Protein AF-A0A8C1UZK4-F1 (afdb_monomer)

Radius of gyration: 52.85 Å; Cα contacts (8 Å, |Δi|>4): 16; chains: 1; bounding box: 114×94×156 Å

pLDDT: mean 75.39, std 23.45, range [28.27, 98.31]

Organism: Cyprinus carpio (NCBI:txid7962)

Mean predicted aligned error: 24.96 Å

Solvent-accessible surface area (backbone atoms only — not comparable to full-atom values): 33441 Å² total; per-residue (Å²): 133,68,74,70,54,58,59,49,52,52,48,52,51,51,52,52,50,52,51,51,51,52,51,50,52,51,51,51,52,50,52,55,48,53,53,51,52,52,49,52,56,49,51,52,51,53,51,51,51,51,53,51,53,50,51,51,53,52,50,51,52,52,52,51,53,52,49,53,52,52,51,52,50,51,53,51,50,54,51,49,52,53,51,54,52,49,52,53,49,51,52,53,50,52,53,50,46,51,53,50,52,52,53,49,57,74,70,49,52,80,69,65,69,69,64,75,59,95,72,82,88,77,92,80,88,78,78,92,83,82,87,81,81,71,87,45,74,68,52,50,53,55,51,50,54,52,48,53,51,49,51,51,51,51,51,52,52,51,52,52,51,51,54,51,49,52,52,50,50,50,52,52,52,53,51,51,50,52,53,49,50,54,49,53,50,51,51,51,52,54,50,53,51,50,51,51,56,50,50,53,53,50,53,51,51,55,47,52,55,48,55,53,48,51,53,51,49,52,51,50,52,52,51,51,52,52,50,54,50,52,52,51,52,52,51,51,52,50,50,49,52,53,50,52,51,50,53,50,56,50,54,63,73,75,48,82,88,47,72,68,59,56,50,51,53,51,52,49,52,53,51,52,51,50,51,53,49,52,51,50,50,52,53,51,51,52,50,53,51,52,48,47,60,67,68,27,65,67,53,53,48,50,56,50,52,49,53,52,51,52,52,53,51,50,52,49,51,52,52,50,52,53,47,53,50,51,50,51,54,52,51,53,50,51,50,53,51,52,52,51,50,52,54,50,50,55,70,75,55,68,81,89,76,80,92,77,82,86,85,83,84,86,82,82,87,84,83,86,87,84,84,89,84,89,85,79,97,76,77,85,76,76,81,81,84,81,83,84,85,88,86,89,87,83,90,83,88,84,84,90,75,91,86,85,90,77,88,65,65,58,63,57,50,50,52,50,51,52,49,50,48,46,62,74,68,50,79,85,71,79,82,75,81,82,75,76,90,77,80,90,75,79,90,73,86,80,66,90,38,75,64,56,51,47,48,52,50,53,59,58,71,75,48,91,73,80,94,80,85,82,84,91,81,83,93,76,87,80,82,78,51,72,66,55,54,51,50,51,50,52,53,48,52,53,51,51,55,59,60,72,68,72,83,80,84,90,82,88,83,85,92,81,85,88,82,87,85,86,91,85,84,88,80,86,86,83,89,82,89,88,81,88,81,82,90,82,91,133

Foldseek 3Di:
DPVVVVVVVVVVVVVVVVVVVVVVVVVVVVVVVVVVVVVVVVVVVVVVVVVVVVVVVVVVVVVVVVVVVVVVVVVVVVVVVVVVVVVVVVVVVVVVVVVVVVVVVVVDDPVNVVPPPPDDDDDDDDDDDDDDDPPDPVVVVVVVVVVVVVVVVVVVVVVVVVVVVVVVVVVVVVVVVVVVVVVVVVVVVVVVVVVVVVVVVVLVVLVVVLVVVVVVVVVVVVVVVVVVVVVVVVVVVVVVVVVVVVVVVVVVVPDDDDVVVVVVVVVVVVVVVVVVVVVVVVVVVVVVVVVCVVVPVVVVVVVVVVVVVVVVVVVVVVVVVVVVVVVVVVVVVVVVVVVVVVVVVCVVDPDDDDDDDDDDDDDDDDDDDDDDDDDDPPPPPPPPPDDDDDDDDDDDDDDDDDDDDDPPVPVVVVVVVVVVVPVVVDDPDDDDDPDDDDDDDDDPPDDCPVSVVSVVVSVVVPDPDDDDDDDDDDDDDDDDDPVRVVVVVVVVVVVVVVVVVPPDDDDDDDDDDDDDDDDDDDDDDDDDDDDDDDDDDD

Secondary structure (DSSP, 8-state):
--HHHHHHHHHHHHHHHHHHHHHHHHHHHHHHHHHHHHHHHHHHHHHHHHHHHHHHHHHHHHHHHHHHHHHHHHHHHHHHHHHHHHHHHHHHHHHHHHHHHHHHHTTS-HHHHHS---------------------HHHHHHHHHHHHHHHHHHHHHHHHHHHHHHHHHHHHHHHHHHHHHHHHHHHHHHHHHHHHHHHHHHHHHHHHHHHHHHHHHHHHHHHHHHHHHHHHHHHHHHHHHHHHHHHHHHHHHHS---HHHHHHHHHHHHHHHHHHHHHHHHHHHHHHHHHHHHH-HHHHHHHHHHHHHHHHHHHHHHHHHHHHHHHHHHHHHHHHHHHHHHHHHHHHSPPPPPPPPPPPPPPPPPPPPPPP------SSSSSSS-----------------------HHHHHHHHHHHHHHHHH------------------------HHHHHHHHHHHHS------PPP----------HHHHHHHHHHHHHHHHHHTT--S--------PPPP----------------------

Sequence (538 aa):
MASTGEQKEEKMISDLSNQVLLQYEILQKEYEKSKKECKQMQEERDEALRKLKEFEQVSHRVIEEVNNIQENLEIEKTCRESVEALASKLNRQNRSLKRKSMLFMSRLGADVIAEISLDDEGDEDPQEEESGVCSSSHCQIVITELRDKLEVILAEKKQIAIDLETTREQLCQTRQELLKEKHDNTVLIAETFQQKKLLGKYNRVSQYALDEFEALQDDLNLERDLRSEAEKFAHEMLVEQKKLKRQSQMLIQSVPPTEALQKALAEINTLTHTLETQRLEHQQQVKALEEQIHGSDLKKQLSALQRQTELLDEERKEWQHKHTKAETEAKDLRFTVEELKKKLQQVSNPPPAAPGPPPPPPPPPPPPPPPASSSNPLSSLLSILRKKKDVSAEIALVEKDSSEKTPEKDTRQQAVDEMMQRIKKGVQLRRVSQRTNRARPEPKEGTNSAIQELHGILNSVKRPGPSSSPGTCPPSPSQKSELEKALERRRGALKAAKNNTNSNTALDLPQIKQTQSEPGQNTRDQVQDQVHNTHNMR

InterPro domains:
  IPR024849 Shootin-1 [PTHR46606] (3-526)

Structure (mmCIF, N/CA/C/O backbone):
data_AF-A0A8C1UZK4-F1
#
_entry.id   AF-A0A8C1UZK4-F1
#
loop_
_atom_site.group_PDB
_atom_site.id
_atom_site.type_symbol
_atom_site.label_atom_id
_atom_site.label_alt_id
_atom_site.label_comp_id
_atom_site.label_asym_id
_atom_site.label_entity_id
_atom_site.label_seq_id
_atom_site.pdbx_PDB_ins_code
_atom_site.Cartn_x
_atom_site.Cartn_y
_atom_site.Cartn_z
_atom_site.occupancy
_atom_site.B_iso_or_equiv
_atom_site.auth_seq_id
_atom_site.auth_comp_id
_atom_site.auth_asym_id
_atom_site.auth_atom_id
_atom_site.pdbx_PDB_model_num
ATOM 1 N N . MET A 1 1 ? -30.695 28.048 71.214 1.00 51.00 1 MET A N 1
ATOM 2 C CA . MET A 1 1 ? -29.293 27.683 70.904 1.00 51.00 1 MET A CA 1
ATOM 3 C C . MET A 1 1 ? -29.121 26.916 69.579 1.00 51.00 1 MET A C 1
ATOM 5 O O . MET A 1 1 ? -27.998 26.550 69.280 1.00 51.00 1 MET A O 1
ATOM 9 N N . ALA A 1 2 ? -30.161 26.726 68.747 1.00 53.62 2 ALA A N 1
ATOM 10 C CA . ALA A 1 2 ? -30.048 26.001 67.466 1.00 53.62 2 ALA A CA 1
ATOM 11 C C . ALA A 1 2 ? -29.520 26.851 66.283 1.00 53.62 2 ALA A C 1
ATOM 13 O O . ALA A 1 2 ? -28.863 26.329 65.393 1.00 53.62 2 ALA A O 1
ATOM 14 N N . SER A 1 3 ? -29.720 28.174 66.319 1.00 56.34 3 SER A N 1
ATOM 15 C CA . SER A 1 3 ? -29.386 29.092 65.212 1.00 56.34 3 SER A CA 1
ATOM 16 C C . SER A 1 3 ? -27.885 29.224 64.899 1.00 56.34 3 SER A C 1
ATOM 18 O O . SER A 1 3 ? -27.528 29.681 63.820 1.00 56.34 3 SER A O 1
ATOM 20 N N . THR A 1 4 ? -26.992 28.836 65.814 1.00 60.25 4 THR A N 1
ATOM 21 C CA . THR A 1 4 ? -25.534 28.941 65.627 1.00 60.25 4 THR A CA 1
ATOM 22 C C . THR A 1 4 ? -24.911 27.732 64.923 1.00 60.25 4 THR A C 1
ATOM 24 O O . THR A 1 4 ? -23.740 27.807 64.550 1.00 60.25 4 THR A O 1
ATOM 27 N N . GLY A 1 5 ? -25.648 26.624 64.768 1.00 66.62 5 GLY A N 1
ATOM 28 C CA . GLY A 1 5 ? -25.210 25.435 64.025 1.00 66.62 5 GLY A CA 1
ATOM 29 C C . GLY A 1 5 ? -25.429 25.592 62.520 1.00 66.62 5 GLY A C 1
ATOM 30 O O . GLY A 1 5 ? -24.479 25.487 61.752 1.00 66.62 5 GLY A O 1
ATOM 31 N N . GLU A 1 6 ? -26.645 25.974 62.125 1.00 70.94 6 GLU A N 1
ATOM 32 C CA . GLU A 1 6 ? -27.032 26.203 60.722 1.00 70.94 6 GLU A CA 1
ATOM 33 C C . GLU A 1 6 ? -26.175 27.296 60.061 1.00 70.94 6 GLU A C 1
ATOM 35 O O . GLU A 1 6 ? -25.662 27.118 58.961 1.00 70.94 6 GLU A O 1
ATOM 40 N N . GLN A 1 7 ? -25.877 28.379 60.787 1.00 74.12 7 GLN A N 1
ATOM 41 C CA . GLN A 1 7 ? -24.979 29.442 60.313 1.00 74.12 7 GLN A CA 1
ATOM 42 C C . GLN A 1 7 ? -23.524 29.001 60.092 1.00 74.12 7 GLN A C 1
ATOM 44 O O . GLN A 1 7 ? -22.775 29.687 59.395 1.00 74.12 7 GLN A O 1
ATOM 49 N N . LYS A 1 8 ? -23.075 27.904 60.713 1.00 79.19 8 LYS A N 1
ATOM 50 C CA . LYS A 1 8 ? -21.728 27.355 60.488 1.00 79.19 8 LYS A CA 1
ATOM 51 C C . LYS A 1 8 ? -21.702 26.429 59.279 1.00 79.19 8 LYS A C 1
ATOM 53 O O . LYS A 1 8 ? -20.730 26.464 58.531 1.00 79.19 8 LYS A O 1
ATOM 58 N N . GLU A 1 9 ? -22.756 25.644 59.080 1.00 81.25 9 GLU A N 1
ATOM 59 C CA . GLU A 1 9 ? -22.912 24.787 57.901 1.00 81.25 9 GLU A CA 1
ATOM 60 C C . GLU A 1 9 ? -23.069 25.624 56.629 1.00 81.25 9 GLU A C 1
ATOM 62 O O . GLU A 1 9 ? -22.386 25.371 55.642 1.00 81.25 9 GLU A O 1
ATOM 67 N N . GLU A 1 10 ? -23.862 26.693 56.679 1.00 82.88 10 GLU A N 1
ATOM 68 C CA . GLU A 1 10 ? -24.042 27.614 55.553 1.00 82.88 10 GLU A CA 1
ATOM 69 C C . GLU A 1 10 ? -22.729 28.315 55.164 1.00 82.88 10 GLU A C 1
ATOM 71 O O . GLU A 1 10 ? -22.400 28.427 53.982 1.00 82.88 10 GLU A O 1
ATOM 76 N N . LYS A 1 11 ? -21.911 28.702 56.154 1.00 85.81 11 LYS A N 1
ATOM 77 C CA . LYS A 1 11 ? -20.558 29.226 55.909 1.00 85.81 11 LYS A CA 1
ATOM 78 C C . LYS A 1 11 ? -19.632 28.181 55.295 1.00 85.81 11 LYS A C 1
ATOM 80 O O . LYS A 1 11 ? -18.954 28.488 54.325 1.00 85.81 11 LYS A O 1
ATOM 85 N N . MET A 1 12 ? -19.636 26.950 55.806 1.00 89.38 12 MET A N 1
ATOM 86 C CA . MET A 1 12 ? -18.811 25.866 55.263 1.00 89.38 12 MET A CA 1
ATOM 87 C C . MET A 1 12 ? -19.181 25.539 53.808 1.00 89.38 12 MET A C 1
ATOM 89 O O . MET A 1 12 ? -18.296 25.349 52.976 1.00 89.38 12 MET A O 1
ATOM 93 N N . ILE A 1 13 ? -20.476 25.506 53.487 1.00 89.00 13 ILE A N 1
ATOM 94 C CA . ILE A 1 13 ? -20.970 25.276 52.123 1.00 89.00 13 ILE A CA 1
ATOM 95 C C . ILE A 1 13 ? -20.589 26.446 51.209 1.00 89.00 13 ILE A C 1
ATOM 97 O O . ILE A 1 13 ? -20.123 26.218 50.094 1.00 89.00 13 ILE A O 1
ATOM 101 N N . SER A 1 14 ? -20.731 27.688 51.682 1.00 91.00 14 SER A N 1
ATOM 102 C CA . SER A 1 14 ? -20.301 28.885 50.950 1.00 91.00 14 SER A CA 1
ATOM 103 C C . SER A 1 14 ? -18.795 28.864 50.663 1.00 91.00 14 SER A C 1
ATOM 105 O O . SER A 1 14 ? -18.380 29.117 49.534 1.00 91.00 14 SER A O 1
ATOM 107 N N . ASP A 1 15 ? -17.968 28.516 51.648 1.00 92.38 15 ASP A N 1
ATOM 108 C CA . ASP A 1 15 ? -16.514 28.433 51.492 1.00 92.38 15 ASP A CA 1
ATOM 109 C C . ASP A 1 15 ? -16.114 27.323 50.508 1.00 92.38 15 ASP A C 1
ATOM 111 O O . ASP A 1 15 ? -15.262 27.538 49.645 1.00 92.38 15 ASP A O 1
ATOM 115 N N . LEU A 1 16 ? -16.776 26.161 50.567 1.00 93.25 16 LEU A N 1
ATOM 116 C CA . LEU A 1 16 ? -16.548 25.064 49.625 1.00 93.25 16 LEU A CA 1
ATOM 117 C C . LEU A 1 16 ? -16.995 25.432 48.202 1.00 93.25 16 LEU A C 1
ATOM 119 O O . LEU A 1 16 ? -16.280 25.151 47.243 1.00 93.25 16 LEU A O 1
ATOM 123 N N . SER A 1 17 ? -18.135 26.112 48.056 1.00 92.81 17 SER A N 1
ATOM 124 C CA . SER A 1 17 ? -18.619 26.62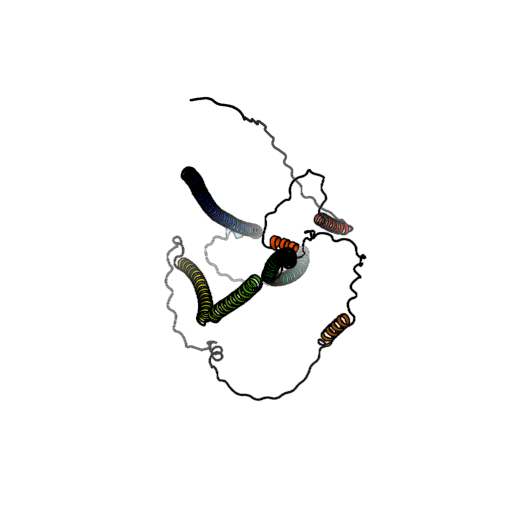2 46.767 1.00 92.81 17 SER A CA 1
ATOM 125 C C . SER A 1 17 ? -17.642 27.635 46.167 1.00 92.81 17 SER A C 1
ATOM 127 O O . SER A 1 17 ? -17.304 27.543 44.988 1.00 92.81 17 SER A O 1
ATOM 129 N N . ASN A 1 18 ? -17.132 28.567 46.975 1.00 93.19 18 ASN A N 1
ATOM 130 C CA . ASN A 1 18 ? -16.128 29.540 46.542 1.00 93.19 18 ASN A CA 1
ATOM 131 C C . ASN A 1 18 ? -14.808 28.860 46.146 1.00 93.19 18 ASN A C 1
ATOM 133 O O . ASN A 1 18 ? -14.199 29.231 45.143 1.00 93.19 18 ASN A O 1
ATOM 137 N N . GLN A 1 19 ? -14.394 27.826 46.882 1.00 95.00 19 GLN A N 1
ATOM 138 C CA . GLN A 1 19 ? -13.210 27.032 46.556 1.00 95.00 19 GLN A CA 1
ATOM 139 C C . GLN A 1 19 ? -13.367 26.287 45.220 1.00 95.00 19 GLN A C 1
ATOM 141 O O . GLN A 1 19 ? -12.436 26.269 44.414 1.00 95.00 19 GLN A O 1
ATOM 146 N N . VAL A 1 20 ? -14.541 25.701 44.959 1.00 95.06 20 VAL A N 1
ATOM 147 C CA . VAL A 1 20 ? -14.850 25.025 43.687 1.00 95.06 20 VAL A CA 1
ATOM 148 C C . VAL A 1 20 ? -14.865 26.020 42.525 1.00 95.06 20 VAL A C 1
ATOM 150 O O . VAL A 1 20 ? -14.285 25.735 41.478 1.00 95.06 20 VAL A O 1
ATOM 153 N N . LEU A 1 21 ? -15.459 27.203 42.711 1.00 94.62 21 LEU A N 1
ATOM 154 C CA . LEU A 1 21 ? -15.456 28.266 41.700 1.00 94.62 21 LEU A CA 1
ATOM 155 C C . LEU A 1 21 ? -14.033 28.726 41.362 1.00 94.62 21 LEU A C 1
ATOM 157 O O . LEU A 1 21 ? -13.692 28.845 40.186 1.00 94.62 21 LEU A O 1
ATOM 161 N N . LEU A 1 22 ? -13.178 28.911 42.373 1.00 96.19 22 LEU A N 1
ATOM 162 C CA . LEU A 1 22 ? -11.785 29.300 42.162 1.00 96.19 22 LEU A CA 1
ATOM 163 C C . LEU A 1 22 ? -11.001 28.224 41.394 1.00 96.19 22 LEU A C 1
ATOM 165 O O . LEU A 1 22 ? -10.245 28.550 40.479 1.00 96.19 22 LEU A O 1
ATOM 169 N N . GLN A 1 23 ? -11.195 26.942 41.723 1.00 94.81 23 GLN A N 1
ATOM 170 C CA . GLN A 1 23 ? -10.566 25.844 40.981 1.00 94.81 23 GLN A CA 1
ATOM 171 C C . GLN A 1 23 ? -11.060 25.764 39.536 1.00 94.81 23 GLN A C 1
ATOM 173 O O . GLN A 1 23 ? -10.251 25.554 38.633 1.00 94.81 23 GLN A O 1
ATOM 178 N N . TYR A 1 24 ? -12.354 25.982 39.301 1.00 95.50 24 TYR A N 1
ATOM 179 C CA . TYR A 1 24 ? -12.912 26.031 37.953 1.00 95.50 24 TYR A CA 1
ATOM 180 C C . TYR A 1 24 ? -12.322 27.187 37.133 1.00 95.50 24 TYR A C 1
ATOM 182 O O . TYR A 1 24 ? -11.927 26.982 35.987 1.00 95.50 24 TYR A O 1
ATOM 190 N N . GLU A 1 25 ? -12.176 28.381 37.715 1.00 96.62 25 GLU A N 1
ATOM 191 C CA . GLU A 1 25 ? -11.536 29.517 37.038 1.00 96.62 25 GLU A CA 1
ATOM 192 C C . GLU A 1 25 ? -10.060 29.261 36.704 1.00 96.62 25 GLU A C 1
ATOM 194 O O . GLU A 1 25 ? -9.593 29.649 35.628 1.00 96.62 25 GLU A O 1
ATOM 199 N N . ILE A 1 26 ? -9.312 28.625 37.611 1.00 96.00 26 ILE A N 1
ATOM 200 C CA . ILE A 1 26 ? -7.914 28.242 37.368 1.00 96.00 26 ILE A CA 1
ATOM 201 C C . ILE A 1 26 ? -7.850 27.241 36.214 1.00 96.00 26 ILE A C 1
ATOM 203 O O . ILE A 1 26 ? -7.123 27.471 35.247 1.00 96.00 26 ILE A O 1
ATOM 207 N N . LEU A 1 27 ? -8.674 26.194 36.266 1.00 96.62 27 LEU A N 1
ATOM 208 C CA . LEU A 1 27 ? -8.730 25.168 35.230 1.00 96.62 27 LEU A CA 1
ATOM 209 C C . LEU A 1 27 ? -9.135 25.756 33.869 1.00 96.62 27 LEU A C 1
ATOM 211 O O . LEU A 1 27 ? -8.572 25.393 32.839 1.00 96.62 27 LEU A O 1
ATOM 215 N N . GLN A 1 28 ? -10.064 26.715 33.848 1.00 94.88 28 GLN A N 1
ATOM 216 C CA . GLN A 1 28 ? -10.473 27.407 32.627 1.00 94.88 28 GLN A CA 1
ATOM 217 C C . GLN A 1 28 ? -9.331 28.244 32.028 1.00 94.88 28 GLN A C 1
ATOM 219 O O . GLN A 1 28 ? -9.148 28.256 30.807 1.00 94.88 28 GLN A O 1
ATOM 224 N N . LYS A 1 29 ? -8.537 28.927 32.864 1.00 96.69 29 LYS A N 1
ATOM 225 C CA . LYS A 1 29 ? -7.355 29.685 32.416 1.00 96.69 29 LYS A CA 1
ATOM 226 C C . LYS A 1 29 ? -6.264 28.766 31.873 1.00 96.69 29 LYS A C 1
ATOM 228 O O . LYS A 1 29 ? -5.667 29.088 30.845 1.00 96.69 29 LYS A O 1
ATOM 233 N N . GLU A 1 30 ? -6.022 27.633 32.527 1.00 95.94 30 GLU A N 1
ATOM 234 C CA . GLU A 1 30 ? -5.075 26.616 32.059 1.00 95.94 30 GLU A CA 1
ATOM 235 C C . GLU A 1 30 ? -5.522 26.007 30.729 1.00 95.94 30 GLU A C 1
ATOM 237 O O . GLU A 1 30 ? -4.732 25.958 29.788 1.00 95.94 30 GLU A O 1
ATOM 242 N N . TYR A 1 31 ? -6.804 25.658 30.598 1.00 95.56 31 TYR A N 1
ATOM 243 C CA . TYR A 1 31 ? -7.376 25.164 29.347 1.00 95.56 31 TYR A CA 1
ATOM 244 C C . TYR A 1 31 ? -7.202 26.166 28.198 1.00 95.56 31 TYR A C 1
ATOM 246 O O . TYR A 1 31 ? -6.731 25.802 27.119 1.00 95.56 31 TYR A O 1
ATOM 254 N N . GLU A 1 32 ? -7.526 27.444 28.413 1.00 97.19 32 GLU A N 1
ATOM 255 C CA . GLU A 1 32 ? -7.347 28.473 27.382 1.00 97.19 32 GLU A CA 1
ATOM 256 C C . GLU A 1 32 ? -5.867 28.723 27.049 1.00 97.19 32 GLU A C 1
ATOM 258 O O . GLU A 1 32 ? -5.539 29.007 25.894 1.00 97.19 32 GLU A O 1
ATOM 263 N N . LYS A 1 33 ? -4.952 28.571 28.016 1.00 96.94 33 LYS A N 1
ATOM 264 C CA . LYS A 1 33 ? -3.505 28.626 27.767 1.00 96.94 33 LYS A CA 1
ATOM 265 C C . LYS A 1 33 ? -3.046 27.447 26.903 1.00 96.94 33 LYS A C 1
ATOM 267 O O . LYS A 1 33 ? -2.481 27.682 25.837 1.00 96.94 33 LYS A O 1
ATOM 272 N N . SER A 1 34 ? -3.365 26.210 27.286 1.00 94.00 34 SER A N 1
ATOM 273 C CA . SER A 1 34 ? -3.010 25.013 26.510 1.00 94.00 34 SER A CA 1
ATOM 274 C C . SER A 1 34 ? -3.630 25.019 25.111 1.00 94.00 34 SER A C 1
ATOM 276 O O . SER A 1 34 ? -3.001 24.600 24.144 1.00 94.00 34 SER A O 1
ATOM 278 N N . LYS A 1 35 ? -4.842 25.560 24.959 1.00 96.69 35 LYS A N 1
ATOM 279 C CA . LYS A 1 35 ? -5.496 25.739 23.656 1.00 96.69 35 LYS A CA 1
ATOM 280 C C . LYS A 1 35 ? -4.756 26.731 22.755 1.00 96.69 35 LYS A C 1
ATOM 282 O O . LYS A 1 35 ? -4.689 26.509 21.548 1.00 96.69 35 LYS A O 1
ATOM 287 N N . LYS A 1 36 ? -4.206 27.819 23.307 1.00 96.69 36 LYS A N 1
ATOM 288 C CA . LYS A 1 36 ? -3.370 28.769 22.548 1.00 96.69 36 LYS A CA 1
ATOM 289 C C . LYS A 1 36 ? -2.035 28.147 22.149 1.00 96.69 36 LYS A C 1
ATOM 291 O O . LYS A 1 36 ? -1.650 28.276 20.994 1.00 96.69 36 LYS A O 1
ATOM 296 N N . GLU A 1 37 ? -1.387 27.432 23.064 1.00 96.06 37 GLU A N 1
ATOM 297 C CA . GLU A 1 37 ? -0.137 26.710 22.789 1.00 96.06 37 GLU A CA 1
ATOM 298 C C . GLU A 1 37 ? -0.340 25.648 21.698 1.00 96.06 37 GLU A C 1
ATOM 300 O O . GLU A 1 37 ? 0.426 25.584 20.743 1.00 96.06 37 GLU A O 1
ATOM 305 N N . CYS A 1 38 ? -1.432 24.878 21.759 1.00 92.50 38 CYS A N 1
ATOM 306 C CA . CYS A 1 38 ? -1.767 23.892 20.730 1.00 92.50 38 CYS A CA 1
ATOM 307 C C . CYS A 1 38 ? -1.957 24.534 19.344 1.00 92.50 38 CYS A C 1
ATOM 309 O O . CYS A 1 38 ? -1.456 24.008 18.352 1.00 92.50 38 CYS A O 1
ATOM 311 N N . LYS A 1 39 ? -2.614 25.702 19.272 1.00 97.06 39 LYS A N 1
ATOM 312 C CA . LYS A 1 39 ? -2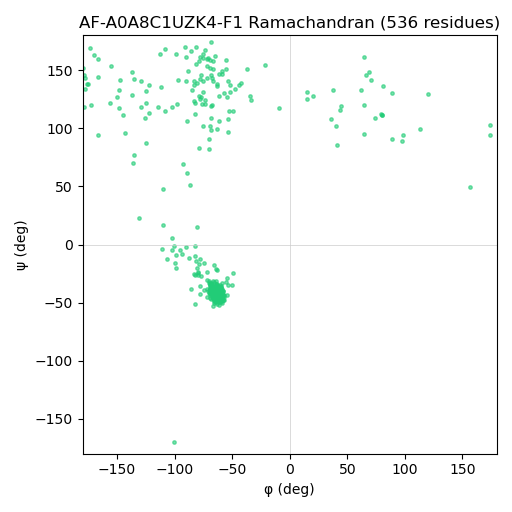.759 26.459 18.018 1.00 97.06 39 LYS A CA 1
ATOM 313 C C . LYS A 1 39 ? -1.419 26.948 17.470 1.00 97.06 39 LYS A C 1
ATOM 315 O O . LYS A 1 39 ? -1.178 26.795 16.280 1.00 97.06 39 LYS A O 1
ATOM 320 N N . GLN A 1 40 ? -0.549 27.483 18.325 1.00 96.62 40 GLN A N 1
ATOM 321 C CA . GLN A 1 40 ? 0.787 27.930 17.915 1.00 96.62 40 GLN A CA 1
ATOM 322 C C . GLN A 1 40 ? 1.613 26.769 17.353 1.00 96.62 40 GLN A C 1
ATOM 324 O O . GLN A 1 40 ? 2.125 26.859 16.242 1.00 96.62 40 GLN A O 1
ATOM 329 N N . MET A 1 41 ? 1.644 25.632 18.055 1.00 93.50 41 MET A N 1
ATOM 330 C CA . MET A 1 41 ? 2.328 24.427 17.574 1.00 93.50 41 MET A CA 1
ATOM 331 C C . MET A 1 41 ? 1.755 23.928 16.240 1.00 93.50 41 MET A C 1
ATOM 333 O O . MET A 1 41 ? 2.489 23.427 15.386 1.00 93.50 41 MET A O 1
ATOM 337 N N . GLN A 1 42 ? 0.441 24.058 16.040 1.00 94.19 42 GLN A N 1
ATOM 338 C CA . GLN A 1 42 ? -0.213 23.689 14.789 1.00 94.19 42 GLN A CA 1
ATOM 339 C C . GLN A 1 42 ? 0.224 24.594 13.627 1.00 94.19 42 GLN A C 1
ATOM 341 O O . GLN A 1 42 ? 0.548 24.077 12.555 1.00 94.19 42 GLN A O 1
ATOM 346 N N . GLU A 1 43 ? 0.274 25.909 13.850 1.00 96.69 43 GLU A N 1
ATOM 347 C CA . GLU A 1 43 ? 0.725 26.908 12.873 1.00 96.69 43 GLU A CA 1
ATOM 348 C C . GLU A 1 43 ? 2.203 26.720 12.506 1.00 96.69 43 GLU A C 1
ATOM 350 O O . GLU A 1 43 ? 2.539 26.704 11.321 1.00 96.69 43 GLU A O 1
ATOM 355 N N . GLU A 1 44 ? 3.074 26.485 13.492 1.00 95.25 44 GLU A N 1
ATOM 356 C CA . GLU A 1 44 ? 4.496 26.189 13.270 1.00 95.25 44 GLU A CA 1
ATOM 357 C C . GLU A 1 44 ? 4.685 24.917 12.437 1.00 95.25 44 GLU A C 1
ATOM 359 O O . GLU A 1 44 ? 5.471 24.888 11.485 1.00 95.25 44 GLU A O 1
ATOM 364 N N . ARG A 1 45 ? 3.915 23.867 12.742 1.00 95.94 45 ARG A N 1
ATOM 365 C CA . ARG A 1 45 ? 3.900 22.621 11.968 1.00 95.94 45 ARG A CA 1
ATOM 366 C C . ARG A 1 45 ? 3.431 22.865 10.533 1.00 95.94 45 ARG A C 1
ATOM 368 O O . ARG A 1 45 ? 4.030 22.328 9.602 1.00 95.94 45 ARG A O 1
ATOM 375 N N . ASP A 1 46 ? 2.394 23.675 10.331 1.00 95.62 46 ASP A N 1
ATOM 376 C CA . ASP A 1 46 ? 1.869 23.996 8.998 1.00 95.62 46 ASP A CA 1
ATOM 377 C C . ASP A 1 46 ? 2.833 24.876 8.183 1.00 95.62 46 ASP A C 1
ATOM 379 O O . ASP A 1 46 ? 2.960 24.719 6.965 1.00 95.62 46 ASP A O 1
ATOM 383 N N . GLU A 1 47 ? 3.570 25.777 8.833 1.00 97.62 47 GLU A N 1
ATOM 384 C CA . GLU A 1 47 ? 4.651 26.533 8.202 1.00 97.62 47 GLU A CA 1
ATOM 385 C C . GLU A 1 47 ? 5.836 25.634 7.826 1.00 97.62 47 GLU A C 1
ATOM 387 O O . GLU A 1 47 ? 6.337 25.722 6.701 1.00 97.62 47 GLU A O 1
ATOM 392 N N . ALA A 1 48 ? 6.250 24.727 8.714 1.00 96.25 48 ALA A N 1
ATOM 393 C CA . ALA A 1 48 ? 7.307 23.760 8.430 1.00 96.25 48 ALA A CA 1
ATOM 394 C C . ALA A 1 48 ? 6.942 22.849 7.245 1.00 96.25 48 ALA A C 1
ATOM 396 O O . ALA A 1 48 ? 7.777 22.609 6.373 1.00 96.25 48 ALA A O 1
ATOM 397 N N . LEU A 1 49 ? 5.683 22.405 7.157 1.00 95.56 49 LEU A N 1
ATOM 398 C CA . LEU A 1 49 ? 5.188 21.628 6.017 1.00 95.56 49 LEU A CA 1
ATOM 399 C C . LEU A 1 49 ? 5.200 22.427 4.708 1.00 95.56 49 LEU A C 1
ATOM 401 O O . LEU A 1 49 ? 5.556 21.876 3.666 1.00 95.56 49 LEU A O 1
ATOM 405 N N . ARG A 1 50 ? 4.851 23.721 4.738 1.00 97.44 50 ARG A N 1
ATOM 406 C CA . ARG A 1 50 ? 4.961 24.586 3.549 1.00 97.44 50 ARG A CA 1
ATOM 407 C C . ARG A 1 50 ? 6.408 24.719 3.080 1.00 97.44 50 ARG A C 1
ATOM 409 O O . ARG A 1 50 ? 6.666 24.492 1.902 1.00 97.44 50 ARG A O 1
ATOM 416 N N . LYS A 1 51 ? 7.345 24.990 3.994 1.00 97.69 51 LYS A N 1
ATOM 417 C CA . LYS A 1 51 ? 8.782 25.072 3.672 1.00 97.69 51 LYS A CA 1
ATOM 418 C C . LYS A 1 51 ? 9.312 23.753 3.114 1.00 97.69 51 LYS A C 1
ATOM 420 O O . LYS A 1 51 ? 10.039 23.754 2.128 1.00 97.69 51 LYS A O 1
ATOM 425 N N . LEU A 1 52 ? 8.910 22.619 3.694 1.00 97.00 52 LEU A N 1
ATOM 426 C CA . LEU A 1 52 ? 9.283 21.298 3.184 1.00 97.00 52 LEU A CA 1
ATOM 427 C C . LEU A 1 52 ? 8.793 21.091 1.745 1.00 97.00 52 LEU A C 1
ATOM 429 O O . LEU A 1 52 ? 9.556 20.627 0.902 1.00 97.00 52 LEU A O 1
ATOM 433 N N . LYS A 1 53 ? 7.552 21.486 1.447 1.00 96.19 53 LYS A N 1
ATOM 434 C CA . LYS A 1 53 ? 6.981 21.393 0.099 1.00 96.19 53 LYS A CA 1
ATOM 435 C C . LYS A 1 53 ? 7.718 22.281 -0.910 1.00 96.19 53 LYS A C 1
ATOM 437 O O . LYS A 1 53 ? 7.886 21.886 -2.061 1.00 96.19 53 LYS A O 1
ATOM 442 N N . GLU A 1 54 ? 8.159 23.467 -0.501 1.00 97.75 54 GLU A N 1
ATOM 443 C CA . GLU A 1 54 ? 8.986 24.347 -1.337 1.00 97.75 54 GLU A CA 1
ATOM 444 C C . GLU A 1 54 ? 10.363 23.730 -1.608 1.00 97.75 54 GLU A C 1
ATOM 446 O O . GLU A 1 54 ? 10.789 23.673 -2.762 1.00 97.75 54 GLU A O 1
ATOM 451 N N . PHE A 1 55 ? 11.026 23.189 -0.579 1.00 96.75 55 PHE A N 1
ATOM 452 C CA . PHE A 1 55 ? 12.294 22.477 -0.751 1.00 96.75 55 PHE A CA 1
ATOM 453 C C . PHE A 1 55 ? 12.158 21.266 -1.668 1.00 96.75 55 PHE A C 1
ATOM 455 O O . PHE A 1 55 ? 13.012 21.051 -2.525 1.00 96.75 55 PHE A O 1
ATOM 462 N N . GLU A 1 56 ? 11.077 20.501 -1.534 1.00 96.06 56 GLU A N 1
ATOM 463 C CA . GLU A 1 56 ? 10.796 19.369 -2.408 1.00 96.06 56 GLU A CA 1
ATOM 464 C C . GLU A 1 56 ? 10.646 19.819 -3.869 1.00 96.06 56 GLU A C 1
ATOM 466 O O . GLU A 1 56 ? 11.258 19.223 -4.754 1.00 96.06 56 GLU A O 1
ATOM 471 N N . GLN A 1 57 ? 9.910 20.902 -4.136 1.00 97.62 57 GLN A N 1
ATOM 472 C CA . GLN A 1 57 ? 9.754 21.443 -5.492 1.00 97.62 57 GLN A CA 1
ATOM 473 C C . GLN A 1 57 ? 11.076 21.927 -6.091 1.00 97.62 57 GLN A C 1
ATOM 475 O O . GLN A 1 57 ? 11.365 21.640 -7.252 1.00 97.62 57 GLN A O 1
ATOM 480 N N . VAL A 1 58 ? 11.884 22.653 -5.315 1.00 98.06 58 VAL A N 1
ATOM 481 C CA . VAL A 1 58 ? 13.200 23.124 -5.769 1.00 98.06 58 VAL A CA 1
ATOM 482 C C . VAL A 1 58 ? 14.128 21.939 -6.021 1.00 98.06 58 VAL A C 1
ATOM 484 O O . VAL A 1 58 ? 14.778 21.889 -7.060 1.00 98.06 58 VAL A O 1
ATOM 487 N N . SER A 1 59 ? 14.141 20.948 -5.127 1.00 95.69 59 SER A N 1
ATOM 488 C CA . SER A 1 59 ? 14.941 19.733 -5.292 1.00 95.69 59 SER A CA 1
ATOM 489 C C . SER A 1 59 ? 14.566 18.975 -6.565 1.00 95.69 59 SER A C 1
ATOM 491 O O . SER A 1 59 ? 15.461 18.543 -7.286 1.00 95.69 59 SER A O 1
ATOM 493 N N . HIS A 1 60 ? 13.272 18.829 -6.868 1.00 97.62 60 HIS A N 1
ATOM 494 C CA . HIS A 1 60 ? 12.827 18.182 -8.105 1.00 97.62 60 HIS A CA 1
ATOM 495 C C . HIS A 1 60 ? 13.317 18.937 -9.345 1.00 97.62 60 HIS A C 1
ATOM 497 O O . HIS A 1 60 ? 13.880 18.314 -10.241 1.00 97.62 60 HIS A O 1
ATOM 503 N N . ARG A 1 61 ? 13.199 20.273 -9.369 1.00 95.81 61 ARG A N 1
ATOM 504 C CA . ARG A 1 61 ? 13.706 21.088 -10.489 1.00 95.81 61 ARG A CA 1
ATOM 505 C C . ARG A 1 61 ? 15.214 20.950 -10.676 1.00 95.81 61 ARG A C 1
ATOM 507 O O . ARG A 1 61 ? 15.669 20.798 -11.800 1.00 95.81 61 ARG A O 1
ATOM 514 N N . VAL A 1 62 ? 15.987 20.954 -9.590 1.00 98.31 62 VAL A N 1
ATOM 515 C CA . VAL A 1 62 ? 17.447 20.769 -9.659 1.00 98.31 62 VAL A CA 1
ATOM 516 C C . VAL A 1 62 ? 17.800 19.386 -10.210 1.00 98.31 62 VAL A C 1
ATOM 518 O O . VAL A 1 62 ? 18.705 19.268 -11.030 1.00 98.31 62 VAL A O 1
ATOM 521 N N . ILE A 1 63 ? 17.080 18.338 -9.799 1.00 97.25 63 ILE A N 1
ATOM 522 C CA . ILE A 1 63 ? 17.282 16.984 -10.334 1.00 97.25 63 ILE A CA 1
ATOM 523 C C . ILE A 1 63 ? 16.975 16.946 -11.837 1.00 97.25 63 ILE A C 1
ATOM 525 O O . ILE A 1 63 ? 17.759 16.387 -12.602 1.00 97.25 63 ILE A O 1
ATOM 529 N N . GLU A 1 64 ? 15.876 17.562 -12.274 1.00 97.75 64 GLU A N 1
ATOM 530 C CA . GLU A 1 64 ? 15.530 17.673 -13.696 1.00 97.75 64 GLU A CA 1
ATOM 531 C C . GLU A 1 64 ? 16.600 18.432 -14.493 1.00 97.75 64 GLU A C 1
ATOM 533 O O . GLU A 1 64 ? 17.018 17.968 -15.552 1.00 97.75 64 GLU A O 1
ATOM 538 N N . GLU A 1 65 ? 17.104 19.557 -13.979 1.00 97.75 65 GLU A N 1
ATOM 539 C CA . GLU A 1 65 ? 18.182 20.318 -14.621 1.00 97.75 65 GLU A CA 1
ATOM 540 C C . GLU A 1 65 ? 19.474 19.505 -14.737 1.00 97.75 65 GLU A C 1
ATOM 542 O O . GLU A 1 65 ? 20.093 19.484 -15.802 1.00 97.75 65 GLU A O 1
ATOM 547 N N . VAL A 1 66 ? 19.866 18.784 -13.683 1.00 97.56 66 VAL A N 1
ATOM 548 C CA . VAL A 1 66 ? 21.044 17.905 -13.715 1.00 97.56 66 VAL A CA 1
ATOM 549 C C . VAL A 1 66 ? 20.866 16.791 -14.744 1.00 97.56 66 VAL A C 1
ATOM 551 O O . VAL A 1 66 ? 21.797 16.526 -15.505 1.00 97.56 66 VAL A O 1
ATOM 554 N N . ASN A 1 67 ? 19.686 16.174 -14.815 1.00 97.19 67 ASN A N 1
ATOM 555 C CA . ASN A 1 67 ? 19.393 15.140 -15.808 1.00 97.19 67 ASN A CA 1
ATOM 556 C C . ASN A 1 67 ? 19.471 15.700 -17.237 1.00 97.19 67 ASN A C 1
ATOM 558 O O . ASN A 1 67 ? 20.130 15.105 -18.087 1.00 97.19 67 ASN A O 1
ATOM 562 N N . ASN A 1 68 ? 18.892 16.878 -17.485 1.00 98.00 68 ASN A N 1
ATOM 563 C CA . ASN A 1 68 ? 18.965 17.548 -18.787 1.00 98.00 68 ASN A CA 1
ATOM 564 C C . ASN A 1 68 ? 20.415 17.880 -19.179 1.00 98.00 68 ASN A C 1
ATOM 566 O O . ASN A 1 68 ? 20.807 17.728 -20.335 1.00 98.00 68 ASN A O 1
ATOM 570 N N . ILE A 1 69 ? 21.237 18.328 -18.224 1.00 98.06 69 ILE A N 1
ATOM 571 C CA . ILE A 1 69 ? 22.663 18.596 -18.463 1.00 98.06 69 ILE A CA 1
ATOM 572 C C . ILE A 1 69 ? 23.411 17.299 -18.794 1.00 98.06 69 ILE A C 1
ATOM 574 O O . ILE A 1 69 ? 24.250 17.296 -19.694 1.00 98.06 69 ILE A O 1
ATOM 578 N N . GLN A 1 70 ? 23.118 16.201 -18.095 1.00 96.44 70 GLN A N 1
ATOM 579 C CA . GLN A 1 70 ? 23.732 14.898 -18.364 1.00 96.44 70 GLN A CA 1
ATOM 580 C C . GLN A 1 70 ? 23.370 14.368 -19.755 1.00 96.44 70 GLN A C 1
ATOM 582 O O . GLN A 1 70 ? 24.267 13.930 -20.476 1.00 96.44 70 GLN A O 1
ATOM 587 N N . GLU A 1 71 ? 22.101 14.467 -20.154 1.00 97.56 71 GLU A N 1
ATOM 588 C CA . GLU A 1 71 ? 21.645 14.087 -21.495 1.00 97.56 71 GLU A CA 1
ATOM 589 C C . GLU A 1 71 ? 22.343 14.927 -22.575 1.00 97.56 71 GLU A C 1
ATOM 591 O O . GLU A 1 71 ? 22.922 14.380 -23.516 1.00 97.56 71 GLU A O 1
ATOM 596 N N . ASN A 1 72 ? 22.390 16.252 -22.404 1.00 96.56 72 ASN A N 1
ATOM 597 C CA . ASN A 1 72 ? 23.091 17.142 -23.332 1.00 96.56 72 ASN A CA 1
ATOM 598 C C . ASN A 1 72 ? 24.582 16.802 -23.450 1.00 96.56 72 ASN A C 1
ATOM 600 O O . ASN A 1 72 ? 25.130 16.805 -24.553 1.00 96.56 72 ASN A O 1
ATOM 604 N N . LEU A 1 73 ? 25.239 16.470 -22.335 1.00 96.56 73 LEU A N 1
ATOM 605 C CA . LEU A 1 73 ? 26.642 16.064 -22.333 1.00 96.56 73 LEU A CA 1
ATOM 606 C C . LEU A 1 73 ? 26.858 14.743 -23.087 1.00 96.56 73 LEU A C 1
ATOM 608 O O . LEU A 1 73 ? 27.876 14.577 -23.760 1.00 96.56 73 LEU A O 1
ATOM 612 N N . GLU A 1 74 ? 25.936 13.788 -22.979 1.00 97.75 74 GLU A N 1
ATOM 613 C CA . GLU A 1 74 ? 25.999 12.524 -23.718 1.00 97.75 74 GLU A CA 1
ATOM 614 C C . GLU A 1 74 ? 25.803 12.742 -25.227 1.00 97.75 74 GLU A C 1
ATOM 616 O O . GLU A 1 74 ? 26.567 12.212 -26.043 1.00 97.75 74 GLU A O 1
ATOM 621 N N . ILE A 1 75 ? 24.857 13.605 -25.608 1.00 96.88 75 ILE A N 1
ATOM 622 C CA . ILE A 1 75 ? 24.667 14.030 -27.000 1.00 96.88 75 ILE A CA 1
ATOM 623 C C . ILE A 1 75 ? 25.935 14.714 -27.533 1.00 96.88 75 ILE A C 1
ATOM 625 O O . ILE A 1 75 ? 26.404 14.383 -28.621 1.00 96.88 75 ILE A O 1
ATOM 629 N N . GLU A 1 76 ? 26.539 15.630 -26.774 1.00 96.19 76 GLU A N 1
ATOM 630 C CA . GLU A 1 76 ? 27.769 16.312 -27.187 1.00 96.19 76 GLU A CA 1
ATOM 631 C C . GLU A 1 76 ? 28.936 15.328 -27.369 1.00 96.19 76 GLU A C 1
ATOM 633 O O . GLU A 1 76 ? 29.638 15.385 -28.384 1.00 96.19 76 GLU A O 1
ATOM 638 N N . LYS A 1 77 ? 29.116 14.379 -26.438 1.00 96.88 77 LYS A N 1
ATOM 639 C CA . LYS A 1 77 ? 30.144 13.329 -26.543 1.00 96.88 77 LYS A CA 1
ATOM 640 C C . LYS A 1 77 ? 29.972 12.493 -27.806 1.00 96.88 77 LYS A C 1
ATOM 642 O O . LYS A 1 77 ? 30.922 12.353 -28.573 1.00 96.88 77 LYS A O 1
ATOM 647 N N . THR A 1 78 ? 28.764 11.996 -28.060 1.00 95.44 78 THR A N 1
ATOM 648 C CA . THR A 1 78 ? 28.486 11.172 -29.249 1.00 95.44 78 THR A CA 1
ATOM 649 C C . THR A 1 78 ? 28.659 11.962 -30.549 1.00 95.44 78 THR A C 1
ATOM 651 O O . THR A 1 78 ? 29.202 11.443 -31.529 1.00 95.44 78 THR A O 1
ATOM 654 N N . CYS A 1 79 ? 28.286 13.246 -30.562 1.00 95.06 79 CYS A N 1
ATOM 655 C CA . CYS A 1 79 ? 28.525 14.132 -31.700 1.00 95.06 79 CYS A CA 1
ATOM 656 C C . CYS A 1 79 ? 30.024 14.333 -31.950 1.00 95.06 79 CYS A C 1
ATOM 658 O O . CYS A 1 79 ? 30.484 14.208 -33.088 1.00 95.06 79 CYS A O 1
ATOM 660 N N . ARG A 1 80 ? 30.802 14.595 -30.895 1.00 96.44 80 ARG A N 1
ATOM 661 C CA . ARG A 1 80 ? 32.255 14.753 -30.980 1.00 96.44 80 ARG A CA 1
ATOM 662 C C . ARG A 1 80 ? 32.934 13.492 -31.512 1.00 96.44 80 ARG A C 1
ATOM 664 O O . ARG A 1 80 ? 33.724 13.586 -32.448 1.00 96.44 80 ARG A O 1
ATOM 671 N N . GLU A 1 81 ? 32.599 12.326 -30.966 1.00 96.19 81 GLU A N 1
ATOM 672 C CA . GLU A 1 81 ? 33.139 11.034 -31.410 1.00 96.19 81 GLU A CA 1
ATOM 673 C C . GLU A 1 81 ? 32.840 10.771 -32.894 1.00 96.19 81 GLU A C 1
ATOM 675 O O . GLU A 1 81 ? 33.724 10.363 -33.653 1.00 96.19 81 GLU A O 1
ATOM 680 N N . SER A 1 82 ? 31.616 11.074 -33.339 1.00 93.94 82 SER A N 1
ATOM 681 C CA . SER A 1 82 ? 31.215 10.961 -34.747 1.00 93.94 82 SER A CA 1
ATOM 682 C C . SER A 1 82 ? 32.048 11.869 -35.663 1.00 93.94 82 SER A C 1
ATOM 684 O O . SER A 1 82 ? 32.547 11.430 -36.707 1.00 93.94 82 SER A O 1
ATOM 686 N N . VAL A 1 83 ? 32.274 13.123 -35.255 1.00 96.25 83 VAL A N 1
ATOM 687 C CA . VAL A 1 83 ? 33.102 14.081 -36.005 1.00 96.25 83 VAL A CA 1
ATOM 688 C C . VAL A 1 83 ? 34.569 13.642 -36.043 1.00 96.25 83 VAL A C 1
ATOM 690 O O . VAL A 1 83 ? 35.187 13.680 -37.108 1.00 96.25 83 VAL A O 1
ATOM 693 N N . GLU A 1 84 ? 35.135 13.178 -34.927 1.00 93.94 84 GLU A N 1
ATOM 694 C CA . GLU A 1 84 ? 36.518 12.682 -34.862 1.00 93.94 84 GLU A CA 1
ATOM 695 C C . GLU A 1 84 ? 36.724 11.439 -35.748 1.00 93.94 84 GLU A C 1
ATOM 697 O O . GLU A 1 84 ? 37.734 11.327 -36.462 1.00 93.94 84 GLU A O 1
ATOM 702 N N . ALA A 1 85 ? 35.743 10.532 -35.782 1.00 95.44 85 ALA A N 1
ATOM 703 C CA . ALA A 1 85 ? 35.740 9.382 -36.681 1.00 95.44 85 ALA A CA 1
ATOM 704 C C . ALA A 1 85 ? 35.695 9.813 -38.159 1.00 95.44 85 ALA A C 1
ATOM 706 O O . ALA A 1 85 ? 36.455 9.290 -38.987 1.00 95.44 85 ALA A O 1
ATOM 707 N N . LEU A 1 86 ? 34.860 10.801 -38.498 1.00 94.25 86 LEU A N 1
ATOM 708 C CA . LEU A 1 86 ? 34.757 11.345 -39.854 1.00 94.25 86 LEU A CA 1
ATOM 709 C C . LEU A 1 86 ? 36.052 12.048 -40.279 1.00 94.25 86 LEU A C 1
ATOM 711 O O . LEU A 1 86 ? 36.564 11.774 -41.368 1.00 94.25 86 LEU A O 1
ATOM 715 N N . ALA A 1 87 ? 36.638 12.875 -39.413 1.00 95.12 87 ALA A N 1
ATOM 716 C CA . ALA A 1 87 ? 37.916 13.539 -39.662 1.00 95.12 87 ALA A CA 1
ATOM 717 C C . ALA A 1 87 ? 39.049 12.520 -39.875 1.00 95.12 87 ALA A C 1
ATOM 719 O O . ALA A 1 87 ? 39.854 12.645 -40.802 1.00 95.12 87 ALA A O 1
ATOM 720 N N . SER A 1 88 ? 39.078 11.450 -39.075 1.00 95.12 88 SER A N 1
ATOM 721 C CA . SER A 1 88 ? 40.031 10.347 -39.235 1.00 95.12 88 SER A CA 1
ATOM 722 C C . SER A 1 88 ? 39.857 9.622 -40.573 1.00 95.12 88 SER A C 1
ATOM 724 O O . SER A 1 88 ? 40.847 9.308 -41.245 1.00 95.12 88 SER A O 1
ATOM 726 N N . LYS A 1 89 ? 38.611 9.387 -41.004 1.00 96.19 89 LYS A N 1
ATOM 727 C CA . LYS A 1 89 ? 38.300 8.788 -42.310 1.00 96.19 89 LYS A CA 1
ATOM 728 C C . LYS A 1 89 ? 38.743 9.691 -43.461 1.00 96.19 89 LYS A C 1
ATOM 730 O O . LYS A 1 89 ? 39.428 9.210 -44.366 1.00 96.19 89 LYS A O 1
ATOM 735 N N . LEU A 1 90 ? 38.434 10.986 -43.392 1.00 95.25 90 LEU A N 1
ATOM 736 C CA . LEU A 1 90 ? 38.843 11.977 -44.387 1.00 95.25 90 LEU A CA 1
ATOM 737 C C . LEU A 1 90 ? 40.372 12.060 -44.490 1.00 95.25 90 LEU A C 1
ATOM 739 O O . LEU A 1 90 ? 40.923 12.051 -45.587 1.00 95.25 90 LEU A O 1
ATOM 743 N N . ASN A 1 91 ? 41.085 12.032 -43.361 1.00 94.19 91 ASN A N 1
ATOM 744 C CA . ASN A 1 91 ? 42.549 12.015 -43.339 1.00 94.19 91 ASN A CA 1
ATOM 745 C C . ASN A 1 91 ? 43.139 10.756 -43.991 1.00 94.19 91 ASN A C 1
ATOM 747 O O . ASN A 1 91 ? 44.120 10.845 -44.735 1.00 94.19 91 ASN A O 1
ATOM 751 N N . ARG A 1 92 ? 42.544 9.577 -43.763 1.00 94.69 92 ARG A N 1
ATOM 752 C CA . ARG A 1 92 ? 42.949 8.333 -44.444 1.00 94.69 92 ARG A CA 1
ATOM 753 C C . ARG A 1 92 ? 42.708 8.416 -45.951 1.00 94.69 92 ARG A C 1
ATOM 755 O O . ARG A 1 92 ? 43.592 8.034 -46.721 1.00 94.69 92 ARG A O 1
ATOM 762 N N . GLN A 1 93 ? 41.556 8.942 -46.368 1.00 95.06 93 GLN A N 1
ATOM 763 C CA . GLN A 1 93 ? 41.221 9.148 -47.778 1.00 95.06 93 GLN A CA 1
ATOM 764 C C . GLN A 1 93 ? 42.177 10.146 -48.441 1.00 95.06 93 GLN A C 1
ATOM 766 O O . GLN A 1 93 ? 42.762 9.809 -49.463 1.00 95.06 93 GLN A O 1
ATOM 771 N N . ASN A 1 94 ? 42.447 11.296 -47.820 1.00 95.31 94 ASN A N 1
ATOM 772 C CA . ASN A 1 94 ? 43.407 12.286 -48.316 1.00 95.31 94 ASN A CA 1
ATOM 773 C C . ASN A 1 94 ? 44.828 11.722 -48.422 1.00 95.31 94 ASN A C 1
ATOM 775 O O . ASN A 1 94 ? 45.514 11.972 -49.408 1.00 95.31 94 ASN A O 1
ATOM 779 N N . ARG A 1 95 ? 45.285 10.918 -47.451 1.00 95.44 95 ARG A N 1
ATOM 780 C CA . ARG A 1 95 ? 46.584 10.225 -47.555 1.00 95.44 95 ARG A CA 1
ATOM 781 C C . ARG A 1 95 ? 46.602 9.209 -48.696 1.00 95.44 95 ARG A C 1
ATOM 783 O O . ARG A 1 95 ? 47.605 9.100 -49.394 1.00 95.44 95 ARG A O 1
ATOM 790 N N . SER A 1 96 ? 45.519 8.455 -48.888 1.00 94.44 96 SER A N 1
ATOM 791 C CA . SER A 1 96 ? 45.390 7.526 -50.016 1.00 94.44 96 SER A CA 1
ATOM 792 C C . SER A 1 96 ? 45.418 8.267 -51.352 1.00 94.44 96 SER A C 1
ATOM 794 O O . SER A 1 96 ? 46.200 7.898 -52.223 1.00 94.44 96 SER A O 1
ATOM 796 N N . LEU A 1 97 ? 44.638 9.343 -51.475 1.00 93.56 97 LEU A N 1
ATOM 797 C CA . LEU A 1 97 ? 44.565 10.168 -52.672 1.00 93.56 97 LEU A CA 1
ATOM 798 C C . LEU A 1 97 ? 45.918 10.807 -52.977 1.00 93.56 97 LEU A C 1
ATOM 800 O O . LEU A 1 97 ? 46.411 10.619 -54.075 1.00 93.56 97 LEU A O 1
ATOM 804 N N . LYS A 1 98 ? 46.588 11.427 -51.994 1.00 94.62 98 LYS A N 1
ATOM 805 C CA . LYS A 1 98 ? 47.948 11.971 -52.166 1.00 94.62 98 LYS A CA 1
ATOM 806 C C . LYS A 1 98 ? 48.933 10.927 -52.690 1.00 94.62 98 LYS A C 1
ATOM 808 O O . LYS A 1 98 ? 49.697 11.229 -53.597 1.00 94.62 98 LYS A O 1
ATOM 813 N N . ARG A 1 99 ? 48.901 9.697 -52.160 1.00 93.19 99 ARG A N 1
ATOM 814 C CA . ARG A 1 99 ? 49.749 8.598 -52.658 1.00 93.19 99 ARG A CA 1
ATOM 815 C C . ARG A 1 99 ? 49.412 8.215 -54.099 1.00 93.19 99 ARG A C 1
ATOM 817 O O . ARG A 1 99 ? 50.326 8.023 -54.891 1.00 93.19 99 ARG A O 1
ATOM 824 N N . LYS A 1 100 ? 48.124 8.126 -54.445 1.00 89.94 100 LYS A N 1
ATOM 825 C CA . LYS A 1 100 ? 47.676 7.840 -55.818 1.00 89.94 100 LYS A CA 1
ATOM 826 C C . LYS A 1 100 ? 48.061 8.964 -56.780 1.00 89.94 100 LYS A C 1
ATOM 828 O O . LYS A 1 100 ? 48.669 8.683 -57.800 1.00 89.94 100 LYS A O 1
ATOM 833 N N . SER A 1 101 ? 47.767 10.217 -56.440 1.00 85.06 101 SER A N 1
ATOM 834 C CA . SER A 1 101 ? 48.131 11.393 -57.234 1.00 85.06 101 SER A CA 1
ATOM 835 C C . SER A 1 101 ? 49.640 11.472 -57.443 1.00 85.06 101 SER A C 1
ATOM 837 O O . SER A 1 101 ? 50.072 11.673 -58.566 1.00 85.06 101 SER A O 1
ATOM 839 N N . MET A 1 102 ? 50.449 11.227 -56.407 1.00 87.62 102 MET A N 1
ATOM 840 C CA . MET A 1 102 ? 51.909 11.167 -56.536 1.00 87.62 102 MET A CA 1
ATOM 841 C C . MET A 1 102 ? 52.362 10.061 -57.502 1.00 87.62 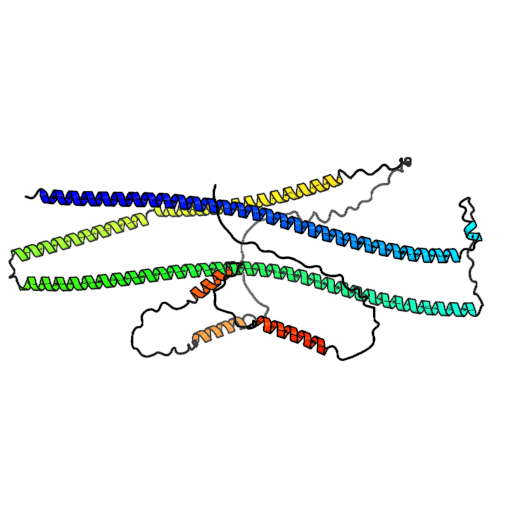102 MET A C 1
ATOM 843 O O . MET A 1 102 ? 53.233 10.308 -58.327 1.00 87.62 102 MET A O 1
ATOM 847 N N . LEU A 1 103 ? 51.751 8.872 -57.441 1.00 83.69 103 LEU A N 1
ATOM 848 C CA . LEU A 1 103 ? 52.041 7.767 -58.361 1.00 83.69 103 LEU A CA 1
ATOM 849 C C . LEU A 1 103 ? 51.648 8.086 -59.813 1.00 83.69 103 LEU A C 1
ATOM 851 O O . LEU A 1 103 ? 52.351 7.685 -60.735 1.00 83.69 103 LEU A O 1
ATOM 855 N N . PHE A 1 104 ? 50.526 8.777 -60.030 1.00 81.12 104 PHE A N 1
ATOM 856 C CA . PHE A 1 104 ? 50.121 9.218 -61.366 1.00 81.12 104 PHE A CA 1
ATOM 857 C C . PHE A 1 104 ? 51.054 10.308 -61.892 1.00 81.12 104 PHE A C 1
ATOM 859 O O . PHE A 1 104 ? 51.566 10.175 -62.996 1.00 81.12 104 PHE A O 1
ATOM 866 N N . MET A 1 105 ? 51.373 11.314 -61.075 1.00 77.44 105 MET A N 1
ATOM 867 C CA . MET A 1 105 ? 52.331 12.364 -61.430 1.00 77.44 105 MET A CA 1
ATOM 868 C C . MET A 1 105 ? 53.724 11.816 -61.750 1.00 77.44 105 MET A C 1
ATOM 870 O O . MET A 1 105 ? 54.395 12.366 -62.607 1.00 77.44 105 MET A O 1
ATOM 874 N N . SER A 1 106 ? 54.164 10.728 -61.109 1.00 76.56 106 SER A N 1
ATOM 875 C CA . SER A 1 106 ? 55.452 10.102 -61.435 1.00 76.56 106 SER A CA 1
ATOM 876 C C . SER A 1 106 ? 55.421 9.236 -62.702 1.00 76.56 106 SER A C 1
ATOM 878 O O . SER A 1 106 ? 56.471 8.784 -63.144 1.00 76.56 106 SER A O 1
ATOM 880 N N . ARG A 1 107 ? 54.233 8.924 -63.238 1.00 73.12 107 ARG A N 1
ATOM 881 C CA . ARG A 1 107 ? 54.043 8.169 -64.491 1.00 73.12 107 ARG A CA 1
ATOM 882 C C . ARG A 1 107 ? 53.767 9.076 -65.690 1.00 73.12 107 ARG A C 1
ATOM 884 O O . ARG A 1 107 ? 53.945 8.633 -66.818 1.00 73.12 107 ARG A O 1
ATOM 891 N N . LEU A 1 108 ? 53.329 10.309 -65.448 1.00 66.12 108 LEU A N 1
ATOM 892 C CA . LEU A 1 108 ? 53.162 11.336 -66.469 1.00 66.12 108 LEU A CA 1
ATOM 893 C C . LEU A 1 108 ? 54.528 11.999 -66.716 1.00 66.12 108 LEU A C 1
ATOM 895 O O . LEU A 1 108 ? 55.159 12.489 -65.781 1.00 66.12 108 LEU A O 1
ATOM 899 N N . GLY A 1 109 ? 55.016 11.963 -67.958 1.00 60.50 109 GLY A N 1
ATOM 900 C CA . GLY A 1 109 ? 56.240 12.667 -68.354 1.00 60.50 109 GLY A CA 1
ATOM 901 C C . GLY A 1 109 ? 56.055 14.187 -68.285 1.00 60.50 109 GLY A C 1
ATOM 902 O O . GLY A 1 109 ? 54.927 14.672 -68.351 1.00 60.50 109 GLY A O 1
ATOM 903 N N . ALA A 1 110 ? 57.154 14.942 -68.168 1.00 60.16 110 ALA A N 1
ATOM 904 C CA . ALA A 1 110 ? 57.117 16.409 -68.097 1.00 60.16 110 ALA A CA 1
ATOM 905 C C . ALA A 1 110 ? 56.363 17.054 -69.281 1.00 60.16 110 ALA A C 1
ATOM 907 O O . ALA A 1 110 ? 55.730 18.089 -69.090 1.00 60.16 110 ALA A O 1
ATOM 908 N N . ASP A 1 111 ? 56.357 16.395 -70.444 1.00 53.88 111 ASP A N 1
ATOM 909 C CA . ASP A 1 111 ? 55.644 16.843 -71.646 1.00 53.88 111 ASP A CA 1
ATOM 910 C C . ASP A 1 111 ? 54.113 16.705 -71.530 1.00 53.88 111 ASP A C 1
ATOM 912 O O . ASP A 1 111 ? 53.392 17.627 -71.891 1.00 53.88 111 ASP A O 1
ATOM 916 N N . VAL A 1 112 ? 53.591 15.639 -70.905 1.00 56.91 112 VAL A N 1
ATOM 917 C CA . VAL A 1 112 ? 52.131 15.422 -70.739 1.00 56.91 112 VAL A CA 1
ATOM 918 C C . VAL A 1 112 ? 51.521 16.383 -69.707 1.00 56.91 112 VAL A C 1
ATOM 920 O O . VAL A 1 112 ? 50.330 16.676 -69.731 1.00 56.91 112 VAL A O 1
ATOM 923 N N . ILE A 1 113 ? 52.333 16.899 -68.781 1.00 56.06 113 ILE A N 1
ATOM 924 C CA . ILE A 1 113 ? 51.894 17.867 -67.762 1.00 56.06 113 ILE A CA 1
ATOM 925 C C . ILE A 1 113 ? 51.759 19.279 -68.365 1.00 56.06 113 ILE A C 1
ATOM 927 O O . ILE A 1 113 ? 50.954 20.069 -67.873 1.00 56.06 113 ILE A O 1
ATOM 931 N N . ALA A 1 114 ? 52.513 19.592 -69.426 1.00 55.22 114 ALA A N 1
ATOM 932 C CA . ALA A 1 114 ? 52.436 20.867 -70.141 1.00 55.22 114 ALA A CA 1
ATOM 933 C C . ALA A 1 114 ? 51.266 20.935 -71.142 1.00 55.22 114 ALA A C 1
ATOM 935 O O . ALA A 1 114 ? 50.845 22.028 -71.505 1.00 55.22 114 ALA A O 1
ATOM 936 N N . GLU A 1 115 ? 50.728 19.786 -71.557 1.00 49.62 115 GLU A N 1
ATOM 937 C CA . GLU A 1 115 ? 49.713 19.673 -72.615 1.00 49.62 115 GLU A CA 1
ATOM 938 C C . GLU A 1 115 ? 48.262 19.748 -72.100 1.00 49.62 115 GLU A C 1
ATOM 940 O O . GLU A 1 115 ? 47.321 19.790 -72.882 1.00 49.62 115 GLU A O 1
ATOM 945 N N . ILE A 1 116 ? 48.051 19.854 -70.781 1.00 50.84 116 ILE A N 1
ATOM 946 C CA . ILE A 1 116 ? 46.725 20.112 -70.185 1.00 50.84 116 ILE A CA 1
ATOM 947 C C . ILE A 1 116 ? 46.473 21.629 -70.131 1.00 50.84 116 ILE A C 1
ATOM 949 O O . ILE A 1 116 ? 46.143 22.203 -69.091 1.00 50.84 116 ILE A O 1
ATOM 953 N N . SER A 1 117 ? 46.659 22.297 -71.266 1.00 42.94 117 SER A N 1
ATOM 954 C CA . SER A 1 117 ? 45.961 23.544 -71.546 1.00 42.94 117 SER A CA 1
ATOM 955 C C . SER A 1 117 ? 44.587 23.154 -72.071 1.00 42.94 117 SER A C 1
ATOM 957 O O . SER A 1 117 ? 44.468 22.543 -73.125 1.00 42.94 117 SER A O 1
ATOM 959 N N . LEU A 1 118 ? 43.551 23.456 -71.291 1.00 51.19 118 LEU A N 1
ATOM 960 C CA . LEU A 1 118 ? 42.160 23.339 -71.714 1.00 51.19 118 LEU A CA 1
ATOM 961 C C . LEU A 1 118 ? 41.880 24.422 -72.760 1.00 51.19 118 LEU A C 1
ATOM 963 O O . LEU A 1 118 ? 41.378 25.481 -72.402 1.00 51.19 118 LEU A O 1
ATOM 967 N N . ASP A 1 119 ? 42.245 24.156 -74.009 1.00 44.06 119 ASP A N 1
ATOM 968 C CA . ASP A 1 119 ? 41.640 24.770 -75.184 1.00 44.06 119 ASP A CA 1
ATOM 969 C C . ASP A 1 119 ? 41.714 23.791 -76.369 1.00 44.06 119 ASP A C 1
ATOM 971 O O . ASP A 1 119 ? 42.782 23.313 -76.738 1.00 44.06 119 ASP A O 1
ATOM 975 N N . ASP A 1 120 ? 40.529 23.580 -76.937 1.00 39.34 120 ASP A N 1
ATOM 976 C CA . ASP A 1 120 ? 40.183 23.059 -78.262 1.00 39.34 120 ASP A CA 1
ATOM 977 C C . ASP A 1 120 ? 40.225 21.543 -78.565 1.00 39.34 120 ASP A C 1
ATOM 979 O O . ASP A 1 120 ? 41.261 20.888 -78.603 1.00 39.34 120 ASP A O 1
ATOM 983 N N . GLU A 1 121 ? 39.003 21.038 -78.780 1.00 45.12 121 GLU A N 1
ATOM 984 C CA . GLU A 1 121 ? 38.524 20.149 -79.851 1.00 45.12 121 GLU A CA 1
ATOM 985 C C . GLU A 1 121 ? 39.545 19.303 -80.636 1.00 45.12 121 GLU A C 1
ATOM 987 O O . GLU A 1 121 ? 40.458 19.805 -81.291 1.00 45.12 121 GLU A O 1
ATOM 992 N N . GLY A 1 122 ? 39.266 18.000 -80.706 1.00 37.72 122 GLY A N 1
ATOM 993 C CA . GLY A 1 122 ? 39.927 17.084 -81.627 1.00 37.72 122 GLY A CA 1
ATOM 994 C C . GLY A 1 122 ? 39.519 15.641 -81.371 1.00 37.72 122 GLY A C 1
ATOM 995 O O . GLY A 1 122 ? 40.093 14.978 -80.511 1.00 37.72 122 GLY A O 1
ATOM 996 N N . ASP A 1 123 ? 38.511 15.177 -82.112 1.00 43.59 123 ASP A N 1
ATOM 997 C CA . ASP A 1 123 ? 38.257 13.757 -82.360 1.00 43.59 123 ASP A CA 1
ATOM 998 C C . ASP A 1 123 ? 39.565 13.025 -82.688 1.00 43.59 123 ASP A C 1
ATOM 1000 O O . ASP A 1 123 ? 40.339 13.516 -83.503 1.00 43.59 123 ASP A O 1
ATOM 1004 N N . GLU A 1 124 ? 39.762 11.833 -82.125 1.00 40.31 124 GLU A N 1
ATOM 1005 C CA . GLU A 1 124 ? 40.218 10.660 -82.879 1.00 40.31 124 GLU A CA 1
ATOM 1006 C C . GLU A 1 124 ? 40.160 9.410 -81.990 1.00 40.31 124 GLU A C 1
ATOM 1008 O O . GLU A 1 124 ? 40.773 9.314 -80.927 1.00 40.31 124 GLU A O 1
ATOM 1013 N N . ASP A 1 125 ? 39.366 8.451 -82.451 1.00 43.28 125 ASP A N 1
ATOM 1014 C CA . ASP A 1 125 ? 39.327 7.064 -82.006 1.00 43.28 125 ASP A CA 1
ATOM 1015 C C . ASP A 1 125 ? 40.503 6.320 -82.662 1.00 43.28 125 ASP A C 1
ATOM 1017 O O . ASP A 1 125 ? 40.642 6.374 -83.888 1.00 43.28 125 ASP A O 1
ATOM 1021 N N . PRO A 1 126 ? 41.346 5.610 -81.895 1.00 46.31 126 PRO A N 1
ATOM 1022 C CA . PRO A 1 126 ? 41.987 4.428 -82.452 1.00 46.31 126 PRO A CA 1
ATOM 1023 C C . PRO A 1 126 ? 41.735 3.200 -81.577 1.00 46.31 126 PRO A C 1
ATOM 1025 O O . PRO A 1 126 ? 42.268 3.044 -80.478 1.00 46.31 126 PRO A O 1
ATOM 1028 N N . GLN A 1 127 ? 40.903 2.332 -82.144 1.00 37.94 127 GLN A N 1
ATOM 1029 C CA . GLN A 1 127 ? 41.030 0.879 -82.243 1.00 37.94 127 GLN A CA 1
ATOM 1030 C C . GLN A 1 127 ? 42.051 0.157 -81.346 1.00 37.94 127 GLN A C 1
ATOM 1032 O O . GLN A 1 127 ? 43.247 0.427 -81.333 1.00 37.94 127 GLN A O 1
ATOM 1037 N N . GLU A 1 128 ? 41.512 -0.890 -80.718 1.00 44.91 128 GLU A N 1
ATOM 1038 C CA . GLU A 1 128 ? 42.130 -2.173 -80.374 1.00 44.91 128 GLU A CA 1
ATOM 1039 C C . GLU A 1 128 ? 43.525 -2.435 -80.978 1.00 44.91 128 GLU A C 1
ATOM 1041 O O . GLU A 1 128 ? 43.655 -2.648 -82.181 1.00 44.91 128 GLU A O 1
ATOM 1046 N N . GLU A 1 129 ? 44.538 -2.592 -80.118 1.00 38.94 129 GLU A N 1
ATOM 1047 C CA . GLU A 1 129 ? 45.682 -3.454 -80.428 1.00 38.94 129 GLU A CA 1
ATOM 1048 C C . GLU A 1 129 ? 45.967 -4.441 -79.290 1.00 38.94 129 GLU A C 1
ATOM 1050 O O . GLU A 1 129 ? 46.259 -4.116 -78.136 1.00 38.94 129 GLU A O 1
ATOM 1055 N N . GLU A 1 130 ? 45.832 -5.698 -79.683 1.00 40.19 130 GLU A N 1
ATOM 1056 C CA . GLU A 1 130 ? 46.100 -6.930 -78.976 1.00 40.19 130 GLU A CA 1
ATOM 1057 C C . GLU A 1 130 ? 47.614 -7.239 -78.950 1.00 40.19 130 GLU A C 1
ATOM 1059 O O . GLU A 1 130 ? 48.317 -7.099 -79.942 1.00 40.19 130 GLU A O 1
ATOM 1064 N N . SER A 1 131 ? 48.080 -7.772 -77.813 1.00 49.06 131 SER A N 1
ATOM 1065 C CA . SER A 1 131 ? 49.271 -8.629 -77.660 1.00 49.06 131 SER A CA 1
ATOM 1066 C C . SER A 1 131 ? 50.666 -8.047 -77.969 1.00 49.06 131 SER A C 1
ATOM 1068 O O . SER A 1 131 ? 51.221 -8.182 -79.056 1.00 49.06 131 SER A O 1
ATOM 1070 N N . GLY A 1 132 ? 51.332 -7.575 -76.908 1.00 44.28 132 GLY A N 1
ATOM 1071 C CA . GLY A 1 132 ? 52.788 -7.407 -76.850 1.00 44.28 132 GLY A CA 1
ATOM 1072 C C . GLY A 1 132 ? 53.383 -8.143 -75.646 1.00 44.28 132 GLY A C 1
ATOM 1073 O O . GLY A 1 132 ? 53.536 -7.572 -74.567 1.00 44.28 132 GLY A O 1
ATOM 1074 N N . VAL A 1 133 ? 53.720 -9.426 -75.801 1.00 48.97 133 VAL A N 1
ATOM 1075 C CA . VAL A 1 133 ? 54.469 -10.189 -74.786 1.00 48.97 133 VAL A CA 1
ATOM 1076 C C . VAL A 1 133 ? 55.904 -9.647 -74.712 1.00 48.97 133 VAL A C 1
ATOM 1078 O O . VAL A 1 133 ? 56.704 -9.865 -75.619 1.00 48.97 133 VAL A O 1
ATOM 1081 N N . CYS A 1 134 ? 56.247 -8.950 -73.620 1.00 52.47 134 CYS A N 1
ATOM 1082 C CA . CYS A 1 134 ? 57.625 -8.553 -73.298 1.00 52.47 134 CYS A CA 1
ATOM 1083 C C . CYS A 1 134 ? 58.503 -9.811 -73.129 1.00 52.47 134 CYS A C 1
ATOM 1085 O O . CYS A 1 134 ? 58.418 -10.496 -72.112 1.00 52.47 134 CYS A O 1
ATOM 1087 N N . SER A 1 135 ? 59.375 -10.106 -74.095 1.00 53.25 135 SER A N 1
ATOM 1088 C CA . SER A 1 135 ? 60.267 -11.282 -74.130 1.00 53.25 135 SER A CA 1
ATOM 1089 C C . SER A 1 135 ? 61.550 -11.146 -73.289 1.00 53.25 135 SER A C 1
ATOM 1091 O O . SER A 1 135 ? 62.488 -11.931 -73.429 1.00 53.25 135 SER A O 1
ATOM 1093 N N . SER A 1 136 ? 61.611 -10.171 -72.379 1.00 72.50 136 SER A N 1
ATOM 1094 C CA . SER A 1 136 ? 62.718 -10.032 -71.428 1.00 72.50 136 SER A CA 1
ATOM 1095 C C . SER A 1 136 ? 62.581 -11.049 -70.288 1.00 72.50 136 SER A C 1
ATOM 1097 O O . SER A 1 136 ? 61.563 -11.077 -69.598 1.00 72.50 136 SER A O 1
ATOM 1099 N N . SER A 1 137 ? 63.623 -11.847 -70.025 1.00 75.88 137 SER A N 1
ATOM 1100 C CA . SER A 1 137 ? 63.691 -12.777 -68.876 1.00 75.88 137 SER A CA 1
ATOM 1101 C C . SER A 1 137 ? 63.328 -12.095 -67.543 1.00 75.88 137 SER A C 1
ATOM 1103 O O . SER A 1 137 ? 62.637 -12.665 -66.700 1.00 75.88 137 SER A O 1
ATOM 1105 N N . HIS A 1 138 ? 63.693 -10.818 -67.397 1.00 79.00 138 HIS A N 1
ATOM 1106 C CA . HIS A 1 138 ? 63.341 -10.006 -66.236 1.00 79.00 138 HIS A CA 1
ATOM 1107 C C . HIS A 1 138 ? 61.836 -9.681 -66.159 1.00 79.00 138 HIS A C 1
ATOM 1109 O O . HIS A 1 138 ? 61.255 -9.782 -65.080 1.00 79.00 138 HIS A O 1
ATOM 1115 N N . CYS A 1 139 ? 61.183 -9.368 -67.292 1.00 79.38 139 CYS A N 1
ATOM 1116 C CA . CYS A 1 139 ? 59.722 -9.203 -67.362 1.00 79.38 139 CYS A CA 1
ATOM 1117 C C . CYS A 1 139 ? 59.014 -10.481 -66.878 1.00 79.38 139 CYS A C 1
ATOM 1119 O O . CYS A 1 139 ? 58.074 -10.401 -66.091 1.00 79.38 139 CYS A O 1
ATOM 1121 N N . GLN A 1 140 ? 59.490 -11.660 -67.290 1.00 82.94 140 GLN A N 1
ATOM 1122 C CA . GLN A 1 140 ? 58.866 -12.934 -66.927 1.00 82.94 140 GLN A CA 1
ATOM 1123 C C . GLN A 1 140 ? 58.948 -13.229 -65.419 1.00 82.94 140 GLN A C 1
ATOM 1125 O O . GLN A 1 140 ? 57.944 -13.644 -64.842 1.00 82.94 140 GLN A O 1
ATOM 1130 N N . ILE A 1 141 ? 60.096 -12.965 -64.776 1.00 86.94 141 ILE A N 1
ATOM 1131 C CA . ILE A 1 141 ? 60.286 -13.144 -63.321 1.00 86.94 141 ILE A CA 1
ATOM 1132 C C . ILE A 1 141 ? 59.359 -12.213 -62.528 1.00 86.94 141 ILE A C 1
ATOM 1134 O O . ILE A 1 141 ? 58.666 -12.649 -61.608 1.00 86.94 141 ILE A O 1
ATOM 1138 N N . VAL A 1 142 ? 59.287 -10.936 -62.914 1.00 90.06 142 VAL A N 1
ATOM 1139 C CA . VAL A 1 142 ? 58.409 -9.959 -62.251 1.00 90.06 142 VAL A CA 1
ATOM 1140 C C . VAL A 1 142 ? 56.939 -10.349 -62.413 1.00 90.06 142 VAL A C 1
ATOM 1142 O O . VAL A 1 142 ? 56.165 -10.260 -61.462 1.00 90.06 142 VAL A O 1
ATOM 1145 N N . ILE A 1 143 ? 56.546 -10.831 -63.594 1.00 88.12 143 ILE A N 1
ATOM 1146 C CA . ILE A 1 143 ? 55.187 -11.320 -63.838 1.00 88.12 143 ILE A CA 1
ATOM 1147 C C . ILE A 1 143 ? 54.877 -12.538 -62.953 1.00 88.12 143 ILE A C 1
ATOM 1149 O O . ILE A 1 143 ? 53.781 -12.600 -62.397 1.00 88.12 143 ILE A O 1
ATOM 1153 N N . THR A 1 144 ? 55.803 -13.490 -62.788 1.00 89.88 144 THR A N 1
ATOM 1154 C CA . THR A 1 144 ? 55.596 -14.640 -61.888 1.00 89.88 144 THR A CA 1
ATOM 1155 C C . THR A 1 144 ? 55.488 -14.215 -60.426 1.00 89.88 144 THR A C 1
ATOM 1157 O O . THR A 1 144 ? 54.528 -14.596 -59.768 1.00 89.88 144 THR A O 1
ATOM 1160 N N . GLU A 1 145 ? 56.357 -13.326 -59.937 1.00 92.81 145 GLU A N 1
ATOM 1161 C CA . GLU A 1 145 ? 56.264 -12.821 -58.559 1.00 92.81 145 GLU A CA 1
ATOM 1162 C C . GLU A 1 145 ? 54.954 -12.064 -58.291 1.00 92.81 145 GLU A C 1
ATOM 1164 O O . GLU A 1 145 ? 54.393 -12.133 -57.196 1.00 92.81 145 GLU A O 1
ATOM 1169 N N . LEU A 1 146 ? 54.465 -11.301 -59.274 1.00 93.38 146 LEU A N 1
ATOM 1170 C CA . LEU A 1 146 ? 53.182 -10.608 -59.172 1.00 93.38 146 LEU A CA 1
ATOM 1171 C C . LEU A 1 146 ? 52.004 -11.587 -59.180 1.00 93.38 146 LEU A C 1
ATOM 1173 O O . LEU A 1 146 ? 51.029 -11.343 -58.470 1.00 93.38 146 LEU A O 1
ATOM 1177 N N . ARG A 1 147 ? 52.093 -12.688 -59.938 1.00 93.62 147 ARG A N 1
ATOM 1178 C CA . ARG A 1 147 ? 51.094 -13.768 -59.914 1.00 93.62 147 ARG A CA 1
ATOM 1179 C C . ARG A 1 147 ? 51.057 -14.457 -58.552 1.00 93.62 147 ARG A C 1
ATOM 1181 O O . ARG A 1 147 ? 49.971 -14.569 -57.995 1.00 93.62 147 ARG A O 1
ATOM 1188 N N . ASP A 1 148 ? 52.209 -14.797 -57.979 1.00 94.81 148 ASP A N 1
ATOM 1189 C CA . ASP A 1 148 ? 52.291 -15.431 -56.655 1.00 94.81 148 ASP A CA 1
ATOM 1190 C C . ASP A 1 148 ? 51.740 -14.503 -55.559 1.00 94.81 148 ASP A C 1
ATOM 1192 O O . ASP A 1 148 ? 50.935 -14.911 -54.721 1.00 94.81 148 ASP A O 1
ATOM 1196 N N . LYS A 1 149 ? 52.093 -13.208 -55.598 1.00 95.94 149 LYS A N 1
ATOM 1197 C CA . LYS A 1 149 ? 51.524 -12.194 -54.687 1.00 95.94 149 LYS A CA 1
ATOM 1198 C C . LYS A 1 149 ? 50.010 -12.070 -54.849 1.00 95.94 149 LYS A C 1
ATOM 1200 O O . LYS A 1 149 ? 49.302 -11.925 -53.856 1.00 95.94 149 LYS A O 1
ATOM 1205 N N . LEU A 1 150 ? 49.505 -12.114 -56.082 1.00 94.50 150 LEU A N 1
ATOM 1206 C CA . LEU A 1 150 ? 48.072 -12.073 -56.357 1.00 94.50 150 LEU A CA 1
ATOM 1207 C C . LEU A 1 150 ? 47.367 -13.323 -55.818 1.00 94.50 150 LEU A C 1
ATOM 1209 O O . LEU A 1 150 ? 46.284 -13.197 -55.251 1.00 94.50 150 LEU A O 1
ATOM 1213 N N . GLU A 1 151 ? 47.979 -14.500 -55.926 1.00 95.75 151 GLU A N 1
ATOM 1214 C CA . GLU A 1 151 ? 47.441 -15.745 -55.375 1.00 95.75 151 GLU A CA 1
ATOM 1215 C C . GLU A 1 151 ? 47.374 -15.715 -53.841 1.00 95.75 151 GLU A C 1
ATOM 1217 O O . GLU A 1 151 ? 46.325 -16.031 -53.273 1.00 95.75 151 GLU A O 1
ATOM 1222 N N . VAL A 1 152 ? 48.423 -15.222 -53.171 1.00 96.62 152 VAL A N 1
ATOM 1223 C CA . VAL A 1 152 ? 48.427 -15.007 -51.711 1.00 96.62 152 VAL A CA 1
ATOM 1224 C C . VAL A 1 152 ? 47.333 -14.021 -51.298 1.00 96.62 152 VAL A C 1
ATOM 1226 O O . VAL A 1 152 ? 46.527 -14.333 -50.425 1.00 96.62 152 VAL A O 1
ATOM 1229 N N . ILE A 1 153 ? 47.226 -12.871 -51.972 1.00 95.88 153 ILE A N 1
ATOM 1230 C CA . ILE A 1 153 ? 46.182 -11.873 -51.686 1.00 95.88 153 ILE A CA 1
ATOM 1231 C C . ILE A 1 153 ? 44.780 -12.458 -51.917 1.00 95.88 153 ILE A C 1
ATOM 1233 O O . ILE A 1 153 ? 43.850 -12.158 -51.168 1.00 95.88 153 ILE A O 1
ATOM 1237 N N . LEU A 1 154 ? 44.590 -13.296 -52.941 1.00 95.56 154 LEU A N 1
ATOM 1238 C CA . LEU A 1 154 ? 43.312 -13.970 -53.183 1.00 95.56 154 LEU A CA 1
ATOM 1239 C C . LEU A 1 154 ? 42.984 -14.994 -52.091 1.00 95.56 154 LEU A C 1
ATOM 1241 O O . LEU A 1 154 ? 41.816 -15.099 -51.708 1.00 95.56 154 LEU A O 1
ATOM 1245 N N . ALA A 1 155 ? 43.973 -15.729 -51.582 1.00 95.75 155 ALA A N 1
ATOM 1246 C CA . ALA A 1 155 ? 43.799 -16.648 -50.461 1.00 95.75 155 ALA A CA 1
ATOM 1247 C C . ALA A 1 155 ? 43.458 -15.895 -49.163 1.00 95.75 155 ALA A C 1
ATOM 1249 O O . ALA A 1 155 ? 42.466 -16.223 -48.513 1.00 95.75 155 ALA A O 1
ATOM 1250 N N . GLU A 1 156 ? 44.188 -14.822 -48.846 1.00 96.62 156 GLU A N 1
ATOM 1251 C CA . GLU A 1 156 ? 43.905 -13.940 -47.706 1.00 96.62 156 GLU A CA 1
ATOM 1252 C C . GLU A 1 156 ? 42.513 -13.308 -47.813 1.00 96.62 156 GLU A C 1
ATOM 1254 O O . GLU A 1 156 ? 41.755 -13.302 -46.846 1.00 96.62 156 GLU A O 1
ATOM 1259 N N . LYS A 1 157 ? 42.118 -12.836 -49.002 1.00 94.81 157 LYS A N 1
ATOM 1260 C CA . LYS A 1 157 ? 40.772 -12.298 -49.248 1.00 94.81 157 LYS A CA 1
ATOM 1261 C C . LYS A 1 157 ? 39.687 -13.340 -48.970 1.00 94.81 157 LYS A C 1
ATOM 1263 O O . LYS A 1 157 ? 38.661 -12.992 -48.389 1.00 94.81 157 LYS A O 1
ATOM 1268 N N . LYS A 1 158 ? 39.883 -14.592 -49.401 1.00 97.00 158 LYS A N 1
ATOM 1269 C CA . LYS A 1 158 ? 38.941 -15.691 -49.124 1.00 97.00 158 LYS A CA 1
ATOM 1270 C C . LYS A 1 158 ? 38.865 -15.979 -47.626 1.00 97.00 158 LYS A C 1
ATOM 1272 O O . LYS A 1 158 ? 37.760 -16.097 -47.110 1.00 97.00 158 LYS A O 1
ATOM 1277 N N . GLN A 1 159 ? 40.006 -16.022 -46.937 1.00 97.19 159 GLN A N 1
ATOM 1278 C CA . GLN A 1 159 ? 40.048 -16.238 -45.491 1.00 97.19 159 GLN A CA 1
ATOM 1279 C C . GLN A 1 159 ? 39.324 -15.118 -44.735 1.00 97.19 159 GLN A C 1
ATOM 1281 O O . GLN A 1 159 ? 38.417 -15.392 -43.958 1.00 97.19 159 GLN A O 1
ATOM 1286 N N . ILE A 1 160 ? 39.628 -13.854 -45.046 1.00 96.62 160 ILE A N 1
ATOM 1287 C CA . ILE A 1 160 ? 38.959 -12.693 -44.443 1.00 96.62 160 ILE A CA 1
ATOM 1288 C C . ILE A 1 160 ? 37.452 -12.720 -44.725 1.00 96.62 160 ILE A C 1
ATOM 1290 O O . ILE A 1 160 ? 36.668 -12.344 -43.862 1.00 96.62 160 ILE A O 1
ATOM 1294 N N . ALA A 1 161 ? 37.018 -13.160 -45.910 1.00 96.81 161 ALA A N 1
ATOM 1295 C CA . ALA A 1 161 ? 35.594 -13.283 -46.220 1.00 96.81 161 ALA A CA 1
ATOM 1296 C C . ALA A 1 161 ? 34.892 -14.341 -45.348 1.00 96.81 161 ALA A C 1
ATOM 1298 O O . ALA A 1 161 ? 33.772 -14.097 -44.902 1.00 96.81 161 ALA A O 1
ATOM 1299 N N . ILE A 1 162 ? 35.548 -15.474 -45.072 1.00 96.81 162 ILE A N 1
ATOM 1300 C CA . ILE A 1 162 ? 35.042 -16.513 -44.159 1.00 96.81 162 ILE A CA 1
ATOM 1301 C C . ILE A 1 162 ? 34.985 -15.975 -42.723 1.00 96.81 162 ILE A C 1
ATOM 1303 O O . ILE A 1 162 ? 33.956 -16.095 -42.058 1.00 96.81 162 ILE A O 1
ATOM 1307 N N . ASP A 1 163 ? 36.047 -15.320 -42.255 1.00 96.38 163 ASP A N 1
ATOM 1308 C CA . ASP A 1 163 ? 36.102 -14.733 -40.909 1.00 96.38 163 ASP A CA 1
ATOM 1309 C C . ASP A 1 163 ? 35.030 -13.638 -40.731 1.00 96.38 163 ASP A C 1
ATOM 1311 O O . ASP A 1 163 ? 34.381 -13.515 -39.691 1.00 96.38 163 ASP A O 1
ATOM 1315 N N . LEU A 1 164 ? 34.775 -12.854 -41.778 1.00 95.44 164 LEU A N 1
ATOM 1316 C CA . LEU A 1 164 ? 33.722 -11.844 -41.779 1.00 95.44 164 LEU A CA 1
ATOM 1317 C C . LEU A 1 164 ? 32.332 -12.493 -41.689 1.00 95.44 164 LEU A C 1
ATOM 1319 O O . LEU A 1 164 ? 31.483 -12.022 -40.934 1.00 95.44 164 LEU A O 1
ATOM 1323 N N . GLU A 1 165 ? 32.091 -13.584 -42.412 1.00 97.31 165 GLU A N 1
ATOM 1324 C CA . GLU A 1 165 ? 30.797 -14.268 -42.359 1.00 97.31 165 GLU A CA 1
ATOM 1325 C C . GLU A 1 165 ? 30.562 -14.959 -41.007 1.00 97.31 165 GLU A C 1
ATOM 1327 O O . GLU A 1 165 ? 29.499 -14.803 -40.409 1.00 97.31 165 GLU A O 1
ATOM 1332 N N . THR A 1 166 ? 31.579 -15.617 -40.449 1.00 96.88 166 THR A N 1
ATOM 1333 C CA . THR A 1 166 ? 31.491 -16.229 -39.110 1.00 96.88 166 THR A CA 1
ATOM 1334 C C . THR A 1 166 ? 31.250 -15.194 -38.007 1.00 96.88 166 THR A C 1
ATOM 1336 O O . THR A 1 166 ? 30.414 -15.404 -37.128 1.00 96.88 166 THR A O 1
ATOM 1339 N N . THR A 1 167 ? 31.918 -14.038 -38.062 1.00 94.69 167 THR A N 1
ATOM 1340 C CA . THR A 1 167 ? 31.679 -12.946 -37.101 1.00 94.69 167 THR A CA 1
ATOM 1341 C C . THR A 1 167 ? 30.292 -12.319 -37.262 1.00 94.69 167 THR A C 1
ATOM 1343 O O . THR A 1 167 ? 29.665 -11.958 -36.263 1.00 94.69 167 THR A O 1
ATOM 1346 N N . ARG A 1 168 ? 29.759 -12.226 -38.490 1.00 96.19 168 ARG A N 1
ATOM 1347 C CA . ARG A 1 168 ? 28.364 -11.815 -38.733 1.00 96.19 168 ARG A CA 1
ATOM 1348 C C . ARG A 1 168 ? 27.363 -12.794 -38.134 1.00 96.19 168 ARG A C 1
ATOM 1350 O O . ARG A 1 168 ? 26.382 -12.351 -37.535 1.00 96.19 168 ARG A O 1
ATOM 1357 N N . GLU A 1 169 ? 27.602 -14.093 -38.284 1.00 97.31 169 GLU A N 1
ATOM 1358 C CA . GLU A 1 169 ? 26.737 -15.130 -37.728 1.00 97.31 169 GLU A CA 1
ATOM 1359 C C . GLU A 1 169 ? 26.718 -15.066 -36.194 1.00 97.31 169 GLU A C 1
ATOM 1361 O O . GLU A 1 169 ? 25.644 -15.005 -35.593 1.00 97.31 169 GLU A O 1
ATOM 1366 N N . GLN A 1 170 ? 27.890 -14.946 -35.562 1.00 96.62 170 GLN A N 1
ATOM 1367 C CA . GLN A 1 170 ? 28.010 -14.750 -34.113 1.00 96.62 170 GLN A CA 1
ATOM 1368 C C . GLN A 1 170 ? 27.278 -13.487 -33.640 1.00 96.62 170 GLN A C 1
ATOM 1370 O O . GLN A 1 170 ? 26.526 -13.534 -32.668 1.00 96.62 170 GLN A O 1
ATOM 1375 N N . LEU A 1 171 ? 27.427 -12.365 -34.355 1.00 95.56 171 LEU A N 1
ATOM 1376 C CA . LEU A 1 171 ? 26.720 -11.125 -34.029 1.00 95.56 171 LEU A CA 1
ATOM 1377 C C . LEU A 1 171 ? 25.194 -11.299 -34.106 1.00 95.56 171 LEU A C 1
ATOM 1379 O O . LEU A 1 171 ? 24.471 -10.771 -33.258 1.00 95.56 171 LEU A O 1
ATOM 1383 N N . CYS A 1 172 ? 24.694 -12.038 -35.102 1.00 97.12 172 CYS A N 1
ATOM 1384 C CA . CYS A 1 172 ? 23.269 -12.344 -35.222 1.00 97.12 172 CYS A CA 1
ATOM 1385 C C . CYS A 1 172 ? 22.774 -13.207 -34.054 1.00 97.12 172 CYS A C 1
ATOM 1387 O O . CYS A 1 172 ? 21.739 -12.880 -33.468 1.00 97.12 172 CYS A O 1
ATOM 1389 N N . GLN A 1 173 ? 23.526 -14.243 -33.672 1.00 97.12 173 GLN A N 1
ATOM 1390 C CA . GLN A 1 173 ? 23.199 -15.115 -32.538 1.00 97.12 173 GLN A CA 1
ATOM 1391 C C . GLN A 1 173 ? 23.157 -14.329 -31.220 1.00 97.12 173 GLN A C 1
ATOM 1393 O O . GLN A 1 173 ? 22.130 -14.323 -30.541 1.00 97.12 173 GLN A O 1
ATOM 1398 N N . THR A 1 174 ? 24.204 -13.558 -30.903 1.00 95.62 174 THR A N 1
ATOM 1399 C CA . THR A 1 174 ? 24.243 -12.728 -29.685 1.00 95.62 174 THR A CA 1
ATOM 1400 C C . THR A 1 174 ? 23.116 -11.695 -29.661 1.00 95.62 174 THR A C 1
ATOM 1402 O O . THR A 1 174 ? 22.527 -11.426 -28.613 1.00 95.62 174 THR A O 1
ATOM 1405 N N . ARG A 1 175 ? 22.758 -11.115 -30.814 1.00 95.81 175 ARG A N 1
ATOM 1406 C CA . ARG A 1 175 ? 21.626 -10.183 -30.902 1.00 95.81 175 ARG A CA 1
ATOM 1407 C C . ARG A 1 175 ? 20.295 -10.872 -30.601 1.00 95.81 175 ARG A C 1
ATOM 1409 O O . ARG A 1 175 ? 19.449 -10.271 -29.939 1.00 95.81 175 ARG A O 1
ATOM 1416 N N . GLN A 1 176 ? 20.097 -12.098 -31.077 1.00 97.12 176 GLN A N 1
ATOM 1417 C CA . GLN A 1 176 ? 18.888 -12.873 -30.801 1.00 97.12 176 GLN A CA 1
ATOM 1418 C C . GLN A 1 176 ? 18.786 -13.244 -29.317 1.00 97.12 176 GLN A C 1
ATOM 1420 O O . GLN A 1 176 ? 17.725 -13.064 -28.719 1.00 97.12 176 GLN A O 1
ATOM 1425 N N . GLU A 1 177 ? 19.885 -13.690 -28.709 1.00 96.69 177 GLU A N 1
ATOM 1426 C CA . GLU A 1 177 ? 19.956 -13.980 -27.273 1.00 96.69 177 GLU A CA 1
ATOM 1427 C C . GLU A 1 177 ? 19.668 -12.735 -26.431 1.00 96.69 177 GLU A C 1
ATOM 1429 O O . GLU A 1 177 ? 18.861 -12.793 -25.508 1.00 96.69 177 GLU A O 1
ATOM 1434 N N . LEU A 1 178 ? 20.228 -11.579 -26.801 1.00 96.31 178 LEU A N 1
ATOM 1435 C CA . LEU A 1 178 ? 19.953 -10.311 -26.124 1.00 96.31 178 LEU A CA 1
ATOM 1436 C C . LEU A 1 178 ? 18.470 -9.921 -26.197 1.00 96.31 178 LEU A C 1
ATOM 1438 O O . LEU A 1 178 ? 17.917 -9.405 -25.227 1.00 96.31 178 LEU A O 1
ATOM 1442 N N . LEU A 1 179 ? 17.818 -10.127 -27.344 1.00 96.19 179 LEU A N 1
ATOM 1443 C CA . LEU A 1 179 ? 16.387 -9.849 -27.487 1.00 96.19 179 LEU A CA 1
ATOM 1444 C C . LEU A 1 179 ? 15.540 -10.795 -26.635 1.00 96.19 179 LEU A C 1
ATOM 1446 O O . LEU A 1 179 ? 14.572 -10.344 -26.021 1.00 96.19 179 LEU A O 1
ATOM 1450 N N . LYS A 1 180 ? 15.923 -12.074 -26.564 1.00 97.31 180 LYS A N 1
ATOM 1451 C CA . LYS A 1 180 ? 15.275 -13.055 -25.694 1.00 97.31 180 LYS A CA 1
ATOM 1452 C C . LYS A 1 180 ? 15.429 -12.672 -24.221 1.00 97.31 180 LYS A C 1
ATOM 1454 O O . LYS A 1 180 ? 14.426 -12.560 -23.531 1.00 97.31 180 LYS A O 1
ATOM 1459 N N . GLU A 1 181 ? 16.641 -12.347 -23.778 1.00 96.00 181 GLU A N 1
ATOM 1460 C CA . GLU A 1 181 ? 16.907 -11.916 -22.400 1.00 96.00 181 GLU A CA 1
ATOM 1461 C C . GLU A 1 181 ? 16.128 -10.639 -22.044 1.00 96.00 181 GLU A C 1
ATOM 1463 O O . GLU A 1 181 ? 15.552 -10.537 -20.966 1.00 96.00 181 GLU A O 1
ATOM 1468 N N . LYS A 1 182 ? 16.032 -9.665 -22.962 1.00 95.19 182 LYS A N 1
ATOM 1469 C CA . LYS A 1 182 ? 15.201 -8.462 -22.759 1.00 95.19 182 LYS A CA 1
ATOM 1470 C C . LYS A 1 182 ? 13.719 -8.797 -22.592 1.00 95.19 182 LYS A C 1
ATOM 1472 O O . LYS A 1 182 ? 13.038 -8.172 -21.774 1.00 95.19 182 LYS A O 1
ATOM 1477 N N . HIS A 1 183 ? 13.214 -9.749 -23.372 1.00 96.75 183 HIS A N 1
ATOM 1478 C CA . HIS A 1 183 ? 11.839 -10.215 -23.249 1.00 96.75 183 HIS A CA 1
ATOM 1479 C C . HIS A 1 183 ? 11.614 -10.922 -21.906 1.00 96.75 183 HIS A C 1
ATOM 1481 O O . HIS A 1 183 ? 10.712 -10.530 -21.165 1.00 96.75 183 HIS A O 1
ATOM 1487 N N . ASP A 1 184 ? 12.481 -11.872 -21.553 1.00 95.75 184 ASP A N 1
ATOM 1488 C CA . ASP A 1 184 ? 12.412 -12.632 -20.302 1.00 95.75 184 ASP A CA 1
ATOM 1489 C C . ASP A 1 184 ? 12.516 -11.700 -19.080 1.00 95.75 184 ASP A C 1
ATOM 1491 O O . ASP A 1 184 ? 11.726 -11.804 -18.142 1.00 95.75 184 ASP A O 1
ATOM 1495 N N . ASN A 1 185 ? 13.400 -10.698 -19.122 1.00 96.81 185 ASN A N 1
ATOM 1496 C CA . ASN A 1 185 ? 13.523 -9.675 -18.081 1.00 96.81 185 ASN A CA 1
ATOM 1497 C C . ASN A 1 185 ? 12.228 -8.859 -17.914 1.00 96.81 185 ASN A C 1
ATOM 1499 O O . ASN A 1 185 ? 11.779 -8.618 -16.794 1.00 96.81 185 ASN A O 1
ATOM 1503 N N . THR A 1 186 ? 11.577 -8.496 -19.023 1.00 95.75 186 THR A N 1
ATOM 1504 C CA . THR A 1 186 ? 10.292 -7.779 -18.996 1.00 95.75 186 THR A CA 1
ATOM 1505 C C . THR A 1 186 ? 9.192 -8.626 -18.348 1.00 95.75 186 THR A C 1
ATOM 1507 O O . THR A 1 186 ? 8.421 -8.118 -17.530 1.00 95.75 186 THR A O 1
ATOM 1510 N N . VAL A 1 187 ? 9.144 -9.926 -18.660 1.00 97.31 187 VAL A N 1
ATOM 1511 C CA . VAL A 1 187 ? 8.206 -10.877 -18.040 1.00 97.31 187 VAL A CA 1
ATOM 1512 C C . VAL A 1 187 ? 8.480 -11.015 -16.540 1.00 97.31 187 VAL A C 1
ATOM 1514 O O . VAL A 1 187 ? 7.550 -10.897 -15.742 1.00 97.31 187 VAL A O 1
ATOM 1517 N N . LEU A 1 188 ? 9.745 -11.170 -16.136 1.00 97.38 188 LEU A N 1
ATOM 1518 C CA . LEU A 1 188 ? 10.138 -11.264 -14.725 1.00 97.38 188 LEU A CA 1
ATOM 1519 C C . LEU A 1 188 ? 9.784 -10.003 -13.928 1.00 97.38 188 LEU A C 1
ATOM 1521 O O . LEU A 1 188 ? 9.312 -10.103 -12.792 1.00 97.38 188 LEU A O 1
ATOM 1525 N N . ILE A 1 189 ? 9.963 -8.811 -14.506 1.00 96.50 189 ILE A N 1
ATOM 1526 C CA . ILE A 1 189 ? 9.543 -7.548 -13.879 1.00 96.50 189 ILE A CA 1
ATOM 1527 C C . ILE A 1 189 ? 8.024 -7.536 -13.673 1.00 96.50 189 ILE A C 1
ATOM 1529 O O . ILE A 1 189 ? 7.551 -7.187 -12.586 1.00 96.50 189 ILE A O 1
ATOM 1533 N N . ALA A 1 190 ? 7.253 -7.942 -14.687 1.00 95.56 190 ALA A N 1
ATOM 1534 C CA . ALA A 1 190 ? 5.798 -8.000 -14.599 1.00 95.56 190 ALA A CA 1
ATOM 1535 C C . ALA A 1 190 ? 5.326 -8.997 -13.527 1.00 95.56 190 ALA A C 1
ATOM 1537 O O . ALA A 1 190 ? 4.446 -8.670 -12.726 1.00 95.56 190 ALA A O 1
ATOM 1538 N N . GLU A 1 191 ? 5.937 -10.180 -13.454 1.00 96.94 191 GLU A N 1
ATOM 1539 C CA . GLU A 1 191 ? 5.624 -11.181 -12.433 1.00 96.94 191 GLU A CA 1
ATOM 1540 C C . GLU A 1 191 ? 5.997 -10.688 -11.028 1.00 96.94 191 GLU A C 1
ATOM 1542 O O . GLU A 1 191 ? 5.179 -10.757 -10.110 1.00 96.94 191 GLU A O 1
ATOM 1547 N N . THR A 1 192 ? 7.177 -10.087 -10.865 1.00 94.50 192 THR A N 1
ATOM 1548 C CA . THR A 1 192 ? 7.617 -9.497 -9.588 1.00 94.50 192 THR A CA 1
ATOM 1549 C C . THR A 1 192 ? 6.635 -8.425 -9.110 1.00 94.50 192 THR A C 1
ATOM 1551 O O . THR A 1 192 ? 6.294 -8.354 -7.925 1.00 94.50 192 THR A O 1
ATOM 1554 N N . PHE A 1 193 ? 6.114 -7.606 -10.027 1.00 95.81 193 PHE A N 1
ATOM 1555 C CA . PHE A 1 193 ? 5.089 -6.618 -9.707 1.00 95.81 193 PHE A CA 1
ATOM 1556 C C . PHE A 1 193 ? 3.775 -7.272 -9.246 1.00 95.81 193 PHE A C 1
ATOM 1558 O O . PHE A 1 193 ? 3.180 -6.838 -8.253 1.00 95.81 193 PHE A O 1
ATOM 1565 N N . GLN A 1 194 ? 3.333 -8.342 -9.913 1.00 96.31 194 GLN A N 1
ATOM 1566 C CA . GLN A 1 194 ? 2.144 -9.098 -9.508 1.00 96.31 194 GLN A CA 1
ATOM 1567 C C . GLN A 1 194 ? 2.322 -9.758 -8.135 1.00 96.31 194 GLN A C 1
ATOM 1569 O O . GLN A 1 194 ? 1.436 -9.638 -7.284 1.00 96.31 194 GLN A O 1
ATOM 1574 N N . GLN A 1 195 ? 3.477 -10.379 -7.882 1.00 94.62 195 GLN A N 1
ATOM 1575 C CA . GLN A 1 195 ? 3.821 -10.973 -6.589 1.00 94.62 195 GLN A CA 1
ATOM 1576 C C . GLN A 1 195 ? 3.833 -9.914 -5.479 1.00 94.62 195 GLN A C 1
ATOM 1578 O O . GLN A 1 195 ? 3.247 -10.130 -4.419 1.00 94.62 195 GLN A O 1
ATOM 1583 N N . LYS A 1 196 ? 4.392 -8.723 -5.732 1.00 95.31 196 LYS A N 1
ATOM 1584 C CA . LYS A 1 196 ? 4.368 -7.600 -4.778 1.00 95.31 196 LYS A CA 1
ATOM 1585 C C . LYS A 1 196 ? 2.942 -7.133 -4.469 1.00 95.31 196 LYS A C 1
ATOM 1587 O O . LYS A 1 196 ? 2.611 -6.879 -3.310 1.00 95.31 196 LYS A O 1
ATOM 1592 N N . LYS A 1 197 ? 2.069 -7.060 -5.480 1.00 96.50 197 LYS A N 1
ATOM 1593 C CA . LYS A 1 197 ? 0.644 -6.731 -5.295 1.00 96.50 197 LYS A CA 1
ATOM 1594 C C . LYS A 1 197 ? -0.077 -7.796 -4.466 1.00 96.50 197 LYS A C 1
ATOM 1596 O O . LYS A 1 197 ? -0.892 -7.453 -3.609 1.00 96.50 197 LYS A O 1
ATOM 1601 N N . LEU A 1 198 ? 0.215 -9.073 -4.709 1.00 97.00 198 LEU A N 1
ATOM 1602 C CA . LEU A 1 198 ? -0.349 -10.189 -3.952 1.00 97.00 198 LEU A CA 1
ATOM 1603 C C . LEU A 1 198 ? 0.131 -10.180 -2.494 1.00 97.00 198 LEU A C 1
ATOM 1605 O O . LEU A 1 198 ? -0.689 -10.293 -1.586 1.00 97.00 198 LEU A O 1
ATOM 1609 N N . LEU A 1 199 ? 1.423 -9.945 -2.262 1.00 95.50 199 LEU A N 1
ATOM 1610 C CA . LEU A 1 199 ? 1.993 -9.793 -0.924 1.00 95.50 199 LEU A CA 1
ATOM 1611 C C . LEU A 1 199 ? 1.324 -8.646 -0.152 1.00 95.50 199 LEU A C 1
ATOM 1613 O O . LEU A 1 199 ? 1.001 -8.800 1.021 1.00 95.50 199 LEU A O 1
ATOM 1617 N N . GLY A 1 200 ? 1.025 -7.527 -0.819 1.00 94.38 200 GLY A N 1
ATOM 1618 C CA . GLY A 1 200 ? 0.254 -6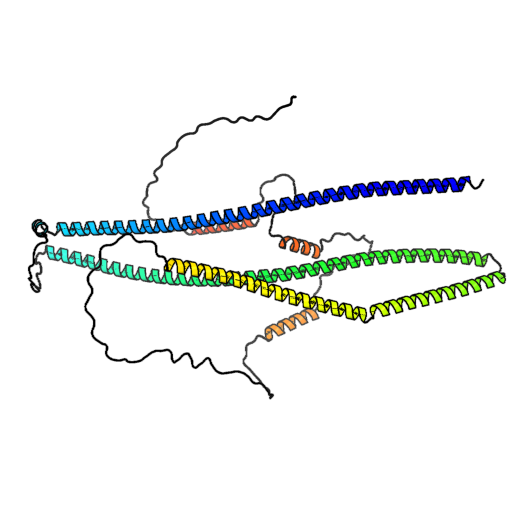.432 -0.223 1.00 94.38 200 GLY A CA 1
ATOM 1619 C C . GLY A 1 200 ? -1.144 -6.854 0.251 1.00 94.38 200 GLY A C 1
ATOM 1620 O O . GLY A 1 200 ? -1.580 -6.428 1.321 1.00 94.38 200 GLY A O 1
ATOM 1621 N N . LYS A 1 201 ? -1.833 -7.729 -0.497 1.00 95.19 201 LYS A N 1
ATOM 1622 C CA . LYS A 1 201 ? -3.129 -8.292 -0.074 1.00 95.19 201 LYS A CA 1
ATOM 1623 C C . LYS A 1 201 ? -2.973 -9.199 1.146 1.00 95.19 201 LYS A C 1
ATOM 1625 O O . LYS A 1 201 ? -3.736 -9.043 2.093 1.00 95.19 201 LYS A O 1
ATOM 1630 N N . TYR A 1 202 ? -1.981 -10.092 1.147 1.00 94.31 202 TYR A N 1
ATOM 1631 C CA . TYR A 1 202 ? -1.710 -10.956 2.300 1.00 94.31 202 TYR A CA 1
ATOM 1632 C C . TYR A 1 202 ? -1.369 -10.144 3.548 1.00 94.31 202 TYR A C 1
ATOM 1634 O O . TYR A 1 202 ? -1.973 -10.373 4.584 1.00 94.31 202 TYR A O 1
ATOM 1642 N N . ASN A 1 203 ? -0.509 -9.130 3.438 1.00 94.38 203 ASN A N 1
ATOM 1643 C CA . ASN A 1 203 ? -0.175 -8.254 4.564 1.00 94.38 203 ASN A CA 1
ATOM 1644 C C . ASN A 1 203 ? -1.403 -7.531 5.129 1.00 94.38 203 ASN A C 1
ATOM 1646 O O . ASN A 1 203 ? -1.502 -7.345 6.339 1.00 94.38 203 ASN A O 1
ATOM 1650 N N . ARG A 1 204 ? -2.349 -7.131 4.270 1.00 95.50 204 ARG A N 1
ATOM 1651 C CA . ARG A 1 204 ? -3.606 -6.519 4.712 1.00 95.50 204 ARG A CA 1
ATOM 1652 C C . ARG A 1 204 ? -4.485 -7.509 5.477 1.00 95.50 204 ARG A C 1
ATOM 1654 O O . ARG A 1 204 ? -5.006 -7.148 6.522 1.00 95.50 204 ARG A O 1
ATOM 1661 N N . VAL A 1 205 ? -4.620 -8.739 4.982 1.00 95.44 205 VAL A N 1
ATOM 1662 C CA . VAL A 1 205 ? -5.371 -9.797 5.679 1.00 95.44 205 VAL A CA 1
ATOM 1663 C C . VAL A 1 205 ? -4.698 -10.163 7.002 1.00 95.44 205 VAL A C 1
ATOM 1665 O O . VAL A 1 205 ? -5.381 -10.270 8.013 1.00 95.44 205 VAL A O 1
ATOM 1668 N N . SER A 1 206 ? -3.369 -10.282 7.026 1.00 92.00 206 SER A N 1
ATOM 1669 C CA . SER A 1 206 ? -2.616 -10.536 8.256 1.00 92.00 206 SER A CA 1
ATOM 1670 C C . SER A 1 206 ? -2.809 -9.425 9.284 1.00 92.00 206 SER A C 1
ATOM 1672 O O . SER A 1 206 ? -2.907 -9.722 10.466 1.00 92.00 206 SER A O 1
ATOM 1674 N N . GLN A 1 207 ? -2.901 -8.161 8.852 1.00 91.56 207 GLN A N 1
ATOM 1675 C CA . GLN A 1 207 ? -3.226 -7.061 9.759 1.00 91.56 207 GLN A CA 1
ATOM 1676 C C . GLN A 1 207 ? -4.638 -7.204 10.330 1.00 91.56 207 GLN A C 1
ATOM 1678 O O . GLN A 1 207 ? -4.788 -7.116 11.536 1.00 91.56 207 GLN A O 1
ATOM 1683 N N . TYR A 1 208 ? -5.646 -7.487 9.500 1.00 93.75 208 TYR A N 1
ATOM 1684 C CA . TYR A 1 208 ? -7.008 -7.687 10.007 1.00 93.75 208 TYR A CA 1
ATOM 1685 C C . TYR A 1 208 ? -7.096 -8.836 11.010 1.00 93.75 208 TYR A C 1
ATOM 1687 O O . TYR A 1 208 ? -7.767 -8.701 12.023 1.00 93.75 208 TYR A O 1
ATOM 1695 N N . ALA A 1 209 ? -6.363 -9.926 10.783 1.00 94.62 209 ALA A N 1
ATOM 1696 C CA . ALA A 1 209 ? -6.293 -11.022 11.744 1.00 94.62 209 ALA A CA 1
ATOM 1697 C C . ALA A 1 209 ? -5.639 -10.608 13.077 1.00 94.62 209 ALA A C 1
ATOM 1699 O O . ALA A 1 209 ? -6.031 -11.109 14.128 1.00 94.62 209 ALA A O 1
ATOM 1700 N N . LEU A 1 210 ? -4.644 -9.710 13.048 1.00 94.12 210 LEU A N 1
ATOM 1701 C CA . LEU A 1 210 ? -4.064 -9.147 14.271 1.00 94.12 210 LEU A CA 1
ATOM 1702 C C . LEU A 1 210 ? -5.058 -8.246 15.000 1.00 94.12 210 LEU A C 1
ATOM 1704 O O . LEU A 1 210 ? -5.225 -8.407 16.203 1.00 94.12 210 LEU A O 1
ATOM 1708 N N . ASP A 1 211 ? -5.721 -7.348 14.273 1.00 92.25 211 ASP A N 1
ATOM 1709 C CA . ASP A 1 211 ? -6.692 -6.410 14.838 1.00 92.25 211 ASP A CA 1
ATOM 1710 C C . ASP A 1 211 ? -7.873 -7.177 15.478 1.00 92.25 211 ASP A C 1
ATOM 1712 O O . ASP A 1 211 ? -8.302 -6.863 16.586 1.00 92.25 211 ASP A O 1
ATOM 1716 N N . GLU A 1 212 ? -8.364 -8.239 14.823 1.00 94.75 212 GLU A N 1
ATOM 1717 C CA . GLU A 1 212 ? -9.396 -9.131 15.374 1.00 94.75 212 GLU A CA 1
ATOM 1718 C C . GLU A 1 212 ? -8.916 -9.877 16.626 1.00 94.75 212 GLU A C 1
ATOM 1720 O O . GLU A 1 212 ? -9.676 -10.032 17.581 1.00 94.75 212 GLU A O 1
ATOM 1725 N N . PHE A 1 213 ? -7.663 -10.338 16.649 1.00 95.31 213 PHE A N 1
ATOM 1726 C CA . PHE A 1 213 ? -7.110 -10.994 17.832 1.00 95.31 213 PHE A CA 1
ATOM 1727 C C . PHE A 1 213 ? -6.963 -10.026 19.010 1.00 95.31 213 PHE A C 1
ATOM 1729 O O . PHE A 1 213 ? -7.260 -10.405 20.139 1.00 95.31 213 PHE A O 1
ATOM 1736 N N . GLU A 1 214 ? -6.512 -8.796 18.761 1.00 94.44 214 GLU A N 1
ATOM 1737 C CA . GLU A 1 214 ? -6.399 -7.756 19.788 1.00 94.44 214 GLU A CA 1
ATOM 1738 C C . GLU A 1 214 ? -7.772 -7.431 20.386 1.00 94.44 214 GLU A C 1
ATOM 1740 O O . GLU A 1 214 ? -7.929 -7.481 21.604 1.00 94.44 214 GLU A O 1
ATOM 1745 N N . ALA A 1 215 ? -8.796 -7.252 19.545 1.00 94.81 215 ALA A N 1
ATOM 1746 C CA . ALA A 1 215 ? -10.167 -7.045 20.008 1.00 94.81 215 ALA A CA 1
ATOM 1747 C C . ALA A 1 215 ? -10.685 -8.216 20.866 1.00 94.81 215 ALA A C 1
ATOM 1749 O O . ALA A 1 215 ? -11.234 -8.005 21.945 1.00 94.81 215 ALA A O 1
ATOM 1750 N N . LEU A 1 216 ? -10.457 -9.463 20.436 1.00 96.19 216 LEU A N 1
ATOM 1751 C CA . LEU A 1 216 ? -10.832 -10.645 21.222 1.00 96.19 216 LEU A CA 1
ATOM 1752 C C . LEU A 1 216 ? -10.065 -10.740 22.548 1.00 96.19 216 LEU A C 1
ATOM 1754 O O . LEU A 1 216 ? -10.597 -11.240 23.540 1.00 96.19 216 LEU A O 1
ATOM 1758 N N . GLN A 1 217 ? -8.810 -10.294 22.571 1.00 95.38 217 GLN A N 1
ATOM 1759 C CA . GLN A 1 217 ? -7.999 -10.268 23.782 1.00 95.38 217 GLN A CA 1
ATOM 1760 C C . GLN A 1 217 ? -8.533 -9.235 24.782 1.00 95.38 217 GLN A C 1
ATOM 1762 O O . GLN A 1 217 ? -8.592 -9.532 25.978 1.00 95.38 217 GLN A O 1
ATOM 1767 N N . ASP A 1 218 ? -8.956 -8.066 24.304 1.00 96.25 218 ASP A N 1
ATOM 1768 C CA . ASP A 1 218 ? -9.602 -7.036 25.119 1.00 96.25 218 ASP A CA 1
ATOM 1769 C C . ASP A 1 218 ? -10.947 -7.520 25.676 1.00 96.25 218 ASP A C 1
ATOM 1771 O O . ASP A 1 218 ? -11.192 -7.398 26.881 1.00 96.25 218 ASP A O 1
ATOM 1775 N N . ASP A 1 219 ? -11.773 -8.161 24.843 1.00 96.25 219 ASP A N 1
ATOM 1776 C CA . ASP A 1 219 ? -13.042 -8.766 25.263 1.00 96.25 219 ASP A CA 1
ATOM 1777 C C . ASP A 1 219 ? -12.828 -9.825 26.354 1.00 96.25 219 ASP A C 1
ATOM 1779 O O . ASP A 1 219 ? -13.540 -9.850 27.363 1.00 96.25 219 ASP A O 1
ATOM 1783 N N . LEU A 1 220 ? -11.815 -10.683 26.195 1.00 96.81 220 LEU A N 1
ATOM 1784 C CA . LEU A 1 220 ? -11.465 -11.701 27.185 1.00 96.81 220 LEU A CA 1
ATOM 1785 C C . LEU A 1 220 ? -11.011 -11.077 28.512 1.00 96.81 220 LEU A C 1
ATOM 1787 O O . LEU A 1 220 ? -11.374 -11.569 29.584 1.00 96.81 220 LEU A O 1
ATOM 1791 N N . ASN A 1 221 ? -10.214 -10.008 28.457 1.00 97.00 221 ASN A N 1
ATOM 1792 C CA . ASN A 1 221 ? -9.760 -9.296 29.650 1.00 97.00 221 ASN A CA 1
ATOM 1793 C C . ASN A 1 221 ? -10.948 -8.678 30.399 1.00 97.00 221 ASN A C 1
ATOM 1795 O O . ASN A 1 221 ? -11.087 -8.891 31.605 1.00 97.00 221 ASN A O 1
ATOM 1799 N N . LEU A 1 222 ? -11.849 -8.007 29.675 1.00 97.81 222 LEU A N 1
ATOM 1800 C CA . LEU A 1 222 ? -13.073 -7.442 30.238 1.00 97.81 222 LEU A CA 1
ATOM 1801 C C . LEU A 1 222 ? -13.962 -8.525 30.863 1.00 97.81 222 LEU A C 1
ATOM 1803 O O . LEU A 1 222 ? -14.439 -8.363 31.985 1.00 97.81 222 LEU A O 1
ATOM 1807 N N . GLU A 1 223 ? -14.166 -9.652 30.177 1.00 97.38 223 GLU A N 1
ATOM 1808 C CA . GLU A 1 223 ? -14.960 -10.769 30.699 1.00 97.38 223 GLU A CA 1
ATOM 1809 C C . GLU A 1 223 ? -14.349 -11.338 31.989 1.00 97.38 223 GLU A C 1
ATOM 1811 O O . GLU A 1 223 ? -15.069 -11.661 32.941 1.00 97.38 223 GLU A O 1
ATOM 1816 N N . ARG A 1 224 ? -13.017 -11.444 32.052 1.00 97.62 224 ARG A N 1
ATOM 1817 C CA . ARG A 1 224 ? -12.303 -11.907 33.246 1.00 97.62 224 ARG A CA 1
ATOM 1818 C C . ARG A 1 224 ? -12.511 -10.959 34.425 1.00 97.62 224 ARG A C 1
ATOM 1820 O O . ARG A 1 224 ? -12.765 -11.424 35.538 1.00 97.62 224 ARG A O 1
ATOM 1827 N N . ASP A 1 225 ? -12.430 -9.658 34.183 1.00 97.94 225 ASP A N 1
ATOM 1828 C CA . ASP A 1 225 ? -12.612 -8.640 35.216 1.00 97.94 225 ASP A CA 1
ATOM 1829 C C . ASP A 1 225 ? -14.066 -8.607 35.709 1.00 97.94 225 ASP A C 1
ATOM 1831 O O . ASP A 1 225 ? -14.307 -8.613 36.918 1.00 97.94 225 ASP A O 1
ATOM 1835 N N . LEU A 1 226 ? -15.042 -8.702 34.799 1.00 98.00 226 LEU A N 1
ATOM 1836 C CA . LEU A 1 226 ? -16.463 -8.812 35.144 1.00 98.00 226 LEU A CA 1
ATOM 1837 C C . LEU A 1 226 ? -16.773 -10.086 35.939 1.00 98.00 226 LEU A C 1
ATOM 1839 O O . LEU A 1 226 ? -17.526 -10.026 36.912 1.00 98.00 226 LEU A O 1
ATOM 1843 N N . ARG A 1 227 ? -16.184 -11.237 35.577 1.00 98.00 227 ARG A N 1
ATOM 1844 C CA . ARG A 1 227 ? -16.316 -12.472 36.370 1.00 98.00 227 ARG A CA 1
ATOM 1845 C C . ARG A 1 227 ? -15.753 -12.300 37.773 1.00 98.00 227 ARG A C 1
ATOM 1847 O O . ARG A 1 227 ? -16.420 -12.680 38.730 1.00 98.00 227 ARG A O 1
ATOM 1854 N N . SER A 1 228 ? -14.564 -11.714 37.895 1.00 97.94 228 SER A N 1
ATOM 1855 C CA . SER A 1 228 ? -13.935 -11.438 39.190 1.00 97.94 228 SER A CA 1
ATOM 1856 C C . SER A 1 228 ? -14.834 -10.567 40.069 1.00 97.94 228 SER A C 1
ATOM 1858 O O . SER A 1 228 ? -15.052 -10.872 41.241 1.00 97.94 228 SER A O 1
ATOM 1860 N N . GLU A 1 229 ? -15.423 -9.516 39.500 1.00 98.06 229 GLU A N 1
ATOM 1861 C CA . GLU A 1 229 ? -16.313 -8.625 40.240 1.00 98.06 229 GLU A CA 1
ATOM 1862 C C . GLU A 1 229 ? -17.636 -9.302 40.627 1.00 98.06 229 GLU A C 1
ATOM 1864 O O . GLU A 1 229 ? -18.085 -9.187 41.769 1.00 98.06 229 GLU A O 1
ATOM 1869 N N . ALA A 1 230 ? -18.225 -10.095 39.726 1.00 96.81 230 ALA A N 1
ATOM 1870 C CA . ALA A 1 230 ? -19.417 -10.885 40.024 1.00 96.81 230 ALA A CA 1
ATOM 1871 C C . ALA A 1 230 ? -19.166 -11.918 41.137 1.00 96.81 230 ALA A C 1
ATOM 1873 O O . ALA A 1 230 ? -20.013 -12.110 42.012 1.00 96.81 230 ALA A O 1
ATOM 1874 N N . GLU A 1 231 ? -17.996 -12.565 41.140 1.00 96.88 231 GLU A N 1
ATOM 1875 C CA . GLU A 1 231 ? -17.593 -13.492 42.198 1.00 96.88 231 GLU A CA 1
ATOM 1876 C C . GLU A 1 231 ? -17.457 -12.783 43.548 1.00 96.88 231 GLU A C 1
ATOM 1878 O O . GLU A 1 231 ? -17.964 -13.300 44.549 1.00 96.88 231 GLU A O 1
ATOM 1883 N N . LYS A 1 232 ? -16.824 -11.603 43.597 1.00 97.38 232 LYS A N 1
ATOM 1884 C CA . LYS A 1 232 ? -16.738 -10.797 44.829 1.00 97.38 232 LYS A CA 1
ATOM 1885 C C . LYS A 1 232 ? -18.124 -10.424 45.341 1.00 97.38 232 LYS A C 1
ATOM 1887 O O . LYS A 1 232 ? -18.430 -10.689 46.503 1.00 97.38 232 LYS A O 1
ATOM 1892 N N . PHE A 1 233 ? -18.984 -9.907 44.464 1.00 96.38 233 PHE A N 1
ATOM 1893 C CA . PHE A 1 233 ? -20.349 -9.526 44.814 1.00 96.38 233 PHE A CA 1
ATOM 1894 C C . PHE A 1 233 ? -21.154 -10.711 45.371 1.00 96.38 233 PHE A C 1
ATOM 1896 O O . PHE A 1 233 ? -21.814 -10.600 46.406 1.00 96.38 233 PHE A O 1
ATOM 1903 N N . ALA A 1 234 ? -21.061 -11.886 44.738 1.00 96.56 234 ALA A N 1
ATOM 1904 C CA . ALA A 1 234 ? -21.724 -13.095 45.220 1.00 96.56 234 ALA A CA 1
ATOM 1905 C C . ALA A 1 234 ? -21.213 -13.531 46.607 1.00 96.56 234 ALA A C 1
ATOM 1907 O O . ALA A 1 234 ? -22.010 -13.941 47.458 1.00 96.56 234 ALA A O 1
ATOM 1908 N N . HIS A 1 235 ? -19.904 -13.420 46.860 1.00 96.88 235 HIS A N 1
ATOM 1909 C CA . HIS A 1 235 ? -19.324 -13.705 48.174 1.00 96.88 235 HIS A CA 1
ATOM 1910 C C . HIS A 1 235 ? -19.825 -12.730 49.243 1.00 96.88 235 HIS A C 1
ATOM 1912 O O . HIS A 1 235 ? -20.234 -13.175 50.318 1.00 96.88 235 HIS A O 1
ATOM 1918 N N . GLU A 1 236 ? -19.832 -11.428 48.958 1.00 96.44 236 GLU A N 1
ATOM 1919 C CA . GLU A 1 236 ? -20.333 -10.396 49.873 1.00 96.44 236 GLU A CA 1
ATOM 1920 C C . GLU A 1 236 ? -21.807 -10.618 50.213 1.00 96.44 236 GLU A C 1
ATOM 1922 O O . GLU A 1 236 ? -22.169 -10.686 51.390 1.00 96.44 236 GLU A O 1
ATOM 1927 N N . MET A 1 237 ? -22.645 -10.851 49.199 1.00 94.56 237 MET A N 1
ATOM 1928 C CA . MET A 1 237 ? -24.066 -11.143 49.384 1.00 94.56 237 MET A CA 1
ATOM 1929 C C . MET A 1 237 ? -24.283 -12.393 50.249 1.00 94.56 237 MET A C 1
ATOM 1931 O O . MET A 1 237 ? -25.140 -12.396 51.131 1.00 94.56 237 MET A O 1
ATOM 1935 N N . LEU A 1 238 ? -23.496 -13.455 50.048 1.00 96.44 238 LEU A N 1
ATOM 1936 C CA . LEU A 1 238 ? -23.590 -14.678 50.849 1.00 96.44 238 LEU A CA 1
ATOM 1937 C C . LEU A 1 238 ? -23.156 -14.452 52.306 1.00 96.44 238 LEU A C 1
ATOM 1939 O O . LEU A 1 238 ? -23.744 -15.025 53.230 1.00 96.44 238 LEU A O 1
ATOM 1943 N N . VAL A 1 239 ? -22.134 -13.625 52.532 1.00 97.06 239 VAL A N 1
ATOM 1944 C CA . VAL A 1 239 ? -21.706 -13.224 53.877 1.00 97.06 239 VAL A CA 1
ATOM 1945 C C . VAL A 1 239 ? -22.806 -12.417 54.568 1.00 97.06 239 VAL A C 1
ATOM 1947 O O . VAL A 1 239 ? -23.167 -12.753 55.699 1.00 97.06 239 VAL A O 1
ATOM 1950 N N . GLU A 1 240 ? -23.387 -11.423 53.897 1.00 95.75 240 GLU A N 1
ATOM 1951 C CA . GLU A 1 240 ? -24.493 -10.624 54.434 1.00 95.75 240 GLU A CA 1
ATOM 1952 C C . GLU A 1 240 ? -25.741 -11.470 54.693 1.00 95.75 240 GLU A C 1
ATOM 1954 O O . GLU A 1 240 ? -26.309 -11.411 55.783 1.00 95.75 240 GLU A O 1
ATOM 1959 N N . GLN A 1 241 ? -26.110 -12.368 53.777 1.00 94.69 241 GLN A N 1
ATOM 1960 C CA . GLN A 1 241 ? -27.222 -13.296 53.981 1.00 94.69 241 GLN A CA 1
ATOM 1961 C C . GLN A 1 241 ? -27.000 -14.175 55.219 1.00 94.69 241 GLN A C 1
ATOM 1963 O O . GLN A 1 241 ? -27.917 -14.370 56.020 1.00 94.69 241 GLN A O 1
ATOM 1968 N N . LYS A 1 242 ? -25.779 -14.691 55.427 1.00 93.75 242 LYS A N 1
ATOM 1969 C CA . LYS A 1 242 ? -25.434 -15.462 56.633 1.00 93.75 242 LYS A CA 1
ATOM 1970 C C . LYS A 1 242 ? -25.506 -14.608 57.902 1.00 93.75 242 LYS A C 1
ATOM 1972 O O . LYS A 1 242 ? -25.974 -15.116 58.924 1.00 93.75 242 LYS A O 1
ATOM 1977 N N . LYS A 1 243 ? -25.072 -13.342 57.861 1.00 94.88 243 LYS A N 1
ATOM 1978 C CA . LYS A 1 243 ? -25.191 -12.400 58.989 1.00 94.88 243 LYS A CA 1
ATOM 1979 C C . LYS A 1 243 ? -26.658 -12.122 59.323 1.00 94.88 243 LYS A C 1
ATOM 1981 O O . LYS A 1 243 ? -27.052 -12.337 60.468 1.00 94.88 243 LYS A O 1
ATOM 1986 N N . LEU A 1 244 ? -27.476 -11.752 58.335 1.00 92.38 244 LEU A N 1
ATOM 1987 C CA . LEU A 1 244 ? -28.912 -11.500 58.503 1.00 92.38 244 LEU A CA 1
ATOM 1988 C C . LEU A 1 244 ? -29.644 -12.738 59.031 1.00 92.38 244 LEU A C 1
ATOM 1990 O O . LEU A 1 244 ? -30.461 -12.652 59.946 1.00 92.38 244 LEU A O 1
ATOM 1994 N N . LYS A 1 245 ? -29.325 -13.922 58.496 1.00 90.62 245 LYS A N 1
ATOM 1995 C CA . LYS A 1 245 ? -29.922 -15.183 58.951 1.00 90.62 245 LYS A CA 1
ATOM 1996 C C . LYS A 1 245 ? -29.585 -15.473 60.416 1.00 90.62 245 LYS A C 1
ATOM 1998 O O . LYS A 1 245 ? -30.466 -15.872 61.166 1.00 90.62 245 LYS A O 1
ATOM 2003 N N . ARG A 1 246 ? -28.348 -15.209 60.857 1.00 92.06 246 ARG A N 1
ATOM 2004 C CA . ARG A 1 246 ? -27.973 -15.311 62.281 1.00 92.06 246 ARG A CA 1
ATOM 2005 C C . ARG A 1 246 ? -28.718 -14.295 63.148 1.00 92.06 246 ARG A C 1
ATOM 2007 O O . ARG A 1 246 ? -29.215 -14.666 64.205 1.00 92.06 246 ARG A O 1
ATOM 2014 N N . GLN A 1 247 ? -28.809 -13.040 62.706 1.00 90.44 247 GLN A N 1
ATOM 2015 C CA . GLN A 1 247 ? -29.515 -11.982 63.438 1.00 90.44 247 GLN A CA 1
ATOM 2016 C C . GLN A 1 247 ? -31.016 -12.282 63.569 1.00 90.44 247 GLN A C 1
ATOM 2018 O O . GLN A 1 247 ? -31.558 -12.217 64.669 1.00 90.44 247 GLN A O 1
ATOM 2023 N N . SER A 1 248 ? -31.673 -12.689 62.481 1.00 86.44 248 SER A N 1
ATOM 2024 C CA . SER A 1 248 ? -33.086 -13.090 62.498 1.00 86.44 248 SER A CA 1
ATOM 2025 C C . SER A 1 248 ? -33.324 -14.326 63.369 1.00 86.44 248 SER A C 1
ATOM 2027 O O . SER A 1 248 ? -34.253 -14.334 64.169 1.00 86.44 248 SER A O 1
ATOM 2029 N N . GLN A 1 249 ? -32.451 -15.338 63.301 1.00 85.81 249 GLN A N 1
ATOM 2030 C CA . GLN A 1 249 ? -32.538 -16.526 64.153 1.00 85.81 249 GLN A CA 1
ATOM 2031 C C . GLN A 1 249 ? -32.364 -16.200 65.647 1.00 85.81 249 GLN A C 1
ATOM 2033 O O . GLN A 1 249 ? -32.999 -16.841 66.485 1.00 85.81 249 GLN A O 1
ATOM 2038 N N . MET A 1 250 ? -31.515 -15.225 65.985 1.00 84.06 250 MET A N 1
ATOM 2039 C CA . MET A 1 250 ? -31.367 -14.715 67.352 1.00 84.06 250 MET A CA 1
ATOM 2040 C C . MET A 1 250 ? -32.635 -13.997 67.824 1.00 84.06 250 MET A C 1
ATOM 2042 O O . MET A 1 250 ? -33.107 -14.271 68.922 1.00 84.06 250 MET A O 1
ATOM 2046 N N . LEU A 1 251 ? -33.207 -13.124 66.988 1.00 80.25 251 LEU A N 1
ATOM 2047 C CA . LEU A 1 251 ? -34.413 -12.357 67.314 1.00 80.25 251 LEU A CA 1
ATOM 2048 C C . LEU A 1 251 ? -35.648 -13.256 67.490 1.00 80.25 251 LEU A C 1
ATOM 2050 O O . LEU A 1 251 ? -36.434 -13.061 68.410 1.00 80.25 251 LEU A O 1
ATOM 2054 N N . ILE A 1 252 ? -35.798 -14.273 66.635 1.00 73.31 252 ILE A N 1
ATOM 2055 C CA . ILE A 1 252 ? -36.901 -15.244 66.711 1.00 73.31 252 ILE A CA 1
ATOM 2056 C C . ILE A 1 252 ? -36.808 -16.101 67.985 1.00 73.31 252 ILE A C 1
ATOM 2058 O O . ILE A 1 252 ? -37.834 -16.491 68.530 1.00 73.31 252 ILE A O 1
ATOM 2062 N N . GLN A 1 253 ? -35.600 -16.394 68.479 1.00 72.81 253 GLN A N 1
ATOM 2063 C CA . GLN A 1 253 ? -35.416 -17.162 69.719 1.00 72.81 253 GLN A CA 1
ATOM 2064 C C . GLN A 1 253 ? -35.607 -16.332 70.996 1.00 72.81 253 GLN A C 1
ATOM 2066 O O . GLN A 1 253 ? -35.898 -16.908 72.040 1.00 72.81 253 GLN A O 1
ATOM 2071 N N . SER A 1 254 ? -35.424 -15.009 70.946 1.00 71.44 254 SER A N 1
ATOM 2072 C CA . SER A 1 254 ? -35.435 -14.149 72.137 1.00 71.44 254 SER A CA 1
ATOM 2073 C C . SER A 1 254 ? -36.793 -13.521 72.467 1.00 71.44 254 SER A C 1
ATOM 2075 O O . SER A 1 254 ? -36.929 -12.923 73.534 1.00 71.44 254 SER A O 1
ATOM 2077 N N . VAL A 1 255 ? -37.801 -13.657 71.598 1.00 62.12 255 VAL A N 1
ATOM 2078 C CA . VAL A 1 255 ? -39.112 -13.010 71.759 1.00 62.12 255 VAL A CA 1
ATOM 2079 C C . VAL A 1 255 ? -40.233 -14.059 71.708 1.00 62.12 255 VAL A C 1
ATOM 2081 O O . VAL A 1 255 ? -40.349 -14.761 70.703 1.00 62.12 255 VAL A O 1
ATOM 2084 N N . PRO A 1 256 ? -41.085 -14.192 72.747 1.00 65.69 256 PRO A N 1
ATOM 2085 C CA . PRO A 1 256 ? -42.274 -15.035 72.658 1.00 65.69 256 PRO A CA 1
ATOM 2086 C C . PRO A 1 256 ? -43.216 -14.466 71.582 1.00 65.69 256 PRO A C 1
ATOM 2088 O O . PRO A 1 256 ? -43.370 -13.246 71.508 1.00 65.69 256 PRO A O 1
ATOM 2091 N N . PRO A 1 257 ? -43.832 -15.300 70.725 1.00 65.12 257 PRO A N 1
ATOM 2092 C CA . PRO A 1 257 ? -44.573 -14.810 69.570 1.00 65.12 257 PRO A CA 1
ATOM 2093 C C . PRO A 1 257 ? -45.842 -14.080 70.020 1.00 65.12 257 PRO A C 1
ATOM 2095 O O . PRO A 1 257 ? -46.861 -14.694 70.324 1.00 65.12 257 PRO A O 1
ATOM 2098 N N . THR A 1 258 ? -45.775 -12.751 70.064 1.00 75.69 258 THR A N 1
ATOM 2099 C CA . THR A 1 258 ? -46.940 -11.889 70.260 1.00 75.69 258 THR A CA 1
ATOM 2100 C C . THR A 1 258 ? -47.733 -11.836 68.954 1.00 75.69 258 THR A C 1
ATOM 2102 O O . THR A 1 258 ? -47.164 -11.576 67.893 1.00 75.69 258 THR A O 1
ATOM 2105 N N . GLU A 1 259 ? -49.049 -12.039 69.011 1.00 78.19 259 GLU A N 1
ATOM 2106 C CA . GLU A 1 259 ? -49.937 -12.119 67.836 1.00 78.19 259 GLU A CA 1
ATOM 2107 C C . GLU A 1 259 ? -49.820 -10.891 66.903 1.00 78.19 259 GLU A C 1
ATOM 2109 O O . GLU A 1 259 ? -49.817 -11.020 65.680 1.00 78.19 259 GLU A O 1
ATOM 2114 N N . ALA A 1 260 ? -49.600 -9.699 67.470 1.00 79.88 260 ALA A N 1
ATOM 2115 C CA . ALA A 1 260 ? -49.357 -8.465 66.718 1.00 79.88 260 ALA A CA 1
ATOM 2116 C C . ALA A 1 260 ? -48.050 -8.483 65.894 1.00 79.88 260 ALA A C 1
ATOM 2118 O O . ALA A 1 260 ? -48.025 -7.968 64.777 1.00 79.88 260 ALA A O 1
ATOM 2119 N N . LEU A 1 261 ? -46.977 -9.103 66.404 1.00 80.62 261 LEU A N 1
ATOM 2120 C CA . LEU A 1 261 ? -45.698 -9.224 65.694 1.00 80.62 261 LEU A CA 1
ATOM 2121 C C . LEU A 1 261 ? -45.815 -10.198 64.516 1.00 80.62 261 LEU A C 1
ATOM 2123 O O . LEU A 1 261 ? -45.305 -9.916 63.435 1.00 80.62 261 LEU A O 1
ATOM 2127 N N . GLN A 1 262 ? -46.528 -11.315 64.693 1.00 81.75 262 GLN A N 1
ATOM 2128 C CA . GLN A 1 262 ? -46.819 -12.241 63.592 1.00 81.75 262 GLN A CA 1
ATOM 2129 C C . GLN A 1 262 ? -47.647 -11.573 62.492 1.00 81.75 262 GLN A C 1
ATOM 2131 O O . GLN A 1 262 ? -47.357 -11.766 61.312 1.00 81.75 262 GLN A O 1
ATOM 2136 N N . LYS A 1 263 ? -48.630 -10.747 62.867 1.00 86.44 263 LYS A N 1
ATOM 2137 C CA . LYS A 1 263 ? -49.450 -9.991 61.914 1.00 86.44 263 LYS A CA 1
ATOM 2138 C C . LYS A 1 263 ? -48.625 -8.970 61.122 1.00 86.44 263 LYS A C 1
ATOM 2140 O O . LYS A 1 263 ? -48.724 -8.942 59.901 1.00 86.44 263 LYS A O 1
ATOM 2145 N N . ALA A 1 264 ? -47.752 -8.214 61.792 1.00 85.56 264 ALA A N 1
ATOM 2146 C CA . ALA A 1 264 ? -46.848 -7.266 61.135 1.00 85.56 264 ALA A CA 1
ATOM 2147 C C . ALA A 1 264 ? -45.840 -7.962 60.200 1.00 85.56 264 ALA A C 1
ATOM 2149 O O . ALA A 1 264 ? -45.588 -7.487 59.097 1.00 85.56 264 ALA A O 1
ATOM 2150 N N . LEU A 1 265 ? -45.290 -9.118 60.594 1.00 84.38 265 LEU A N 1
ATOM 2151 C CA . LEU A 1 265 ? -44.407 -9.915 59.730 1.00 84.38 265 LEU A CA 1
ATOM 2152 C C . LEU A 1 265 ? -45.144 -10.484 58.508 1.00 84.38 265 LEU A C 1
ATOM 2154 O O . LEU A 1 265 ? -44.571 -10.539 57.420 1.00 84.38 265 LEU A O 1
ATOM 2158 N N . ALA A 1 266 ? -46.408 -10.887 58.666 1.00 87.62 266 ALA A N 1
ATOM 2159 C CA . ALA A 1 266 ? -47.247 -11.314 57.550 1.00 87.62 266 ALA A CA 1
ATOM 2160 C C . ALA A 1 266 ? -47.525 -10.154 56.578 1.00 87.62 266 ALA A C 1
ATOM 2162 O O . ALA A 1 266 ? -47.371 -10.337 55.372 1.00 87.62 266 ALA A O 1
ATOM 2163 N N . GLU A 1 267 ? -47.843 -8.959 57.088 1.00 92.56 267 GLU A N 1
ATOM 2164 C CA . GLU A 1 267 ? -48.009 -7.751 56.268 1.00 92.56 267 GLU A CA 1
ATOM 2165 C C . GLU A 1 267 ? -46.722 -7.382 55.522 1.00 92.56 267 GLU A C 1
ATOM 2167 O O . GLU A 1 267 ? -46.768 -7.164 54.310 1.00 92.56 267 GLU A O 1
ATOM 2172 N N . ILE A 1 268 ? -45.565 -7.396 56.196 1.00 89.44 268 ILE A N 1
ATOM 2173 C CA . ILE A 1 268 ? -44.262 -7.166 55.553 1.00 89.44 268 ILE A CA 1
ATOM 2174 C C . ILE A 1 268 ? -44.045 -8.178 54.426 1.00 89.44 268 ILE A C 1
ATOM 2176 O O . ILE A 1 268 ? -43.746 -7.764 53.314 1.00 89.44 268 ILE A O 1
ATOM 2180 N N . ASN A 1 269 ? -44.274 -9.475 54.656 1.00 87.88 269 ASN A N 1
ATOM 2181 C CA . ASN A 1 269 ? -44.132 -10.490 53.607 1.00 87.88 269 ASN A CA 1
ATOM 2182 C C . ASN A 1 269 ? -45.066 -10.238 52.415 1.00 87.88 269 ASN A C 1
ATOM 2184 O O . ASN A 1 269 ? -44.635 -10.361 51.269 1.00 87.88 269 ASN A O 1
ATOM 2188 N N . THR A 1 270 ? -46.327 -9.865 52.659 1.00 95.00 270 THR A N 1
ATOM 2189 C CA . THR A 1 270 ? -47.264 -9.539 51.572 1.00 95.00 270 THR A CA 1
ATOM 2190 C C . THR A 1 270 ? -46.844 -8.291 50.799 1.00 95.00 270 THR A C 1
ATOM 2192 O O . THR A 1 270 ? -46.899 -8.292 49.568 1.00 95.00 270 THR A O 1
ATOM 2195 N N . LEU A 1 271 ? -46.363 -7.252 51.488 1.00 94.31 271 LEU A N 1
ATOM 2196 C CA . LEU A 1 271 ? -45.860 -6.031 50.863 1.00 94.31 271 LEU A CA 1
ATOM 2197 C C . LEU A 1 271 ? -44.590 -6.306 50.059 1.00 94.31 271 LEU A C 1
ATOM 2199 O O . LEU A 1 271 ? -44.511 -5.891 48.908 1.00 94.31 271 LEU A O 1
ATOM 2203 N N . THR A 1 272 ? -43.632 -7.055 50.612 1.00 91.19 272 THR A N 1
ATOM 2204 C CA . THR A 1 272 ? -42.412 -7.461 49.904 1.00 91.19 272 THR A CA 1
ATOM 2205 C C . THR A 1 272 ? -42.753 -8.272 48.659 1.00 91.19 272 THR A C 1
ATOM 2207 O O . THR A 1 272 ? -42.251 -7.960 47.585 1.00 91.19 272 THR A O 1
ATOM 2210 N N . HIS A 1 273 ? -43.661 -9.247 48.762 1.00 93.88 273 HIS A N 1
ATOM 2211 C CA . HIS A 1 273 ? -44.090 -10.038 47.609 1.00 93.88 273 HIS A CA 1
ATOM 2212 C C . HIS A 1 273 ? -44.762 -9.177 46.530 1.00 93.88 273 HIS A C 1
ATOM 2214 O O . HIS A 1 273 ? -44.459 -9.317 45.346 1.00 93.88 273 HIS A O 1
ATOM 2220 N N . THR A 1 274 ? -45.630 -8.246 46.931 1.00 94.00 274 THR A N 1
ATOM 2221 C CA . THR A 1 274 ? -46.307 -7.329 46.001 1.00 94.00 274 THR A CA 1
ATOM 2222 C C . THR A 1 274 ? -45.304 -6.413 45.299 1.00 94.00 274 THR A C 1
ATOM 2224 O O . THR A 1 274 ? -45.378 -6.235 44.086 1.00 94.00 274 THR A O 1
ATOM 2227 N N . LEU A 1 275 ? -44.330 -5.877 46.036 1.00 93.88 275 LEU A N 1
ATOM 2228 C CA . LEU A 1 275 ? -43.306 -4.975 45.509 1.00 93.88 275 LEU A CA 1
ATOM 2229 C C . LEU A 1 275 ? -42.358 -5.704 44.544 1.00 93.88 275 LEU A C 1
ATOM 2231 O O . LEU A 1 275 ? -42.043 -5.180 43.478 1.00 93.88 275 LEU A O 1
ATOM 2235 N N . GLU A 1 276 ? -41.966 -6.940 44.864 1.00 92.69 276 GLU A N 1
ATOM 2236 C CA . GLU A 1 276 ? -41.184 -7.808 43.973 1.00 92.69 276 GLU A CA 1
ATOM 2237 C C . GLU A 1 276 ? -41.951 -8.115 42.675 1.00 92.69 276 GLU A C 1
ATOM 2239 O O . GLU A 1 276 ? -41.389 -8.032 41.582 1.00 92.69 276 GLU A O 1
ATOM 2244 N N . THR A 1 277 ? -43.253 -8.398 42.786 1.00 93.75 277 THR A N 1
ATOM 2245 C CA . THR A 1 277 ? -44.128 -8.680 41.636 1.00 93.75 277 THR A CA 1
ATOM 2246 C C . THR A 1 277 ? -44.250 -7.459 40.727 1.00 93.75 277 THR A C 1
ATOM 2248 O O . THR A 1 277 ? -44.022 -7.566 39.524 1.00 93.75 277 THR A O 1
ATOM 2251 N N . GLN A 1 278 ? -44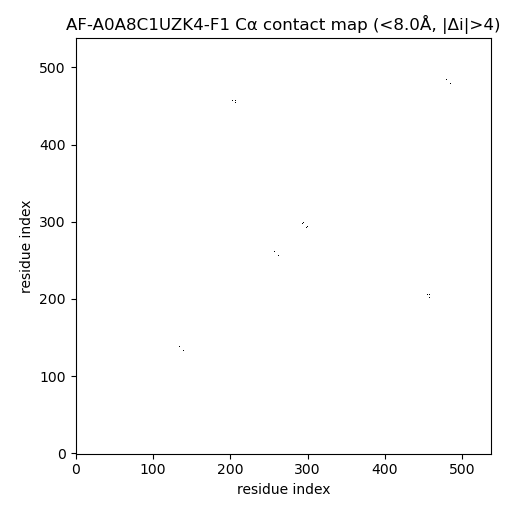.508 -6.278 41.299 1.00 93.31 278 GLN A N 1
ATOM 2252 C CA . GLN A 1 278 ? -44.560 -5.023 40.543 1.00 93.31 278 GLN A CA 1
ATOM 2253 C C . GLN A 1 278 ? -43.222 -4.693 39.880 1.00 93.31 278 GLN A C 1
ATOM 2255 O O . GLN A 1 278 ? -43.192 -4.232 38.739 1.00 93.31 278 GLN A O 1
ATOM 2260 N N . ARG A 1 279 ? -42.100 -4.942 40.568 1.00 94.56 279 ARG A N 1
ATOM 2261 C CA . ARG A 1 279 ? -40.762 -4.732 40.007 1.00 94.56 279 ARG A CA 1
ATOM 2262 C C . ARG A 1 279 ? -40.517 -5.646 38.805 1.00 94.56 279 ARG A C 1
ATOM 2264 O O . ARG A 1 279 ? -39.960 -5.191 37.806 1.00 94.56 279 ARG A O 1
ATOM 2271 N N . LEU A 1 280 ? -40.948 -6.906 38.886 1.00 93.19 280 LEU A N 1
ATOM 2272 C CA . LEU A 1 280 ? -40.837 -7.866 37.790 1.00 93.19 280 LEU A CA 1
ATOM 2273 C C . LEU A 1 280 ? -41.722 -7.473 36.598 1.00 93.19 280 LEU A C 1
ATOM 2275 O O . LEU A 1 280 ? -41.248 -7.503 35.464 1.00 93.19 280 LEU A O 1
ATOM 2279 N N . GLU A 1 281 ? -42.967 -7.056 36.840 1.00 94.88 281 GLU A N 1
ATOM 2280 C CA . GLU A 1 281 ? -43.864 -6.551 35.789 1.00 94.88 281 GLU A CA 1
ATOM 2281 C C . GLU A 1 281 ? -43.279 -5.326 35.082 1.00 94.88 281 GLU A C 1
ATOM 2283 O O . GLU A 1 281 ? -43.238 -5.290 33.852 1.00 94.88 281 GLU A O 1
ATOM 2288 N N . HIS A 1 282 ? -42.754 -4.354 35.837 1.00 94.44 282 HIS A N 1
ATOM 2289 C CA . HIS A 1 282 ? -42.093 -3.183 35.255 1.00 94.44 282 HIS A CA 1
ATOM 2290 C C . HIS A 1 282 ? -40.892 -3.582 34.396 1.00 94.44 282 HIS A C 1
ATOM 2292 O O . HIS A 1 282 ? -40.724 -3.083 33.285 1.00 94.44 282 HIS A O 1
ATOM 2298 N N . GLN A 1 283 ? -40.062 -4.507 34.884 1.00 93.81 283 GLN A N 1
ATOM 2299 C CA . GLN A 1 283 ? -38.904 -4.985 34.134 1.00 93.81 283 GLN A CA 1
ATOM 2300 C C . GLN A 1 283 ? -39.313 -5.683 32.828 1.00 93.81 283 GLN A C 1
ATOM 2302 O O . GLN A 1 283 ? -38.655 -5.501 31.802 1.00 93.81 283 GLN A O 1
ATOM 2307 N N . GLN A 1 284 ? -40.401 -6.456 32.845 1.00 94.81 284 GLN A N 1
ATOM 2308 C CA . GLN A 1 284 ? -40.952 -7.075 31.639 1.00 94.81 284 GLN A CA 1
ATOM 2309 C C . GLN A 1 284 ? -41.511 -6.031 30.665 1.00 94.81 284 GLN A C 1
ATOM 2311 O O . GLN A 1 284 ? -41.251 -6.129 29.468 1.00 94.81 284 GLN A O 1
ATOM 2316 N N . GLN A 1 285 ? -42.212 -5.005 31.158 1.00 96.50 285 GLN A N 1
ATOM 2317 C CA . GLN A 1 285 ? -42.700 -3.897 30.328 1.00 96.50 285 GLN A CA 1
ATOM 2318 C C . GLN A 1 285 ? -41.564 -3.135 29.645 1.00 96.50 285 GLN A C 1
ATOM 2320 O O . GLN A 1 285 ? -41.649 -2.861 28.449 1.00 96.50 285 GLN A O 1
ATOM 2325 N N . VAL A 1 286 ? -40.490 -2.828 30.377 1.00 93.25 286 VAL A N 1
ATOM 2326 C CA . VAL A 1 286 ? -39.313 -2.156 29.809 1.00 93.25 286 VAL A CA 1
ATOM 2327 C C . VAL A 1 286 ? -38.695 -3.007 28.701 1.00 93.25 286 VAL A C 1
ATOM 2329 O O . VAL A 1 286 ? -38.499 -2.500 27.600 1.00 93.25 286 VAL A O 1
ATOM 2332 N N . LYS A 1 287 ? -38.487 -4.311 28.935 1.00 94.12 287 LYS A N 1
ATOM 2333 C CA . LYS A 1 287 ? -37.979 -5.223 27.897 1.00 94.12 287 LYS A CA 1
ATOM 2334 C C . LYS A 1 287 ? -38.877 -5.281 26.662 1.00 94.12 287 LYS A C 1
ATOM 2336 O O . LYS A 1 287 ? -38.374 -5.229 25.546 1.00 94.12 287 LYS A O 1
ATOM 2341 N N . ALA A 1 288 ? -40.195 -5.350 26.843 1.00 93.88 288 ALA A N 1
ATOM 2342 C CA . ALA A 1 288 ? -41.132 -5.379 25.723 1.00 93.88 288 ALA A CA 1
ATOM 2343 C C . ALA A 1 288 ? -41.056 -4.094 24.877 1.00 93.88 288 ALA A C 1
ATOM 2345 O O . ALA A 1 288 ? -41.063 -4.157 23.648 1.00 93.88 288 ALA A O 1
ATOM 2346 N N . LEU A 1 289 ? -40.927 -2.928 25.520 1.00 91.62 289 LEU A N 1
ATOM 2347 C CA . LEU A 1 289 ? -40.739 -1.650 24.828 1.00 91.62 289 LEU A CA 1
ATOM 2348 C C . LEU A 1 289 ? -39.379 -1.577 24.117 1.00 91.62 289 LEU A C 1
ATOM 2350 O O . LEU A 1 289 ? -39.308 -1.110 22.979 1.00 91.62 289 LEU A O 1
ATOM 2354 N N . GLU A 1 290 ? -38.306 -2.069 24.740 1.00 88.62 290 GLU A N 1
ATOM 2355 C CA . GLU A 1 290 ? -36.976 -2.157 24.124 1.00 88.62 290 GLU A CA 1
ATOM 2356 C C . GLU A 1 290 ? -36.982 -3.048 22.875 1.00 88.62 290 GLU A C 1
ATOM 2358 O O . GLU A 1 290 ? -36.430 -2.659 21.840 1.00 88.62 290 GLU A O 1
ATOM 2363 N N . GLU A 1 291 ? -37.640 -4.207 22.945 1.00 89.38 291 GLU A N 1
ATOM 2364 C CA . GLU A 1 291 ? -37.829 -5.127 21.820 1.00 89.38 291 GLU A CA 1
ATOM 2365 C C . GLU A 1 291 ? -38.690 -4.501 20.721 1.00 89.38 291 GLU A C 1
ATOM 2367 O O . GLU A 1 291 ? -38.368 -4.637 19.542 1.00 89.38 291 GLU A O 1
ATOM 2372 N N . GLN A 1 292 ? -39.733 -3.748 21.075 1.00 91.19 292 GLN A N 1
ATOM 2373 C CA . GLN A 1 292 ? -40.568 -3.037 20.108 1.00 91.19 292 GLN A CA 1
ATOM 2374 C C . GLN A 1 292 ? -39.788 -1.931 19.383 1.00 91.19 292 GLN A C 1
ATOM 2376 O O . GLN A 1 292 ? -39.918 -1.775 18.168 1.00 91.19 292 GLN A O 1
ATOM 2381 N N . ILE A 1 293 ? -38.928 -1.194 20.090 1.00 84.38 293 ILE A N 1
ATOM 2382 C CA . ILE A 1 293 ? -38.025 -0.202 19.488 1.00 84.38 293 ILE A CA 1
ATOM 2383 C C . ILE A 1 293 ? -36.985 -0.892 18.594 1.00 84.38 293 ILE A C 1
ATOM 2385 O O . ILE A 1 293 ? -36.681 -0.403 17.505 1.00 84.38 293 ILE A O 1
ATOM 2389 N N . HIS A 1 294 ? -36.459 -2.047 19.011 1.00 81.00 294 HIS A N 1
ATOM 2390 C CA . HIS A 1 294 ? -35.505 -2.824 18.217 1.00 81.00 294 HIS A CA 1
ATOM 2391 C C . HIS A 1 294 ? -36.131 -3.454 16.969 1.00 81.00 294 HIS A C 1
ATOM 2393 O O . HIS A 1 294 ? -35.494 -3.472 15.915 1.00 81.00 294 HIS A O 1
ATOM 2399 N N . GLY A 1 295 ? -37.362 -3.950 17.079 1.00 82.38 295 GLY A N 1
ATOM 2400 C CA . GLY A 1 295 ? -38.133 -4.556 15.997 1.00 82.38 295 GLY A CA 1
ATOM 2401 C C . GLY A 1 295 ? -38.845 -3.546 15.098 1.00 82.38 295 GLY A C 1
ATOM 2402 O O . GLY A 1 295 ? -39.340 -3.937 14.038 1.00 82.38 295 GLY A O 1
ATOM 2403 N N . SER A 1 296 ? -38.869 -2.271 15.502 1.00 87.69 296 SER A N 1
ATOM 2404 C CA . SER A 1 296 ? -39.517 -1.170 14.796 1.00 87.69 296 SER A CA 1
ATOM 2405 C C . SER A 1 296 ? -39.090 -1.101 13.334 1.00 87.69 296 SER A C 1
ATOM 2407 O O . SER A 1 296 ? -37.901 -1.082 12.995 1.00 87.69 296 SER A O 1
ATOM 2409 N N . ASP A 1 297 ? -40.081 -0.992 12.454 1.00 83.12 297 ASP A N 1
ATOM 2410 C CA . ASP A 1 297 ? -39.854 -0.864 11.020 1.00 83.12 297 ASP A CA 1
ATOM 2411 C C . ASP A 1 297 ? -39.097 0.422 10.667 1.00 83.12 297 ASP A C 1
ATOM 2413 O O . ASP A 1 297 ? -38.388 0.440 9.666 1.00 83.12 297 ASP A O 1
ATOM 2417 N N . LEU A 1 298 ? -39.119 1.447 11.529 1.00 84.44 298 LEU A N 1
ATOM 2418 C CA . LEU A 1 298 ? -38.271 2.638 11.391 1.00 84.44 298 LEU A CA 1
ATOM 2419 C C . LEU A 1 298 ? -36.777 2.301 11.467 1.00 84.44 298 LEU A C 1
ATOM 2421 O O . LEU A 1 298 ? -35.994 2.847 10.694 1.00 84.44 298 LEU A O 1
ATOM 2425 N N . LYS A 1 299 ? -36.359 1.381 12.349 1.00 88.31 299 LYS A N 1
ATOM 2426 C CA . LYS A 1 299 ? -34.949 0.963 12.456 1.00 88.31 299 LYS A CA 1
ATOM 2427 C C . LYS A 1 299 ? -34.519 0.179 11.216 1.00 88.31 299 LYS A C 1
ATOM 2429 O O . LYS A 1 299 ? -33.427 0.394 10.690 1.00 88.31 299 LYS A O 1
ATOM 2434 N N . LYS A 1 300 ? -35.404 -0.680 10.697 1.00 88.69 300 LYS A N 1
ATOM 2435 C CA . LYS A 1 300 ? -35.182 -1.392 9.428 1.00 88.69 300 LYS A CA 1
ATOM 2436 C C . LYS A 1 300 ? -35.099 -0.412 8.256 1.00 88.69 300 LYS A C 1
ATOM 2438 O O . LYS A 1 300 ? -34.160 -0.505 7.471 1.00 88.69 300 LYS A O 1
ATOM 2443 N N . GLN A 1 301 ? -36.009 0.558 8.178 1.00 93.06 301 GLN A N 1
ATOM 2444 C CA . GLN A 1 301 ? -36.006 1.613 7.160 1.00 93.06 301 GLN A CA 1
ATOM 2445 C C . GLN A 1 301 ? -34.742 2.475 7.229 1.00 93.06 301 GLN A C 1
ATOM 2447 O O . GLN A 1 301 ? -34.128 2.711 6.194 1.00 93.06 301 GLN A O 1
ATOM 2452 N N . LEU A 1 302 ? -34.289 2.865 8.426 1.00 91.25 302 LEU A N 1
ATOM 2453 C CA . LEU A 1 302 ? -33.010 3.556 8.616 1.00 91.25 302 LEU A CA 1
ATOM 2454 C C . LEU A 1 302 ? -31.840 2.727 8.082 1.00 91.25 302 LEU A C 1
ATOM 2456 O O . LEU A 1 302 ? -31.044 3.235 7.301 1.00 91.25 302 LEU A O 1
ATOM 2460 N N . SER A 1 303 ? -31.768 1.438 8.429 1.00 90.69 303 SER A N 1
ATOM 2461 C CA . SER A 1 303 ? -30.702 0.558 7.930 1.00 90.69 303 SER A CA 1
ATOM 2462 C C . SER A 1 303 ? -30.752 0.350 6.408 1.00 90.69 303 SER A C 1
ATOM 2464 O O . SER A 1 303 ? -29.714 0.192 5.766 1.00 90.69 303 SER A O 1
ATOM 2466 N N . ALA A 1 304 ? -31.949 0.367 5.813 1.00 94.75 304 ALA A N 1
ATOM 2467 C CA . ALA A 1 304 ? -32.137 0.271 4.370 1.00 94.75 304 ALA A CA 1
ATOM 2468 C C . ALA A 1 304 ? -31.700 1.562 3.662 1.00 94.75 304 ALA A C 1
ATOM 2470 O O . ALA A 1 304 ? -30.948 1.496 2.692 1.00 94.75 304 ALA A O 1
ATOM 2471 N N . LEU A 1 305 ? -32.095 2.728 4.183 1.00 95.38 305 LEU A N 1
ATOM 2472 C CA . LEU A 1 305 ? -31.658 4.036 3.687 1.00 95.38 305 LEU A CA 1
ATOM 2473 C C . LEU A 1 305 ? -30.144 4.221 3.822 1.00 95.38 305 LEU A C 1
ATOM 2475 O O . LEU A 1 305 ? -29.506 4.780 2.932 1.00 95.38 305 LEU A O 1
ATOM 2479 N N . GLN A 1 306 ? -29.554 3.715 4.904 1.00 95.56 306 GLN A N 1
ATOM 2480 C CA . GLN A 1 306 ? -28.113 3.749 5.116 1.00 95.56 306 GLN A CA 1
ATOM 2481 C C . GLN A 1 306 ? -27.376 2.921 4.052 1.00 95.56 306 GLN A C 1
ATOM 2483 O O . GLN A 1 306 ? -26.482 3.449 3.396 1.00 95.56 306 GLN A O 1
ATOM 2488 N N . ARG A 1 307 ? -27.826 1.686 3.775 1.00 95.75 307 ARG A N 1
ATOM 2489 C CA . ARG A 1 307 ? -27.295 0.880 2.656 1.00 95.75 307 ARG A CA 1
ATOM 2490 C C . ARG A 1 307 ? -27.491 1.547 1.298 1.00 95.75 307 ARG A C 1
ATOM 2492 O O . ARG A 1 307 ? -26.601 1.505 0.458 1.00 95.75 307 ARG A O 1
ATOM 2499 N N . GLN A 1 308 ? -28.647 2.165 1.067 1.00 96.12 308 GLN A N 1
ATOM 2500 C CA . GLN A 1 308 ? -28.900 2.889 -0.178 1.00 96.12 308 GLN A CA 1
ATOM 2501 C C . GLN A 1 308 ? -27.934 4.070 -0.343 1.00 96.12 308 GLN A C 1
ATOM 2503 O O . GLN A 1 308 ? -27.446 4.318 -1.441 1.00 96.12 308 GLN A O 1
ATOM 2508 N N . THR A 1 309 ? -27.630 4.769 0.750 1.00 93.00 309 THR A N 1
ATOM 2509 C CA . THR A 1 309 ? -26.661 5.869 0.752 1.00 93.00 309 THR A CA 1
ATOM 2510 C C . THR A 1 309 ? -25.255 5.358 0.451 1.00 93.00 309 THR A C 1
ATOM 2512 O O . THR A 1 309 ? -24.567 5.962 -0.361 1.00 93.00 309 THR A O 1
ATOM 2515 N N . GLU A 1 310 ? -24.848 4.225 1.033 1.00 95.50 310 GLU A N 1
ATOM 2516 C CA . GLU A 1 310 ? -23.558 3.581 0.745 1.00 95.50 310 GLU A CA 1
ATOM 2517 C C . GLU A 1 310 ? -23.412 3.214 -0.737 1.00 95.50 310 GLU A C 1
ATOM 2519 O O . GLU A 1 310 ? -22.402 3.560 -1.349 1.00 95.50 310 GLU A O 1
ATOM 2524 N N . LEU A 1 311 ? -24.440 2.603 -1.337 1.00 96.19 311 LEU A N 1
ATOM 2525 C CA . LEU A 1 311 ? -24.442 2.255 -2.763 1.00 96.19 311 LEU A CA 1
ATOM 2526 C C . LEU A 1 311 ? -24.329 3.493 -3.663 1.00 96.19 311 LEU A C 1
ATOM 2528 O O . LEU A 1 311 ? -23.518 3.519 -4.585 1.00 96.19 311 LEU A O 1
ATOM 2532 N N . LEU A 1 312 ? -25.093 4.550 -3.375 1.00 94.81 312 LEU A N 1
ATOM 2533 C CA . LEU A 1 312 ? -24.995 5.810 -4.121 1.00 94.81 312 LEU A CA 1
ATOM 2534 C C . LEU A 1 312 ? -23.613 6.462 -3.968 1.00 94.81 312 LEU A C 1
ATOM 2536 O O . LEU A 1 312 ? -23.093 7.071 -4.905 1.00 94.81 312 LEU A O 1
ATOM 2540 N N . ASP A 1 313 ? -22.989 6.323 -2.801 1.00 94.44 313 ASP A N 1
ATOM 2541 C CA . ASP A 1 313 ? -21.638 6.808 -2.544 1.00 94.44 313 ASP A CA 1
ATOM 2542 C C . ASP A 1 313 ? -20.572 6.027 -3.328 1.00 94.44 313 ASP A C 1
ATOM 2544 O O . ASP A 1 313 ? -19.582 6.622 -3.773 1.00 94.44 313 ASP A O 1
ATOM 2548 N N . GLU A 1 314 ? -20.760 4.719 -3.514 1.00 95.50 314 GLU A N 1
ATOM 2549 C CA . GLU A 1 314 ? -19.936 3.873 -4.385 1.00 95.50 314 GLU A CA 1
ATOM 2550 C C . GLU A 1 314 ? -20.098 4.268 -5.855 1.00 95.50 314 GLU A C 1
ATOM 2552 O O . GLU A 1 314 ? -19.097 4.551 -6.518 1.00 95.50 314 GLU A O 1
ATOM 2557 N N . GLU A 1 315 ? -21.333 4.421 -6.339 1.00 95.50 315 GLU A N 1
ATOM 2558 C CA . GLU A 1 315 ? -21.609 4.899 -7.699 1.00 95.50 315 GLU A CA 1
ATOM 2559 C C . GLU A 1 315 ? -20.987 6.281 -7.949 1.00 95.50 315 GLU A C 1
ATOM 2561 O O . GLU A 1 315 ? -20.346 6.509 -8.981 1.00 95.50 315 GLU A O 1
ATOM 2566 N N . ARG A 1 316 ? -21.097 7.209 -6.987 1.00 95.56 316 ARG A N 1
ATOM 2567 C CA . ARG A 1 316 ? -20.446 8.526 -7.065 1.00 95.56 316 ARG A CA 1
ATOM 2568 C C . ARG A 1 316 ? -18.930 8.386 -7.205 1.00 95.56 316 ARG A C 1
ATOM 2570 O O . ARG A 1 316 ? -18.337 9.077 -8.033 1.00 95.56 316 ARG A O 1
ATOM 2577 N N . LYS A 1 317 ? -18.291 7.515 -6.415 1.00 96.31 317 LYS A N 1
ATOM 2578 C CA . LYS A 1 317 ? -16.837 7.271 -6.490 1.00 96.31 317 LYS A CA 1
ATOM 2579 C C . LYS A 1 317 ? -16.436 6.681 -7.842 1.00 96.31 317 LYS A C 1
ATOM 2581 O O . LYS A 1 317 ? -15.422 7.098 -8.401 1.00 96.31 317 LYS A O 1
ATOM 2586 N N . GLU A 1 318 ? -17.224 5.763 -8.397 1.00 96.75 318 GLU A N 1
ATOM 2587 C CA . GLU A 1 318 ? -16.981 5.217 -9.735 1.00 96.75 318 GLU A CA 1
ATOM 2588 C C . GLU A 1 318 ? -17.088 6.284 -10.824 1.00 96.75 318 GLU A C 1
ATOM 2590 O O . GLU A 1 318 ? -16.225 6.363 -11.703 1.00 96.75 318 GLU A O 1
ATOM 2595 N N . TRP A 1 319 ? -18.117 7.132 -10.770 1.00 93.94 319 TRP A N 1
ATOM 2596 C CA . TRP A 1 319 ? -18.269 8.248 -11.703 1.00 93.94 319 TRP A CA 1
ATOM 2597 C C . TRP A 1 319 ? -17.138 9.259 -11.575 1.00 93.94 319 TRP A C 1
ATOM 2599 O O . TRP A 1 319 ? -16.600 9.704 -12.587 1.00 93.94 319 TRP A O 1
ATOM 2609 N N . GLN A 1 320 ? -16.725 9.568 -10.349 1.00 95.38 320 GLN A N 1
ATOM 2610 C CA . GLN A 1 320 ? -15.575 10.424 -10.094 1.00 95.38 320 GLN A CA 1
ATOM 2611 C C . GLN A 1 320 ? -14.296 9.820 -10.687 1.00 95.38 320 GLN A C 1
ATOM 2613 O O . GLN A 1 320 ? -13.544 10.531 -11.345 1.00 95.38 320 GLN A O 1
ATOM 2618 N N . HIS A 1 321 ? -14.075 8.511 -10.537 1.00 94.94 321 HIS A N 1
ATOM 2619 C CA . HIS A 1 321 ? -12.935 7.822 -11.143 1.00 94.94 321 HIS A CA 1
ATOM 2620 C C . HIS A 1 321 ? -12.980 7.836 -12.679 1.00 94.94 321 HIS A C 1
ATOM 2622 O O . HIS A 1 321 ? -11.968 8.089 -13.332 1.00 94.94 321 HIS A O 1
ATOM 2628 N N . LYS A 1 322 ? -14.155 7.608 -13.279 1.00 95.81 322 LYS A N 1
ATOM 2629 C CA . LYS A 1 322 ? -14.344 7.731 -14.734 1.00 95.81 322 LYS A CA 1
ATOM 2630 C C . LYS A 1 322 ? -14.055 9.155 -15.210 1.00 95.81 322 LYS A C 1
ATOM 2632 O O . LYS A 1 322 ? -13.408 9.325 -16.239 1.00 95.81 322 LYS A O 1
ATOM 2637 N N . HIS A 1 323 ? -14.499 10.162 -14.459 1.00 93.38 323 HIS A N 1
ATOM 2638 C CA . HIS A 1 323 ? -14.258 11.564 -14.779 1.00 93.38 323 HIS A CA 1
ATOM 2639 C C . HIS A 1 323 ? -12.771 11.917 -14.720 1.00 93.38 323 HIS A C 1
ATOM 2641 O O . HIS A 1 323 ? -12.257 12.473 -15.685 1.00 93.38 323 HIS A O 1
ATOM 2647 N N . THR A 1 324 ? -12.059 11.545 -13.651 1.00 94.50 324 THR A N 1
ATOM 2648 C CA . THR A 1 324 ? -10.617 11.821 -13.551 1.00 94.50 324 THR A CA 1
ATOM 2649 C C . THR A 1 324 ? -9.824 11.108 -14.641 1.00 94.50 324 THR A C 1
ATOM 2651 O O . THR A 1 324 ? -8.929 11.710 -15.227 1.00 94.50 324 THR A O 1
ATOM 2654 N N . LYS A 1 325 ? -10.188 9.866 -14.981 1.00 95.06 325 LYS A N 1
ATOM 2655 C CA . LYS A 1 325 ? -9.582 9.133 -16.099 1.00 95.06 325 LYS A CA 1
ATOM 2656 C C . LYS A 1 325 ? -9.811 9.838 -17.443 1.00 95.06 325 LYS A C 1
ATOM 2658 O O . LYS A 1 325 ? -8.864 10.042 -18.200 1.00 95.06 325 LYS A O 1
ATOM 2663 N N . ALA A 1 326 ? -11.045 10.250 -17.725 1.00 92.62 326 ALA A N 1
ATOM 2664 C CA . ALA A 1 326 ? -11.358 11.000 -18.939 1.00 92.62 326 ALA A CA 1
ATOM 2665 C C . ALA A 1 326 ? -10.628 12.356 -18.979 1.00 92.62 326 ALA A C 1
ATOM 2667 O O . ALA A 1 326 ? -10.177 12.787 -20.036 1.00 92.62 326 ALA A O 1
ATOM 2668 N N . GLU A 1 327 ? -10.465 13.020 -17.832 1.00 94.88 327 GLU A N 1
ATOM 2669 C CA . GLU A 1 327 ? -9.712 14.270 -17.723 1.00 94.88 327 GLU A CA 1
ATOM 2670 C C . GLU A 1 327 ? -8.220 14.063 -18.024 1.00 94.88 327 GLU A C 1
ATOM 2672 O O . GLU A 1 327 ? -7.623 14.875 -18.733 1.00 94.88 327 GLU A O 1
ATOM 2677 N N . THR A 1 328 ? -7.617 12.972 -17.535 1.00 93.62 328 THR A N 1
ATOM 2678 C CA . THR A 1 328 ? -6.228 12.619 -17.871 1.00 93.62 328 THR A CA 1
ATOM 2679 C C . THR A 1 328 ? -6.066 12.309 -19.355 1.00 93.62 328 THR A C 1
ATOM 2681 O O . THR A 1 328 ? -5.200 12.895 -19.994 1.00 93.62 328 THR A O 1
ATOM 2684 N N . GLU A 1 329 ? -6.960 11.508 -19.941 1.00 95.44 329 GLU A N 1
ATOM 2685 C CA . GLU A 1 329 ? -6.927 11.198 -21.377 1.00 95.44 329 GLU A CA 1
ATOM 2686 C C . GLU A 1 329 ? -7.091 12.469 -22.229 1.00 95.44 329 GLU A C 1
ATOM 2688 O O . GLU A 1 329 ? -6.412 12.649 -23.240 1.00 95.44 329 GLU A O 1
ATOM 2693 N N . ALA A 1 330 ? -7.947 13.403 -21.805 1.00 93.38 330 ALA A N 1
ATOM 2694 C CA . ALA A 1 330 ? -8.110 14.688 -22.476 1.00 93.38 330 ALA A CA 1
ATOM 2695 C C . ALA A 1 330 ? -6.856 15.574 -22.373 1.00 93.38 330 ALA A C 1
ATOM 2697 O O . ALA A 1 330 ? -6.543 16.291 -23.327 1.00 93.38 330 ALA A O 1
ATOM 2698 N N . LYS A 1 331 ? -6.139 15.549 -21.240 1.00 95.44 331 LYS A N 1
ATOM 2699 C CA . LYS A 1 331 ? -4.853 16.250 -21.074 1.00 95.44 331 LYS A CA 1
ATOM 2700 C C . LYS A 1 331 ? -3.780 15.652 -21.983 1.00 95.44 331 LYS A C 1
ATOM 2702 O O . LYS A 1 331 ? -3.121 16.410 -22.691 1.00 95.44 331 LYS A O 1
ATOM 2707 N N . ASP A 1 332 ? -3.682 14.327 -22.041 1.00 94.44 332 ASP A N 1
ATOM 2708 C CA . ASP A 1 332 ? -2.739 13.622 -22.914 1.00 94.44 332 ASP A CA 1
ATOM 2709 C C . ASP A 1 332 ? -3.011 13.938 -24.389 1.00 94.44 332 ASP A C 1
ATOM 2711 O O . ASP A 1 332 ? -2.110 14.321 -25.136 1.00 94.44 332 ASP A O 1
ATOM 2715 N N . LEU A 1 333 ? -4.279 13.885 -24.811 1.00 94.50 333 LEU A N 1
ATOM 2716 C CA . LEU A 1 333 ? -4.665 14.258 -26.171 1.00 94.50 333 LEU A CA 1
ATOM 2717 C C . LEU A 1 333 ? -4.336 15.723 -26.477 1.00 94.50 333 LEU A C 1
ATOM 2719 O O . LEU A 1 333 ? -3.797 16.008 -27.545 1.00 94.50 333 LEU A O 1
ATOM 2723 N N . ARG A 1 334 ? -4.591 16.658 -25.553 1.00 93.88 334 ARG A N 1
ATOM 2724 C CA . ARG A 1 334 ? -4.195 18.068 -25.730 1.00 93.88 334 ARG A CA 1
ATOM 2725 C C . ARG A 1 334 ? -2.688 18.211 -25.933 1.00 93.88 334 ARG A C 1
ATOM 2727 O O . ARG A 1 334 ? -2.290 18.929 -26.846 1.00 93.88 334 ARG A O 1
ATOM 2734 N N . PHE A 1 335 ? -1.878 17.493 -25.155 1.00 93.81 335 PHE A N 1
ATOM 2735 C CA . PHE A 1 335 ? -0.424 17.485 -25.314 1.00 93.81 335 PHE A CA 1
ATOM 2736 C C . PHE A 1 335 ? -0.006 16.954 -26.694 1.00 93.81 335 PHE A C 1
ATOM 2738 O O . PHE A 1 335 ? 0.761 17.607 -27.397 1.00 93.81 335 PHE A O 1
ATOM 2745 N N . THR A 1 336 ? -0.572 15.826 -27.141 1.00 93.25 336 THR A N 1
ATOM 2746 C CA . THR A 1 336 ? -0.264 15.277 -28.478 1.00 93.25 336 THR A CA 1
ATOM 2747 C C . THR A 1 336 ? -0.663 16.225 -29.611 1.00 93.25 336 THR A C 1
ATOM 2749 O O . THR A 1 336 ? 0.078 16.381 -30.581 1.00 93.25 336 THR A O 1
ATOM 2752 N N . VAL A 1 337 ? -1.806 16.909 -29.491 1.00 94.88 337 VAL A N 1
ATOM 2753 C CA . VAL A 1 337 ? -2.248 17.916 -30.465 1.00 94.88 337 VAL A CA 1
ATOM 2754 C C . VAL A 1 337 ? -1.289 19.105 -30.491 1.00 94.88 337 VAL A C 1
ATOM 2756 O O . VAL A 1 337 ? -0.961 19.599 -31.569 1.00 94.88 337 VAL A O 1
ATOM 2759 N N . GLU A 1 338 ? -0.815 19.560 -29.333 1.00 92.69 338 GLU A N 1
ATOM 2760 C CA . GLU A 1 338 ? 0.156 20.651 -29.233 1.00 92.69 338 GLU A CA 1
ATOM 2761 C C . GLU A 1 338 ? 1.514 20.266 -29.842 1.00 92.69 338 GLU A C 1
ATOM 2763 O O . GLU A 1 338 ? 2.091 21.040 -30.611 1.00 92.69 338 GLU A O 1
ATOM 2768 N N . GLU A 1 339 ? 1.978 19.037 -29.612 1.00 90.69 339 GLU A N 1
ATOM 2769 C CA . GLU A 1 339 ? 3.193 18.497 -30.226 1.00 90.69 339 GLU A CA 1
ATOM 2770 C C . GLU A 1 339 ? 3.067 18.395 -31.756 1.00 90.69 339 GLU A C 1
ATOM 2772 O O . GLU A 1 339 ? 3.958 18.827 -32.495 1.00 90.69 339 GLU A O 1
ATOM 2777 N N . LEU A 1 340 ? 1.938 17.880 -32.255 1.00 92.06 340 LEU A N 1
ATOM 2778 C CA . LEU A 1 340 ? 1.648 17.818 -33.689 1.00 92.06 340 LEU A CA 1
ATOM 2779 C C . LEU A 1 340 ? 1.561 19.213 -34.311 1.00 92.06 340 LEU A C 1
ATOM 2781 O O . LEU A 1 340 ? 2.090 19.428 -35.401 1.00 92.06 340 LEU A O 1
ATOM 2785 N N . LYS A 1 341 ? 0.955 20.182 -33.616 1.00 91.19 341 LYS A N 1
ATOM 2786 C CA . LYS A 1 341 ? 0.904 21.580 -34.059 1.00 91.19 341 LYS A CA 1
ATOM 2787 C C . LYS A 1 341 ? 2.305 22.189 -34.136 1.00 91.19 341 LYS A C 1
ATOM 2789 O O . LYS A 1 341 ? 2.602 22.869 -35.115 1.00 91.19 341 LYS A O 1
ATOM 2794 N N . LYS A 1 342 ? 3.182 21.905 -33.167 1.00 88.75 342 LYS A N 1
ATOM 2795 C CA . LYS A 1 342 ? 4.586 22.347 -33.179 1.00 88.75 342 LYS A CA 1
ATOM 2796 C C . LYS A 1 342 ? 5.359 21.742 -34.355 1.00 88.75 342 LYS A C 1
ATOM 2798 O O . LYS A 1 342 ? 6.045 22.474 -35.065 1.00 88.75 342 LYS A O 1
ATOM 2803 N N . LYS A 1 343 ? 5.186 20.441 -34.624 1.00 87.25 343 LYS A N 1
ATOM 2804 C CA . LYS A 1 343 ? 5.764 19.761 -35.800 1.00 87.25 343 LYS A CA 1
ATOM 2805 C C . LYS A 1 343 ? 5.239 20.349 -37.112 1.00 87.25 343 LYS A C 1
ATOM 2807 O O . LYS A 1 343 ? 6.020 20.615 -38.019 1.00 87.25 343 LYS A O 1
ATOM 2812 N N . LEU A 1 344 ? 3.938 20.624 -37.203 1.00 84.94 344 LEU A N 1
ATOM 2813 C CA . LEU A 1 344 ? 3.335 21.258 -38.377 1.00 84.94 344 LEU A CA 1
ATOM 2814 C C . LEU A 1 344 ? 3.863 22.684 -38.590 1.00 84.94 344 LEU A C 1
ATOM 2816 O O . LEU A 1 344 ? 4.162 23.065 -39.717 1.00 84.94 344 LEU A O 1
ATOM 2820 N N . GLN A 1 345 ? 4.030 23.462 -37.520 1.00 84.31 345 GLN A N 1
ATOM 2821 C CA . GLN A 1 345 ? 4.581 24.816 -37.583 1.00 84.31 345 GLN A CA 1
ATOM 2822 C C . GLN A 1 345 ? 6.063 24.821 -37.989 1.00 84.31 345 GLN A C 1
ATOM 2824 O O . GLN A 1 345 ? 6.487 25.705 -38.729 1.00 84.31 345 GLN A O 1
ATOM 2829 N N . GLN A 1 346 ? 6.826 23.803 -37.582 1.00 75.50 346 GLN A N 1
ATOM 2830 C CA . GLN A 1 346 ? 8.212 23.585 -38.005 1.00 75.50 346 GLN A CA 1
ATOM 2831 C C . GLN A 1 346 ? 8.324 23.210 -39.494 1.00 75.50 346 GLN A C 1
ATOM 2833 O O . GLN A 1 346 ? 9.285 23.601 -40.150 1.00 75.50 346 GLN A O 1
ATOM 2838 N N . VAL A 1 347 ? 7.335 22.499 -40.047 1.00 73.38 347 VAL A N 1
ATOM 2839 C CA . VAL A 1 347 ? 7.249 22.198 -41.490 1.00 73.38 347 VAL A CA 1
ATOM 2840 C C . VAL A 1 347 ? 6.743 23.405 -42.291 1.00 73.38 347 VAL A C 1
ATOM 2842 O O . VAL A 1 347 ? 7.196 23.639 -43.407 1.00 73.38 347 VAL A O 1
ATOM 2845 N N . SER A 1 348 ? 5.824 24.192 -41.726 1.00 71.94 348 SER A N 1
ATOM 2846 C CA . SER A 1 348 ? 5.219 25.353 -42.390 1.00 71.94 348 SER A CA 1
ATOM 2847 C C . SER A 1 348 ? 6.111 26.599 -42.403 1.00 71.94 348 SER A C 1
ATOM 2849 O O . SER A 1 348 ? 5.818 27.516 -43.167 1.00 71.94 348 SER A O 1
ATOM 2851 N N . ASN A 1 349 ? 7.151 26.669 -41.565 1.00 63.94 349 ASN A N 1
ATOM 2852 C CA . ASN A 1 349 ? 8.029 27.836 -41.464 1.00 63.94 349 ASN A CA 1
ATOM 2853 C C . ASN A 1 349 ? 9.513 27.404 -41.423 1.00 63.94 349 ASN A C 1
ATOM 2855 O O . ASN A 1 349 ? 10.115 27.352 -40.347 1.00 63.94 349 ASN A O 1
ATOM 2859 N N . PRO A 1 350 ? 10.114 27.039 -42.573 1.00 59.34 350 PRO A N 1
ATOM 2860 C CA . PRO A 1 350 ? 11.535 26.712 -42.638 1.00 59.34 350 PRO A CA 1
ATOM 2861 C C . PRO A 1 350 ? 12.397 27.971 -42.395 1.00 59.34 350 PRO A C 1
ATOM 2863 O O . PRO A 1 350 ? 11.997 29.071 -42.783 1.00 59.34 350 PRO A O 1
ATOM 2866 N N . PRO A 1 351 ? 13.577 27.849 -41.752 1.00 55.38 351 PRO A N 1
ATOM 2867 C CA . PRO A 1 351 ? 14.463 28.988 -41.509 1.00 55.38 351 PRO A CA 1
ATOM 2868 C C . PRO A 1 351 ? 14.940 29.630 -42.829 1.00 55.38 351 PRO A C 1
ATOM 2870 O O . PRO A 1 351 ? 15.126 28.918 -43.820 1.00 55.38 351 PRO A O 1
ATOM 2873 N N . PRO A 1 352 ? 15.155 30.961 -42.865 1.00 48.19 352 PRO A N 1
ATOM 2874 C CA . PRO A 1 352 ? 15.497 31.674 -44.091 1.00 48.19 352 PRO A CA 1
ATOM 2875 C C . PRO A 1 352 ? 16.895 31.279 -44.583 1.00 48.19 352 PRO A C 1
ATOM 2877 O O . PRO A 1 352 ? 17.895 31.494 -43.897 1.00 48.19 352 PRO A O 1
ATOM 2880 N N . ALA A 1 353 ? 16.962 30.712 -45.789 1.00 43.38 353 ALA A N 1
ATOM 2881 C CA . ALA A 1 353 ? 18.209 30.488 -46.507 1.00 43.38 353 ALA A CA 1
ATOM 2882 C C . ALA A 1 353 ? 18.671 31.784 -47.199 1.00 43.38 353 ALA A C 1
ATOM 2884 O O . ALA A 1 353 ? 17.871 32.526 -47.769 1.00 43.38 353 ALA A O 1
ATOM 2885 N N . ALA A 1 354 ? 19.979 32.034 -47.130 1.00 49.31 354 ALA A N 1
ATOM 2886 C CA . ALA A 1 354 ? 20.707 33.107 -47.804 1.00 49.31 354 ALA A CA 1
ATOM 2887 C C . ALA A 1 354 ? 20.497 33.105 -49.344 1.00 49.31 354 ALA A C 1
ATOM 2889 O O . ALA A 1 354 ? 20.126 32.072 -49.907 1.00 49.31 354 ALA A O 1
ATOM 2890 N N . PRO A 1 355 ? 20.728 34.237 -50.044 1.00 47.09 355 PRO A N 1
ATOM 2891 C CA . PRO A 1 355 ? 20.306 34.418 -51.434 1.00 47.09 355 PRO A CA 1
ATOM 2892 C C . PRO A 1 355 ? 21.163 33.609 -52.420 1.00 47.09 355 PRO A C 1
ATOM 2894 O O . PRO A 1 355 ? 22.383 33.763 -52.471 1.00 47.09 355 PRO A O 1
ATOM 2897 N N . GLY A 1 356 ? 20.504 32.766 -53.219 1.00 47.34 356 GLY A N 1
ATOM 2898 C CA . GLY A 1 356 ? 21.076 32.058 -54.369 1.00 47.34 356 GLY A CA 1
ATOM 2899 C C . GLY A 1 356 ? 20.762 32.738 -55.720 1.00 47.34 356 GLY A C 1
ATOM 2900 O O . GLY A 1 356 ? 19.878 33.594 -55.776 1.00 47.34 356 GLY A O 1
ATOM 2901 N N . PRO A 1 357 ? 21.493 32.374 -56.795 1.00 53.69 357 PRO A N 1
ATOM 2902 C CA . PRO A 1 357 ? 21.545 33.059 -58.100 1.00 53.69 357 PRO A CA 1
ATOM 2903 C C . PRO A 1 357 ? 20.279 32.859 -58.977 1.00 53.69 357 PRO A C 1
ATOM 2905 O O . PRO A 1 357 ? 19.443 32.016 -58.648 1.00 53.69 357 PRO A O 1
ATOM 2908 N N . PRO A 1 358 ? 20.104 33.641 -60.072 1.00 56.25 358 PRO A N 1
ATOM 2909 C CA . PRO A 1 358 ? 18.836 33.759 -60.808 1.00 56.25 358 PRO A CA 1
ATOM 2910 C C . PRO A 1 358 ? 18.424 32.493 -61.590 1.00 56.25 358 PRO A C 1
ATOM 2912 O O . PRO A 1 358 ? 19.273 31.658 -61.908 1.00 56.25 358 PRO A O 1
ATOM 2915 N N . PRO A 1 359 ? 17.123 32.348 -61.922 1.00 52.78 359 PRO A N 1
ATOM 2916 C CA . PRO A 1 359 ? 16.566 31.117 -62.480 1.00 52.78 359 PRO A CA 1
ATOM 2917 C C . PRO A 1 359 ? 16.885 30.918 -63.979 1.00 52.78 359 PRO A C 1
ATOM 2919 O O . PRO A 1 359 ? 16.900 31.894 -64.733 1.00 52.78 359 PRO A O 1
ATOM 2922 N N . PRO A 1 360 ? 17.081 29.663 -64.437 1.00 59.28 360 PRO A N 1
ATOM 2923 C CA . PRO A 1 360 ? 17.195 29.312 -65.854 1.00 59.28 360 PRO A CA 1
ATOM 2924 C C . PRO A 1 360 ? 15.827 29.269 -66.585 1.00 59.28 360 PRO A C 1
ATOM 2926 O O . PRO A 1 360 ? 14.780 29.189 -65.936 1.00 59.28 360 PRO A O 1
ATOM 2929 N N . PRO A 1 361 ? 15.828 29.337 -67.935 1.00 58.50 361 PRO A N 1
ATOM 2930 C CA . PRO A 1 361 ? 14.639 29.500 -68.784 1.00 58.50 361 PRO A CA 1
ATOM 2931 C C . PRO A 1 361 ? 13.711 28.265 -68.846 1.00 58.50 361 PRO A C 1
ATOM 2933 O O . PRO A 1 361 ? 14.142 27.147 -68.555 1.00 58.50 361 PRO A O 1
ATOM 2936 N N . PRO A 1 362 ? 12.434 28.448 -69.248 1.00 57.06 362 PRO A N 1
ATOM 2937 C CA . PRO A 1 362 ? 11.423 27.392 -69.234 1.00 57.06 362 PRO A CA 1
ATOM 2938 C C . PRO A 1 362 ? 11.597 26.374 -70.382 1.00 57.06 362 PRO A C 1
ATOM 2940 O O . PRO A 1 362 ? 11.873 26.777 -71.515 1.00 57.06 362 PRO A O 1
ATOM 2943 N N . PRO A 1 363 ? 11.386 25.066 -70.130 1.00 63.97 363 PRO A N 1
ATOM 2944 C CA . PRO A 1 363 ? 11.374 24.036 -71.168 1.00 63.97 363 PRO A CA 1
ATOM 2945 C C . PRO A 1 363 ? 10.043 23.988 -71.961 1.00 63.97 363 PRO A C 1
ATOM 2947 O O . PRO A 1 363 ? 9.008 24.440 -71.465 1.00 63.97 363 PRO A O 1
ATOM 2950 N N . PRO A 1 364 ? 10.059 23.432 -73.192 1.00 61.06 364 PRO A N 1
ATOM 2951 C CA 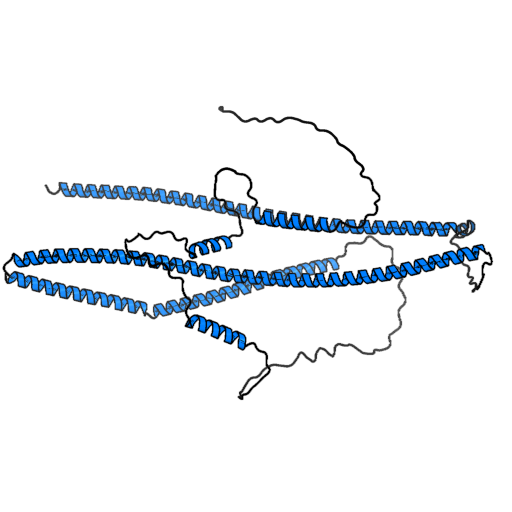. PRO A 1 364 ? 8.906 23.350 -74.097 1.00 61.06 364 PRO A CA 1
ATOM 2952 C C . PRO A 1 364 ? 7.830 22.335 -73.646 1.00 61.06 364 PRO A C 1
ATOM 2954 O O . PRO A 1 364 ? 8.119 21.429 -72.861 1.00 61.06 364 PRO A O 1
ATOM 2957 N N . PRO A 1 365 ? 6.580 22.462 -74.144 1.00 62.28 365 PRO A N 1
ATOM 2958 C CA . PRO A 1 365 ? 5.443 21.660 -73.693 1.00 62.28 365 PRO A CA 1
ATOM 2959 C C . PRO A 1 365 ? 5.511 20.188 -74.157 1.00 62.28 365 PRO A C 1
ATOM 2961 O O . PRO A 1 365 ? 5.918 19.925 -75.292 1.00 62.28 365 PRO A O 1
ATOM 2964 N N . PRO A 1 366 ? 5.066 19.223 -73.325 1.00 64.12 366 PRO A N 1
ATOM 2965 C CA . PRO A 1 366 ? 4.992 17.810 -73.695 1.00 64.12 366 PRO A CA 1
ATOM 2966 C C . PRO A 1 366 ? 3.732 17.455 -74.527 1.00 64.12 366 PRO A C 1
ATOM 2968 O O . PRO A 1 366 ? 2.706 18.132 -74.417 1.00 64.12 366 PRO A O 1
ATOM 2971 N N . PRO A 1 367 ? 3.789 16.378 -75.340 1.00 61.31 367 PRO A N 1
ATOM 2972 C CA . PRO A 1 367 ? 2.677 15.864 -76.154 1.00 61.31 367 PRO A CA 1
ATOM 2973 C C . PRO A 1 367 ? 1.594 15.103 -75.341 1.00 61.31 367 PRO A C 1
ATOM 2975 O O . PRO A 1 367 ? 1.843 14.714 -74.198 1.00 61.31 367 PRO A O 1
ATOM 2978 N N . PRO A 1 368 ? 0.386 14.882 -75.914 1.00 59.31 368 PRO A N 1
ATOM 2979 C CA . PRO A 1 368 ? -0.790 14.337 -75.217 1.00 59.31 368 PRO A CA 1
ATOM 2980 C C . PRO A 1 368 ? -0.736 12.812 -74.938 1.00 59.31 368 PRO A C 1
ATOM 2982 O O . PRO A 1 368 ? 0.006 12.091 -75.607 1.00 59.31 368 PRO A O 1
ATOM 2985 N N . PRO A 1 369 ? -1.545 12.299 -73.980 1.00 55.69 369 PRO A N 1
ATOM 2986 C CA . PRO A 1 369 ? -1.473 10.918 -73.486 1.00 55.69 369 PRO A CA 1
ATOM 2987 C C . PRO A 1 369 ? -2.331 9.905 -74.285 1.00 55.69 369 PRO A C 1
ATOM 2989 O O . PRO A 1 369 ? -3.422 10.258 -74.739 1.00 55.69 369 PRO A O 1
ATOM 2992 N N . PRO A 1 370 ? -1.918 8.622 -74.377 1.00 52.47 370 PRO A N 1
ATOM 2993 C CA . PRO A 1 370 ? -2.790 7.491 -74.718 1.00 52.47 370 PRO A CA 1
ATOM 2994 C C . PRO A 1 370 ? -3.450 6.830 -73.474 1.00 52.47 370 PRO A C 1
ATOM 2996 O O . PRO A 1 370 ? -2.998 7.048 -72.348 1.00 52.47 370 PRO A O 1
ATOM 2999 N N . PRO A 1 371 ? -4.542 6.050 -73.649 1.00 46.22 371 PRO A N 1
ATOM 3000 C CA . PRO A 1 371 ? -5.507 5.736 -72.592 1.00 46.22 371 PRO A CA 1
ATOM 3001 C C . PRO A 1 371 ? -5.153 4.540 -71.689 1.00 46.22 371 PRO A C 1
ATOM 3003 O O . PRO A 1 371 ? -4.274 3.729 -71.963 1.00 46.22 371 PRO A O 1
ATOM 3006 N N . ALA A 1 372 ? -5.912 4.479 -70.592 1.00 43.31 372 ALA A N 1
ATOM 3007 C CA . ALA A 1 372 ? -5.775 3.642 -69.409 1.00 43.31 372 ALA A CA 1
ATOM 3008 C C . ALA A 1 372 ? -5.701 2.121 -69.633 1.00 43.31 372 ALA A C 1
ATOM 3010 O O . ALA A 1 372 ? -6.361 1.547 -70.496 1.00 43.31 372 ALA A O 1
ATOM 3011 N N . SER A 1 373 ? -5.002 1.453 -68.713 1.00 41.44 373 SER A N 1
ATOM 3012 C CA . SER A 1 373 ? -5.248 0.058 -68.348 1.00 41.44 373 SER A CA 1
ATOM 3013 C C . SER A 1 373 ? -5.180 -0.086 -66.830 1.00 41.44 373 SER A C 1
ATOM 3015 O O . SER A 1 373 ? -4.283 0.413 -66.157 1.00 41.44 373 SER A O 1
ATOM 3017 N N . SER A 1 374 ? -6.233 -0.698 -66.313 1.00 47.41 374 SER A N 1
ATOM 3018 C CA . SER A 1 374 ? -6.655 -0.805 -64.926 1.00 47.41 374 SER A CA 1
ATOM 3019 C C . SER A 1 374 ? -5.977 -1.948 -64.172 1.00 47.41 374 SER A C 1
ATOM 3021 O O . SER A 1 374 ? -6.061 -3.087 -64.622 1.00 47.41 374 SER A O 1
ATOM 3023 N N . SER A 1 375 ? -5.478 -1.686 -62.961 1.00 38.19 375 SER A N 1
ATOM 3024 C CA . SER A 1 375 ? -5.451 -2.680 -61.873 1.00 38.19 375 SER A CA 1
ATOM 3025 C C . SER A 1 375 ? -5.142 -2.013 -60.524 1.00 38.19 375 SER A C 1
ATOM 3027 O O . SER A 1 375 ? -3.982 -1.832 -60.164 1.00 38.19 375 SER A O 1
ATOM 3029 N N . ASN A 1 376 ? -6.188 -1.657 -59.769 1.00 48.34 376 ASN A N 1
ATOM 3030 C CA . ASN A 1 376 ? -6.092 -1.244 -58.364 1.00 48.34 376 ASN A CA 1
ATOM 3031 C C . ASN A 1 376 ? -6.415 -2.448 -57.450 1.00 48.34 376 ASN A C 1
ATOM 3033 O O . ASN A 1 376 ? -7.531 -2.970 -57.529 1.00 48.34 376 ASN A O 1
ATOM 3037 N N . PRO A 1 377 ? -5.501 -2.885 -56.563 1.00 52.22 377 PRO A N 1
ATOM 3038 C CA . PRO A 1 377 ? -5.678 -4.048 -55.691 1.00 52.22 377 PRO A CA 1
ATOM 3039 C C . PRO A 1 377 ? -6.337 -3.668 -54.351 1.00 52.22 377 PRO A C 1
ATOM 3041 O O . PRO A 1 377 ? -5.747 -3.827 -53.286 1.00 52.22 377 PRO A O 1
ATOM 3044 N N . LEU A 1 378 ? -7.568 -3.146 -54.388 1.00 47.25 378 LEU A N 1
ATOM 3045 C CA . LEU A 1 378 ? -8.336 -2.765 -53.185 1.00 47.25 378 LEU A CA 1
ATOM 3046 C C . LEU A 1 378 ? -9.775 -3.315 -53.162 1.00 47.25 378 LEU A C 1
ATOM 3048 O O . LEU A 1 378 ? -10.636 -2.801 -52.453 1.00 47.25 378 LEU A O 1
ATOM 3052 N N . SER A 1 379 ? -10.044 -4.397 -53.895 1.00 52.28 379 SER A N 1
ATOM 3053 C CA . SER A 1 379 ? -11.349 -5.078 -53.915 1.00 52.28 379 SER A CA 1
ATOM 3054 C C . SER A 1 379 ? -11.437 -6.332 -53.025 1.00 52.28 379 SER A C 1
ATOM 3056 O O . SER A 1 379 ? -12.541 -6.810 -52.783 1.00 52.28 379 SER A O 1
ATOM 3058 N N . SER A 1 380 ? -10.329 -6.832 -52.457 1.00 49.03 380 SER A N 1
ATOM 3059 C CA . SER A 1 380 ? -10.330 -8.093 -51.678 1.00 49.03 380 SER A CA 1
ATOM 3060 C C . SER A 1 380 ? -10.481 -7.960 -50.155 1.00 49.03 380 SER A C 1
ATOM 3062 O O . SER A 1 380 ? -10.603 -8.978 -49.483 1.00 49.03 380 SER A O 1
ATOM 3064 N N . LEU A 1 381 ? -10.518 -6.753 -49.575 1.00 46.56 381 LEU A N 1
ATOM 3065 C CA . LEU A 1 381 ? -10.560 -6.591 -48.104 1.00 46.56 381 LEU A CA 1
ATOM 3066 C C . LEU A 1 381 ? -11.882 -6.055 -47.534 1.00 46.56 381 LEU A C 1
ATOM 3068 O O . LEU A 1 381 ? -12.053 -6.021 -46.319 1.00 46.56 381 LEU A O 1
ATOM 3072 N N . LEU A 1 382 ? -12.858 -5.699 -48.375 1.00 55.06 382 LEU A N 1
ATOM 3073 C CA . LEU A 1 382 ? -14.129 -5.111 -47.918 1.00 55.06 382 LEU A CA 1
ATOM 3074 C C . LEU A 1 382 ? -15.329 -6.078 -47.904 1.00 55.06 382 LEU A C 1
ATOM 3076 O O . LEU A 1 382 ? -16.430 -5.661 -47.546 1.00 55.06 382 LEU A O 1
ATOM 3080 N N . SER A 1 383 ? -15.121 -7.370 -48.186 1.00 49.12 383 SER A N 1
ATOM 3081 C CA . SER A 1 383 ? -16.198 -8.381 -48.209 1.00 49.12 383 SER A CA 1
ATOM 3082 C C . SER A 1 383 ? -16.309 -9.268 -46.958 1.00 49.12 383 SER A C 1
ATOM 3084 O O . SER A 1 383 ? -17.230 -10.074 -46.891 1.00 49.12 383 SER A O 1
ATOM 3086 N N . ILE A 1 384 ? -15.443 -9.125 -45.946 1.00 50.19 384 ILE A N 1
ATOM 3087 C CA . ILE A 1 384 ? -15.457 -10.016 -44.758 1.00 50.19 384 ILE A CA 1
ATOM 3088 C C . ILE A 1 384 ? -16.009 -9.331 -43.490 1.00 50.19 384 ILE A C 1
ATOM 3090 O O . ILE A 1 384 ? -16.383 -9.997 -42.532 1.00 50.19 384 ILE A O 1
ATOM 3094 N N . LEU A 1 385 ? -16.168 -8.003 -43.480 1.00 46.03 385 LEU A N 1
ATOM 3095 C CA . LEU A 1 385 ? -16.453 -7.245 -42.248 1.00 46.03 385 LEU A CA 1
ATOM 3096 C C . LEU A 1 385 ? -17.864 -6.648 -42.124 1.00 46.03 385 LEU A C 1
ATOM 3098 O O . LEU A 1 385 ? -18.098 -5.794 -41.270 1.00 46.03 385 LEU A O 1
ATOM 3102 N N . ARG A 1 386 ? -18.845 -7.098 -42.917 1.00 43.59 386 ARG A N 1
ATOM 3103 C CA . ARG A 1 386 ? -20.247 -6.664 -42.748 1.00 43.59 386 ARG A CA 1
ATOM 3104 C C . ARG A 1 386 ? -21.256 -7.780 -43.020 1.00 43.59 386 ARG A C 1
ATOM 3106 O O . ARG A 1 386 ? -21.667 -7.944 -44.164 1.00 43.59 386 ARG A O 1
ATOM 3113 N N . LYS A 1 387 ? -21.708 -8.463 -41.955 1.00 41.41 387 LYS A N 1
ATOM 3114 C CA . LYS A 1 387 ? -23.101 -8.924 -41.686 1.00 41.41 387 LYS A CA 1
ATOM 3115 C C . LYS A 1 387 ? -23.107 -9.799 -40.413 1.00 41.41 387 LYS A C 1
ATOM 3117 O O . LYS A 1 387 ? -22.486 -10.847 -40.404 1.00 41.41 387 LYS A O 1
ATOM 3122 N N . LYS A 1 388 ? -23.554 -9.233 -39.277 1.00 36.91 388 LYS A N 1
ATOM 3123 C CA . LYS A 1 388 ? -24.877 -9.404 -38.600 1.00 36.91 388 LYS A CA 1
ATOM 3124 C C . LYS A 1 388 ? -24.945 -10.701 -37.764 1.00 36.91 388 LYS A C 1
ATOM 3126 O O . LYS A 1 388 ? -24.768 -11.765 -38.329 1.00 36.91 388 LYS A O 1
ATOM 3131 N N . LYS A 1 389 ? -25.010 -10.661 -36.424 1.00 34.91 389 LYS A N 1
ATOM 3132 C CA . LYS A 1 389 ? -26.042 -10.153 -35.474 1.00 34.91 389 LYS A CA 1
ATOM 3133 C C . LYS A 1 389 ? -27.217 -11.135 -35.268 1.00 34.91 389 LYS A C 1
ATOM 3135 O O . LYS A 1 389 ? -28.007 -11.289 -36.189 1.00 34.91 389 LYS A O 1
ATOM 3140 N N . ASP A 1 390 ? -27.266 -11.676 -34.038 1.00 35.94 390 ASP A N 1
ATOM 3141 C CA . ASP A 1 390 ? -28.354 -12.225 -33.188 1.00 35.94 390 ASP A CA 1
ATOM 3142 C C . ASP A 1 390 ? -29.518 -13.036 -33.791 1.00 35.94 390 ASP A C 1
ATOM 3144 O O . ASP A 1 390 ? -30.204 -12.561 -34.691 1.00 35.94 390 ASP A O 1
ATOM 3148 N N . VAL A 1 391 ? -29.846 -14.184 -33.170 1.00 34.72 391 VAL A N 1
ATOM 3149 C CA . VAL A 1 391 ? -31.034 -14.391 -32.295 1.00 34.72 391 VAL A CA 1
ATOM 3150 C C . VAL A 1 391 ? -31.066 -15.835 -31.741 1.00 34.72 391 VAL A C 1
ATOM 3152 O O . VAL A 1 391 ? -30.637 -16.789 -32.381 1.00 34.72 391 VAL A O 1
ATOM 3155 N N . SER A 1 392 ? -31.559 -15.919 -30.506 1.00 30.06 392 SER A N 1
ATOM 3156 C CA . SER A 1 392 ? -31.685 -17.017 -29.545 1.00 30.06 392 SER A CA 1
ATOM 3157 C C . SER A 1 392 ? -32.607 -18.200 -29.901 1.00 30.06 392 SER A C 1
ATOM 3159 O O . SER A 1 392 ? -33.577 -18.033 -30.632 1.00 30.06 392 SER A O 1
ATOM 3161 N N . ALA A 1 393 ? -32.370 -19.303 -29.168 1.00 32.31 393 ALA A N 1
ATOM 3162 C CA . ALA A 1 393 ? -33.329 -20.196 -28.484 1.00 32.31 393 ALA A CA 1
ATOM 3163 C C . ALA A 1 393 ? -33.359 -21.689 -28.899 1.00 32.31 393 ALA A C 1
ATOM 3165 O O . ALA A 1 393 ? -33.543 -22.036 -30.057 1.00 32.31 393 ALA A O 1
ATOM 3166 N N . GLU A 1 394 ? -33.290 -22.518 -27.845 1.00 28.27 394 GLU A N 1
ATOM 3167 C CA . GLU A 1 394 ? -33.981 -23.807 -27.640 1.00 28.27 394 GLU A CA 1
ATOM 3168 C C . GLU A 1 394 ? -33.261 -25.158 -27.911 1.00 28.27 394 GLU A C 1
ATOM 3170 O O . GLU A 1 394 ? -33.233 -25.686 -29.013 1.00 28.27 394 GLU A O 1
ATOM 3175 N N . ILE A 1 395 ? -32.698 -25.703 -26.815 1.00 34.03 395 ILE A N 1
ATOM 3176 C CA . ILE A 1 395 ? -32.816 -27.072 -26.247 1.00 34.03 395 ILE A CA 1
ATOM 3177 C C . ILE A 1 395 ? -32.722 -28.296 -27.188 1.00 34.03 395 ILE A C 1
ATOM 3179 O O . ILE A 1 395 ? -33.653 -28.577 -27.930 1.00 34.03 395 ILE A O 1
ATOM 3183 N N . ALA A 1 396 ? -31.720 -29.165 -26.956 1.00 29.67 396 ALA A N 1
ATOM 3184 C CA . ALA A 1 396 ? -31.928 -30.613 -26.750 1.00 29.67 396 ALA A CA 1
ATOM 3185 C C . ALA A 1 396 ? -30.682 -31.325 -26.183 1.00 29.67 396 ALA A C 1
ATOM 3187 O O . ALA A 1 396 ? -29.542 -30.985 -26.482 1.00 29.67 396 ALA A O 1
ATOM 3188 N N . LEU A 1 397 ? -30.976 -32.302 -25.329 1.00 31.69 397 LEU A N 1
ATOM 3189 C CA . LEU A 1 397 ? -30.125 -33.188 -24.535 1.00 31.69 397 LEU A CA 1
ATOM 3190 C C . LEU A 1 397 ? -29.311 -34.212 -25.356 1.00 31.69 397 LEU A C 1
ATOM 3192 O O . LEU A 1 397 ? -29.600 -34.435 -26.527 1.00 31.69 397 LEU A O 1
ATOM 3196 N N . VAL A 1 398 ? -28.450 -34.936 -24.617 1.00 33.47 398 VAL A N 1
ATOM 3197 C CA . VAL A 1 398 ? -27.900 -36.302 -24.824 1.00 33.47 398 VAL A CA 1
ATOM 3198 C C . VAL A 1 398 ? -26.385 -36.288 -25.107 1.00 33.47 398 VAL A C 1
ATOM 3200 O O . VAL A 1 398 ? -25.949 -35.784 -26.131 1.00 33.47 398 VAL A O 1
ATOM 3203 N N . GLU A 1 399 ? -25.511 -36.557 -24.127 1.00 30.61 399 GLU A N 1
ATOM 3204 C CA . GLU A 1 399 ? -25.130 -37.839 -23.481 1.00 30.61 399 GLU A CA 1
ATOM 3205 C C . GLU A 1 399 ? -23.963 -38.544 -24.210 1.00 30.61 399 GLU A C 1
ATOM 3207 O O . GLU A 1 399 ? -24.044 -38.794 -25.408 1.00 30.61 399 GLU A O 1
ATOM 3212 N N . LYS A 1 400 ? -22.947 -38.934 -23.413 1.00 31.97 400 LYS A N 1
ATOM 3213 C CA . LYS A 1 400 ? -21.830 -39.872 -23.682 1.00 31.97 400 LYS A CA 1
ATOM 3214 C C . LYS A 1 400 ? -20.750 -39.460 -24.690 1.00 31.97 400 LYS A C 1
ATOM 3216 O O . LYS A 1 400 ? -21.023 -38.876 -25.721 1.00 31.97 400 LYS A O 1
ATOM 3221 N N . ASP A 1 401 ? -19.492 -39.865 -24.555 1.00 28.64 401 ASP A N 1
ATOM 3222 C CA . ASP A 1 401 ? -18.626 -40.327 -23.460 1.00 28.64 401 ASP A CA 1
ATOM 3223 C C . ASP A 1 401 ? -17.265 -40.606 -24.121 1.00 28.64 401 ASP A C 1
ATOM 3225 O O . ASP A 1 401 ? -17.250 -41.070 -25.258 1.00 28.64 401 ASP A O 1
ATOM 3229 N N . SER A 1 402 ? -16.177 -40.483 -23.350 1.00 36.72 402 SER A N 1
ATOM 3230 C CA . SER A 1 402 ? -14.898 -41.205 -23.540 1.00 36.72 402 SER A CA 1
ATOM 3231 C C . SER A 1 402 ? -14.057 -40.899 -24.801 1.00 36.72 402 SER A C 1
ATOM 3233 O O . SER A 1 402 ? -14.559 -40.702 -25.892 1.00 36.72 402 SER A O 1
ATOM 3235 N N . SER A 1 403 ? -12.727 -40.924 -24.803 1.00 31.41 403 SER A N 1
ATOM 3236 C CA . SER A 1 403 ? -11.680 -41.013 -23.783 1.00 31.41 403 SER A CA 1
ATOM 3237 C C . SER A 1 403 ? -10.354 -40.868 -24.538 1.00 31.41 403 SER A C 1
ATOM 3239 O O . SER A 1 403 ? -10.180 -41.560 -25.538 1.00 31.41 403 SER A O 1
ATOM 3241 N N . GLU A 1 404 ? -9.384 -40.112 -24.028 1.00 33.50 404 GLU A N 1
ATOM 3242 C CA . GLU A 1 404 ? -7.981 -40.491 -24.212 1.00 33.50 404 GLU A CA 1
ATOM 3243 C C . GLU A 1 404 ? -7.138 -40.060 -23.005 1.00 33.50 404 GLU A C 1
ATOM 3245 O O . GLU A 1 404 ? -7.416 -39.072 -22.328 1.00 33.50 404 GLU A O 1
ATOM 3250 N N . LYS A 1 405 ? -6.203 -40.943 -22.662 1.00 33.47 405 LYS A N 1
ATOM 3251 C CA . LYS A 1 405 ? -5.567 -41.153 -21.359 1.00 33.47 405 LYS A CA 1
ATOM 3252 C C . LYS A 1 405 ? -4.305 -40.306 -21.180 1.00 33.47 405 LYS A C 1
ATOM 3254 O O . LYS A 1 405 ? -3.453 -40.352 -22.055 1.00 33.47 405 LYS A O 1
ATOM 3259 N N . THR A 1 406 ? -4.097 -39.764 -19.976 1.00 35.16 406 THR A N 1
ATOM 3260 C CA . THR A 1 406 ? -2.789 -39.689 -19.281 1.00 35.16 406 THR A CA 1
ATOM 3261 C C . THR A 1 406 ? -3.000 -39.597 -17.749 1.00 35.16 406 THR A C 1
ATOM 3263 O O . THR A 1 406 ? -4.086 -39.228 -17.293 1.00 35.16 406 THR A O 1
ATOM 3266 N N . PRO A 1 407 ? -2.032 -40.041 -16.920 1.00 47.06 407 PRO A N 1
ATOM 3267 C CA . PRO A 1 407 ? -2.269 -40.572 -15.574 1.00 47.06 407 PRO A CA 1
ATOM 3268 C C . PRO A 1 407 ? -2.153 -39.493 -14.488 1.00 47.06 407 PRO A C 1
ATOM 3270 O O . PRO A 1 407 ? -1.217 -39.489 -13.698 1.00 47.06 407 PRO A O 1
ATOM 3273 N N . GLU A 1 408 ? -3.096 -38.558 -14.437 1.00 51.88 408 GLU A N 1
ATOM 3274 C CA . GLU A 1 408 ? -3.046 -37.459 -13.453 1.00 51.88 408 GLU A CA 1
ATOM 3275 C C . GLU A 1 408 ? -3.951 -37.694 -12.228 1.00 51.88 408 GLU A C 1
ATOM 3277 O O . GLU A 1 408 ? -3.800 -37.070 -11.178 1.00 51.88 408 GLU A O 1
ATOM 3282 N N . LYS A 1 409 ? -4.896 -38.638 -12.328 1.00 51.09 409 LYS A N 1
ATOM 3283 C CA . LYS A 1 409 ? -5.840 -38.940 -11.238 1.00 51.09 409 LYS A CA 1
ATOM 3284 C C . LYS A 1 409 ? -5.249 -39.828 -10.139 1.00 51.09 409 LYS A C 1
ATOM 3286 O O . LYS A 1 409 ? -5.723 -39.751 -9.010 1.00 51.09 409 LYS A O 1
ATOM 3291 N N . ASP A 1 410 ? -4.217 -40.615 -10.440 1.00 61.75 410 ASP A N 1
ATOM 3292 C CA . ASP A 1 410 ? -3.691 -41.617 -9.504 1.00 61.75 410 ASP A CA 1
ATOM 3293 C C . ASP A 1 410 ? -2.822 -40.981 -8.409 1.00 61.75 410 ASP A C 1
ATOM 3295 O O . ASP A 1 410 ? -3.028 -41.229 -7.229 1.00 61.75 410 ASP A O 1
ATOM 3299 N N . THR A 1 411 ? -1.953 -40.026 -8.751 1.00 69.62 411 THR A N 1
ATOM 3300 C CA . THR A 1 411 ? -1.129 -39.293 -7.770 1.00 69.62 411 THR A CA 1
ATOM 3301 C C . THR A 1 411 ? -1.959 -38.428 -6.826 1.00 69.62 411 THR A C 1
ATOM 3303 O O . THR A 1 411 ? -1.661 -38.352 -5.634 1.00 69.62 411 THR A O 1
ATOM 3306 N N . ARG A 1 412 ? -3.023 -37.785 -7.325 1.00 71.38 412 ARG A N 1
ATOM 3307 C CA . ARG A 1 412 ? -3.912 -36.963 -6.490 1.00 71.38 412 ARG A CA 1
ATOM 3308 C C . ARG A 1 412 ? -4.751 -37.824 -5.547 1.00 71.38 412 ARG A C 1
ATOM 3310 O O . ARG A 1 412 ? -4.886 -37.467 -4.380 1.00 71.38 412 ARG A O 1
ATOM 3317 N N . GLN A 1 413 ? -5.279 -38.948 -6.029 1.00 81.19 413 GLN A N 1
ATOM 3318 C CA . GLN A 1 413 ? -6.048 -39.874 -5.200 1.00 81.19 413 GLN A CA 1
ATOM 3319 C C . GLN A 1 413 ? -5.147 -40.582 -4.179 1.00 81.19 413 GLN A C 1
ATOM 3321 O O . GLN A 1 413 ? -5.492 -40.638 -3.005 1.00 81.19 413 GLN A O 1
ATOM 3326 N N . GLN A 1 414 ? -3.943 -40.996 -4.583 1.00 82.38 414 GLN A N 1
ATOM 3327 C CA . GLN A 1 414 ? -2.939 -41.588 -3.701 1.00 82.38 414 GLN A CA 1
ATOM 3328 C C . GLN A 1 414 ? -2.491 -40.615 -2.600 1.00 82.38 414 GLN A C 1
ATOM 3330 O O . GLN A 1 414 ? -2.377 -41.016 -1.445 1.00 82.38 414 GLN A O 1
ATOM 3335 N N . ALA A 1 415 ? -2.299 -39.330 -2.915 1.00 77.88 415 ALA A N 1
ATOM 3336 C CA . ALA A 1 415 ? -1.964 -38.313 -1.917 1.00 77.88 415 ALA A CA 1
ATOM 3337 C C . ALA A 1 415 ? -3.115 -38.057 -0.927 1.00 77.88 415 ALA A C 1
ATOM 3339 O O . ALA A 1 415 ? -2.877 -37.852 0.266 1.00 77.88 415 ALA A O 1
ATOM 3340 N N . VAL A 1 416 ? -4.365 -38.091 -1.401 1.00 83.62 416 VAL A N 1
ATOM 3341 C CA . VAL A 1 416 ? -5.557 -37.964 -0.548 1.00 83.62 416 VAL A CA 1
ATOM 3342 C C . VAL A 1 416 ? -5.726 -39.197 0.339 1.00 83.62 416 VAL A C 1
ATOM 3344 O O . VAL A 1 416 ? -5.977 -39.049 1.534 1.00 83.62 416 VAL A O 1
ATOM 3347 N N . ASP A 1 417 ? -5.513 -40.397 -0.192 1.00 85.19 417 ASP A N 1
ATOM 3348 C CA . ASP A 1 417 ? -5.607 -41.642 0.569 1.00 85.19 417 ASP A CA 1
ATOM 3349 C C . ASP A 1 417 ? -4.469 -41.765 1.591 1.00 85.19 417 ASP A C 1
ATOM 3351 O O . ASP A 1 417 ? -4.700 -42.189 2.724 1.00 85.19 417 ASP A O 1
ATOM 3355 N N . GLU A 1 418 ? -3.255 -41.316 1.258 1.00 85.94 418 GLU A N 1
ATOM 3356 C CA . GLU A 1 418 ? -2.136 -41.252 2.202 1.00 85.94 418 GLU A CA 1
ATOM 3357 C C . GLU A 1 418 ? -2.400 -40.228 3.320 1.00 85.94 418 GLU A C 1
ATOM 3359 O O . GLU A 1 418 ? -2.142 -40.501 4.497 1.00 85.94 418 GLU A O 1
ATOM 3364 N N . MET A 1 419 ? -2.980 -39.071 2.989 1.00 82.81 419 MET A N 1
ATOM 3365 C CA . MET A 1 419 ? -3.383 -38.053 3.964 1.00 82.81 419 MET A CA 1
ATOM 3366 C C . MET A 1 419 ? -4.491 -38.567 4.888 1.00 82.81 419 MET A C 1
ATOM 3368 O O . MET A 1 419 ? -4.377 -38.463 6.111 1.00 82.81 419 MET A O 1
ATOM 3372 N N . MET A 1 420 ? -5.522 -39.197 4.325 1.00 84.25 420 MET A N 1
ATOM 3373 C CA . MET A 1 420 ? -6.611 -39.825 5.073 1.00 84.25 420 MET A CA 1
ATOM 3374 C C . MET A 1 420 ? -6.090 -40.958 5.963 1.00 84.25 420 MET A C 1
ATOM 3376 O O . MET A 1 420 ? -6.508 -41.072 7.114 1.00 84.25 420 MET A O 1
ATOM 3380 N N . GLN A 1 421 ? -5.124 -41.759 5.499 1.00 83.94 421 GLN A N 1
ATOM 3381 C CA . GLN A 1 421 ? -4.480 -42.788 6.319 1.00 83.94 421 GLN A CA 1
ATOM 3382 C C . GLN A 1 421 ? -3.609 -42.206 7.437 1.00 83.94 421 GLN A C 1
ATOM 3384 O O . GLN A 1 421 ? -3.593 -42.777 8.526 1.00 83.94 421 GLN A O 1
ATOM 3389 N N . ARG A 1 422 ? -2.918 -41.079 7.221 1.00 78.75 422 ARG A N 1
ATOM 3390 C CA . ARG A 1 422 ? -2.165 -40.378 8.280 1.00 78.75 422 ARG A CA 1
ATOM 3391 C C . ARG A 1 422 ? -3.087 -39.784 9.342 1.00 78.75 422 ARG A C 1
ATOM 3393 O O . ARG A 1 422 ? -2.782 -39.891 10.526 1.00 78.75 422 ARG A O 1
ATOM 3400 N N . ILE A 1 423 ? -4.237 -39.242 8.939 1.00 73.50 423 ILE A N 1
ATOM 3401 C CA . ILE A 1 423 ? -5.280 -38.782 9.867 1.00 73.50 423 ILE A CA 1
ATOM 3402 C C . ILE A 1 423 ? -5.845 -39.975 10.652 1.00 73.50 423 ILE A C 1
ATOM 3404 O O . ILE A 1 423 ? -5.939 -39.923 11.875 1.00 73.50 423 ILE A O 1
ATOM 3408 N N . LYS A 1 424 ? -6.145 -41.086 9.968 1.00 78.81 424 LYS A N 1
ATOM 3409 C CA . LYS A 1 424 ? -6.736 -42.288 10.576 1.00 78.81 424 LYS A CA 1
ATOM 3410 C C . LYS A 1 424 ? -5.770 -43.044 11.497 1.00 78.81 424 LYS A C 1
ATOM 3412 O O . LYS A 1 424 ? -6.216 -43.654 12.463 1.00 78.81 424 LYS A O 1
ATOM 3417 N N . LYS A 1 425 ? -4.462 -43.008 11.216 1.00 77.19 425 LYS A N 1
ATOM 3418 C CA . LYS A 1 425 ? -3.410 -43.590 12.071 1.00 77.19 425 LYS A CA 1
ATOM 3419 C C . LYS A 1 425 ? -3.017 -42.684 13.243 1.00 77.19 425 LYS A C 1
ATOM 3421 O O . LYS A 1 425 ? -2.403 -43.178 14.184 1.00 77.19 425 LYS A O 1
ATOM 3426 N N . GLY A 1 426 ? -3.414 -41.410 13.210 1.00 67.44 426 GLY A N 1
ATOM 3427 C CA . GLY A 1 426 ? -3.078 -40.417 14.222 1.00 67.44 426 GLY A CA 1
ATOM 3428 C C . GLY A 1 426 ? -1.599 -40.027 14.183 1.00 67.44 426 GLY A C 1
ATOM 3429 O O . GLY A 1 426 ? -0.707 -40.849 13.978 1.00 67.44 426 GLY A O 1
ATOM 3430 N N . VAL A 1 427 ? -1.310 -38.746 14.398 1.00 68.56 427 VAL A N 1
ATOM 3431 C CA . VAL A 1 427 ? 0.067 -38.285 14.596 1.00 68.56 427 VAL A CA 1
ATOM 3432 C C . VAL A 1 427 ? 0.425 -38.514 16.059 1.00 68.56 427 VAL A C 1
ATOM 3434 O O . VAL A 1 427 ? -0.254 -38.018 16.958 1.00 68.56 427 VAL A O 1
ATOM 3437 N N . GLN A 1 428 ? 1.497 -39.262 16.313 1.00 56.56 428 GLN A N 1
ATOM 3438 C CA . GLN A 1 428 ? 2.031 -39.436 17.661 1.00 56.56 428 GLN A CA 1
ATOM 3439 C C . GLN A 1 428 ? 2.658 -38.116 18.124 1.00 56.56 428 GLN A C 1
ATOM 3441 O O . GLN A 1 428 ? 3.829 -37.829 17.880 1.00 56.56 428 GLN A O 1
ATOM 3446 N N . LEU A 1 429 ? 1.846 -37.281 18.775 1.00 55.31 429 LEU A N 1
ATOM 3447 C CA . LEU A 1 429 ? 2.323 -36.100 19.479 1.00 55.31 429 LEU A CA 1
ATOM 3448 C C . LEU A 1 429 ? 3.266 -36.560 20.596 1.00 55.31 429 LEU A C 1
ATOM 3450 O O . LEU A 1 429 ? 2.936 -37.437 21.398 1.00 55.31 429 LEU A O 1
ATOM 3454 N N . ARG A 1 430 ? 4.470 -35.982 20.630 1.00 58.28 430 ARG A N 1
ATOM 3455 C CA . ARG A 1 430 ? 5.463 -36.240 21.676 1.00 58.28 430 ARG A CA 1
ATOM 3456 C C . ARG A 1 430 ? 4.805 -35.978 23.037 1.00 58.28 430 ARG A C 1
ATOM 3458 O O . ARG A 1 430 ? 4.250 -34.901 23.241 1.00 58.28 430 ARG A O 1
ATOM 3465 N N . ARG A 1 431 ? 4.859 -36.949 23.961 1.00 41.81 431 ARG A N 1
ATOM 3466 C CA . ARG A 1 431 ? 4.347 -36.783 25.333 1.00 41.81 431 ARG A CA 1
ATOM 3467 C C . ARG A 1 431 ? 4.957 -35.523 25.947 1.00 41.81 431 ARG A C 1
ATOM 3469 O O . ARG A 1 431 ? 6.162 -35.470 26.185 1.00 41.81 431 ARG A O 1
ATOM 3476 N N . VAL A 1 432 ? 4.113 -34.536 26.230 1.00 45.69 432 VAL A N 1
ATOM 3477 C CA . VAL A 1 432 ? 4.439 -33.463 27.166 1.00 45.69 432 VAL A CA 1
ATOM 3478 C C . VAL A 1 432 ? 4.515 -34.117 28.541 1.00 45.69 432 VAL A C 1
ATOM 3480 O O . VAL A 1 432 ? 3.556 -34.757 28.974 1.00 45.69 432 VAL A O 1
ATOM 3483 N N . SER A 1 433 ? 5.672 -34.033 29.197 1.00 37.28 433 SER A N 1
ATOM 3484 C CA . SER A 1 433 ? 5.862 -34.557 30.549 1.00 37.28 433 SER A CA 1
ATOM 3485 C C . SER A 1 433 ? 4.803 -33.979 31.486 1.00 37.28 433 SER A C 1
ATOM 3487 O O . SER A 1 433 ? 4.876 -32.812 31.868 1.00 37.28 433 SER A O 1
ATOM 3489 N N . GLN A 1 434 ? 3.839 -34.808 31.888 1.00 42.06 434 GLN A N 1
ATOM 3490 C CA . GLN A 1 434 ? 3.002 -34.543 33.050 1.00 42.06 434 GLN A CA 1
ATOM 3491 C C . GLN A 1 434 ? 3.912 -34.529 34.279 1.00 42.06 434 GLN A C 1
ATOM 3493 O O . GLN A 1 434 ? 4.299 -35.572 34.804 1.00 42.06 434 GLN A O 1
ATOM 3498 N N . ARG A 1 435 ? 4.280 -33.328 34.728 1.00 33.31 435 ARG A N 1
ATOM 3499 C CA . ARG A 1 435 ? 4.728 -33.127 36.102 1.00 33.31 435 ARG A CA 1
ATOM 3500 C C . ARG A 1 435 ? 3.498 -33.204 36.996 1.00 33.31 435 ARG A C 1
ATOM 3502 O O . ARG A 1 435 ? 2.532 -32.469 36.823 1.00 33.31 435 ARG A O 1
ATOM 3509 N N . THR A 1 436 ? 3.552 -34.145 37.924 1.00 39.69 436 THR A N 1
ATOM 3510 C CA . THR A 1 436 ? 2.593 -34.354 39.002 1.00 39.69 436 THR A CA 1
ATOM 3511 C C . THR A 1 436 ? 2.351 -33.068 39.794 1.00 39.69 436 THR A C 1
ATOM 3513 O O . THR A 1 436 ? 3.295 -32.353 40.128 1.00 39.69 436 THR A O 1
ATOM 3516 N N . ASN A 1 437 ? 1.080 -32.824 40.107 1.00 40.88 437 ASN A N 1
ATOM 3517 C CA . ASN A 1 437 ? 0.543 -31.744 40.933 1.00 40.88 437 ASN A CA 1
ATOM 3518 C C . ASN A 1 437 ? 1.445 -31.306 42.102 1.00 40.88 437 ASN A C 1
ATOM 3520 O O . ASN A 1 437 ? 1.715 -32.107 42.996 1.00 40.88 437 ASN A O 1
ATOM 3524 N N . ARG A 1 438 ? 1.775 -30.007 42.159 1.00 37.19 438 ARG A N 1
ATOM 3525 C CA . ARG A 1 438 ? 1.623 -29.142 43.348 1.00 37.19 438 ARG A CA 1
ATOM 3526 C C . ARG A 1 438 ? 2.012 -27.690 43.034 1.00 37.19 438 ARG A C 1
ATOM 3528 O O . ARG A 1 438 ? 3.037 -27.441 42.417 1.00 37.19 438 ARG A O 1
ATOM 3535 N N . ALA A 1 439 ? 1.192 -26.788 43.575 1.00 35.00 439 ALA A N 1
ATOM 3536 C CA . ALA A 1 439 ? 1.339 -25.336 43.684 1.00 35.00 439 ALA A CA 1
ATOM 3537 C C . ALA A 1 439 ? 1.136 -24.498 42.403 1.00 35.00 439 ALA A C 1
ATOM 3539 O O . ALA A 1 439 ? 1.961 -24.453 41.497 1.00 35.00 439 ALA A O 1
ATOM 3540 N N . ARG A 1 440 ? 0.002 -23.785 42.420 1.00 47.00 440 ARG A N 1
ATOM 3541 C CA . ARG A 1 440 ? -0.354 -22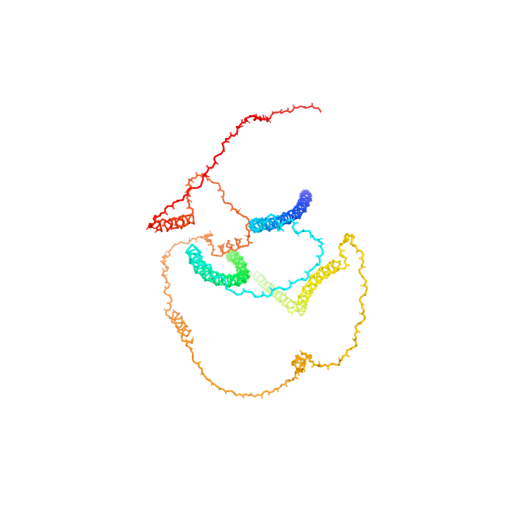.583 41.656 1.00 47.00 440 ARG A CA 1
ATOM 3542 C C . ARG A 1 440 ? 0.851 -21.655 41.429 1.00 47.00 440 ARG A C 1
ATOM 3544 O O . ARG A 1 440 ? 1.461 -21.236 42.412 1.00 47.00 440 ARG A O 1
ATOM 3551 N N . PRO A 1 441 ? 1.120 -21.259 40.176 1.00 34.66 441 PRO A N 1
ATOM 3552 C CA . PRO A 1 441 ? 1.798 -20.007 39.882 1.00 34.66 441 PRO A CA 1
ATOM 3553 C C . PRO A 1 441 ? 0.836 -19.023 39.202 1.00 34.66 441 PRO A C 1
ATOM 3555 O O . PRO A 1 441 ? 0.079 -19.381 38.303 1.00 34.66 441 PRO A O 1
ATOM 3558 N N . GLU A 1 442 ? 0.895 -17.787 39.682 1.00 37.75 442 GLU A N 1
ATOM 3559 C CA . GLU A 1 442 ? 0.392 -16.543 39.089 1.00 37.75 442 GLU A CA 1
ATOM 3560 C C . GLU A 1 442 ? 0.552 -16.471 37.552 1.00 37.75 442 GLU A C 1
ATOM 3562 O O . GLU A 1 442 ? 1.519 -17.031 37.015 1.00 37.75 442 GLU A O 1
ATOM 3567 N N . PRO A 1 443 ? -0.332 -15.749 36.832 1.00 38.41 443 PRO A N 1
ATOM 3568 C CA . PRO A 1 443 ? -0.187 -15.541 35.400 1.00 38.41 443 PRO A CA 1
ATOM 3569 C C . PRO A 1 443 ? 1.013 -14.623 35.159 1.00 38.41 443 PRO A C 1
ATOM 3571 O O . PRO A 1 443 ? 0.948 -13.412 35.345 1.00 38.41 443 PRO A O 1
ATOM 3574 N N . LYS A 1 444 ? 2.140 -15.210 34.762 1.00 38.66 444 LYS A N 1
ATOM 3575 C CA . LYS A 1 444 ? 3.255 -14.447 34.210 1.00 38.66 444 LYS A CA 1
ATOM 3576 C C . LYS A 1 444 ? 2.893 -14.041 32.788 1.00 38.66 444 LYS A C 1
ATOM 3578 O O . LYS A 1 444 ? 2.980 -14.851 31.868 1.00 38.66 444 LYS A O 1
ATOM 3583 N N . GLU A 1 445 ? 2.495 -12.784 32.641 1.00 46.66 445 GLU A N 1
ATOM 3584 C CA . GLU A 1 445 ? 2.649 -12.014 31.410 1.00 46.66 445 GLU A CA 1
ATOM 3585 C C . GLU A 1 445 ? 4.098 -12.157 30.936 1.00 46.66 445 GLU A C 1
ATOM 3587 O O . GLU A 1 445 ? 5.042 -11.803 31.644 1.00 46.66 445 GLU A O 1
ATOM 3592 N N . GLY A 1 446 ? 4.298 -12.781 29.782 1.00 50.62 446 GLY A N 1
ATOM 3593 C CA . GLY A 1 446 ? 5.647 -13.083 29.320 1.00 50.62 446 GLY A CA 1
ATOM 3594 C C . GLY A 1 446 ? 5.700 -14.233 28.338 1.00 50.62 446 GLY A C 1
ATOM 3595 O O . GLY A 1 446 ? 6.512 -15.142 28.484 1.00 50.62 446 GLY A O 1
ATOM 3596 N N . THR A 1 447 ? 4.850 -14.196 27.322 1.00 45.88 447 THR A N 1
ATOM 3597 C CA . THR A 1 447 ? 5.151 -14.874 26.068 1.00 45.88 447 THR A CA 1
ATOM 3598 C C . THR A 1 447 ? 5.106 -13.803 25.008 1.00 45.88 447 THR A C 1
ATOM 3600 O O . THR A 1 447 ? 4.034 -13.259 24.754 1.00 45.88 447 THR A O 1
ATOM 3603 N N . ASN A 1 448 ? 6.258 -13.507 24.409 1.00 57.81 448 ASN A N 1
ATOM 3604 C CA . ASN A 1 448 ? 6.291 -12.917 23.080 1.00 57.81 448 ASN A CA 1
ATOM 3605 C C . ASN A 1 448 ? 5.451 -13.847 22.203 1.00 57.81 448 ASN A C 1
ATOM 3607 O O . ASN A 1 448 ? 5.873 -14.949 21.855 1.00 57.81 448 ASN A O 1
ATOM 3611 N N . SER A 1 449 ? 4.185 -13.481 22.025 1.00 77.12 449 SER A N 1
ATOM 3612 C CA . SER A 1 449 ? 3.216 -14.294 21.310 1.00 77.12 449 SER A CA 1
ATOM 3613 C C . SER A 1 449 ? 3.657 -14.319 19.854 1.00 77.12 449 SER A C 1
ATOM 3615 O O . SER A 1 449 ? 4.110 -13.297 19.341 1.00 77.12 449 SER A O 1
ATOM 3617 N N . ALA A 1 450 ? 3.490 -15.441 19.154 1.00 75.19 450 ALA A N 1
ATOM 3618 C CA . ALA A 1 450 ? 3.714 -15.503 17.705 1.00 75.19 450 ALA A CA 1
ATOM 3619 C C . ALA A 1 450 ? 2.985 -14.359 16.957 1.00 75.19 450 ALA A C 1
ATOM 3621 O O . ALA A 1 450 ? 3.403 -13.921 15.891 1.00 75.19 450 ALA A O 1
ATOM 3622 N N . ILE A 1 451 ? 1.923 -13.834 17.570 1.00 74.25 451 ILE A N 1
ATOM 3623 C CA . ILE A 1 451 ? 1.126 -12.685 17.145 1.00 74.25 451 ILE A CA 1
ATOM 3624 C C . ILE A 1 451 ? 1.855 -11.346 17.378 1.00 74.25 451 ILE A C 1
ATOM 3626 O O . ILE A 1 451 ? 1.827 -10.483 16.507 1.00 74.25 451 ILE A O 1
ATOM 3630 N N . GLN A 1 452 ? 2.578 -11.174 18.490 1.00 80.31 452 GLN A N 1
ATOM 3631 C CA . GLN A 1 452 ? 3.457 -10.014 18.711 1.00 80.31 452 GLN A CA 1
ATOM 3632 C C . GLN A 1 452 ? 4.683 -10.041 17.788 1.00 80.31 452 GLN A C 1
ATOM 3634 O O . GLN A 1 452 ? 5.113 -8.993 17.307 1.00 80.31 452 GLN A O 1
ATOM 3639 N N . GLU A 1 453 ? 5.217 -11.224 17.481 1.00 84.38 453 GLU A N 1
ATOM 3640 C CA . GLU A 1 453 ? 6.255 -11.371 16.455 1.00 84.38 453 GLU A CA 1
ATOM 3641 C C . GLU A 1 453 ? 5.708 -11.032 15.062 1.00 84.38 453 GLU A C 1
ATOM 3643 O O . GLU A 1 453 ? 6.344 -10.282 14.321 1.00 84.38 453 GLU A O 1
ATOM 3648 N N . LEU A 1 454 ? 4.495 -11.491 14.728 1.00 82.81 454 LEU A N 1
ATOM 3649 C CA . LEU A 1 454 ? 3.801 -11.128 13.489 1.00 82.81 454 LEU A CA 1
ATOM 3650 C C . LEU A 1 454 ? 3.553 -9.615 13.402 1.00 82.81 454 LEU A C 1
ATOM 3652 O O . LEU A 1 454 ? 3.766 -9.021 12.345 1.00 82.81 454 LEU A O 1
ATOM 3656 N N . HIS A 1 455 ? 3.192 -8.976 14.514 1.00 79.75 455 HIS A N 1
ATOM 3657 C CA . HIS A 1 455 ? 3.073 -7.523 14.614 1.00 79.75 455 HIS A CA 1
ATOM 3658 C C . HIS A 1 455 ? 4.421 -6.828 14.351 1.00 79.75 455 HIS A C 1
ATOM 3660 O O . HIS A 1 455 ? 4.498 -5.885 13.562 1.00 79.75 455 HIS A O 1
ATOM 3666 N N . GLY A 1 456 ? 5.514 -7.338 14.929 1.00 82.19 456 GLY A N 1
ATOM 3667 C CA . GLY A 1 456 ? 6.873 -6.854 14.666 1.00 82.19 456 GLY A CA 1
ATOM 3668 C C . GLY A 1 456 ? 7.274 -6.971 13.192 1.00 82.19 456 GLY A C 1
ATOM 3669 O O . GLY A 1 456 ? 7.788 -6.017 12.602 1.00 82.19 456 GLY A O 1
ATOM 3670 N N . ILE A 1 457 ? 6.970 -8.108 12.565 1.00 83.38 457 ILE A N 1
ATOM 3671 C CA . ILE A 1 457 ? 7.256 -8.358 11.149 1.00 83.38 457 ILE A CA 1
ATOM 3672 C C . ILE A 1 457 ? 6.426 -7.423 10.259 1.00 83.38 457 ILE A C 1
ATOM 3674 O O . ILE A 1 457 ? 6.994 -6.754 9.395 1.00 83.38 457 ILE A O 1
ATOM 3678 N N . LEU A 1 458 ? 5.115 -7.286 10.483 1.00 81.00 458 LEU A N 1
ATOM 3679 C CA . LEU A 1 458 ? 4.258 -6.411 9.669 1.00 81.00 458 LEU A CA 1
ATOM 3680 C C . LEU A 1 458 ? 4.644 -4.930 9.788 1.00 81.00 458 LEU A C 1
ATOM 3682 O O . LEU A 1 458 ? 4.622 -4.206 8.788 1.00 81.00 458 LEU A O 1
ATOM 3686 N N . ASN A 1 459 ? 5.071 -4.490 10.973 1.00 76.44 459 ASN A N 1
ATOM 3687 C CA . ASN A 1 459 ? 5.548 -3.124 11.190 1.00 76.44 459 ASN A CA 1
ATOM 3688 C C . ASN A 1 459 ? 6.903 -2.858 10.519 1.00 76.44 459 ASN A C 1
ATOM 3690 O O . ASN A 1 459 ? 7.127 -1.756 10.015 1.00 76.44 459 ASN A O 1
ATOM 3694 N N . SER A 1 460 ? 7.776 -3.868 10.435 1.00 71.81 460 SER A N 1
ATOM 3695 C CA . SER A 1 460 ? 9.045 -3.769 9.700 1.00 71.81 460 SER A CA 1
ATOM 3696 C C . SER A 1 460 ? 8.854 -3.696 8.177 1.00 71.81 460 SER A C 1
ATOM 3698 O O . SER A 1 460 ? 9.592 -2.989 7.496 1.00 71.81 460 SER A O 1
ATOM 3700 N N . VAL A 1 461 ? 7.823 -4.358 7.637 1.00 64.25 461 VAL A N 1
ATOM 3701 C CA . VAL A 1 461 ? 7.545 -4.419 6.188 1.00 64.25 461 VAL A CA 1
ATOM 3702 C C . VAL A 1 461 ? 6.767 -3.191 5.687 1.00 64.25 461 VAL A C 1
ATOM 3704 O O . VAL A 1 461 ? 6.879 -2.824 4.518 1.00 64.25 461 VAL A O 1
ATOM 3707 N N . LYS A 1 462 ? 6.003 -2.511 6.556 1.00 58.41 462 LYS A N 1
ATOM 3708 C CA . LYS A 1 462 ? 5.252 -1.284 6.218 1.00 58.41 462 LYS A CA 1
ATOM 3709 C C . LYS A 1 462 ? 6.124 -0.023 6.064 1.00 58.41 462 LYS A C 1
ATOM 3711 O O . LYS A 1 462 ? 5.643 0.948 5.483 1.00 58.41 462 LYS A O 1
ATOM 3716 N N . ARG A 1 463 ? 7.383 -0.008 6.533 1.00 46.59 463 ARG A N 1
ATOM 3717 C CA . ARG A 1 463 ? 8.301 1.145 6.391 1.00 46.59 463 ARG A CA 1
ATOM 3718 C C . ARG A 1 463 ? 9.429 0.878 5.384 1.00 46.59 463 ARG A C 1
ATOM 3720 O O . ARG A 1 463 ? 10.320 0.086 5.680 1.00 46.59 463 ARG A O 1
ATOM 3727 N N . PRO A 1 464 ? 9.501 1.598 4.253 1.00 43.88 464 PRO A N 1
ATOM 3728 C CA . PRO A 1 464 ? 10.734 1.683 3.478 1.00 43.88 464 PRO A CA 1
ATOM 3729 C C . PRO A 1 464 ? 11.715 2.685 4.134 1.00 43.88 464 PRO A C 1
ATOM 3731 O O . PRO A 1 464 ? 11.767 3.834 3.719 1.00 43.88 464 PRO A O 1
ATOM 3734 N N . GLY A 1 465 ? 12.483 2.251 5.151 1.00 34.56 465 GLY A N 1
ATOM 3735 C CA . GLY A 1 465 ? 13.593 3.003 5.799 1.00 34.56 465 GLY A CA 1
ATOM 3736 C C . GLY A 1 465 ? 13.196 4.297 6.550 1.00 34.56 465 GLY A C 1
ATOM 3737 O O . GLY A 1 465 ? 12.107 4.807 6.315 1.00 34.56 465 GLY A O 1
ATOM 3738 N N . PRO A 1 466 ? 14.007 4.859 7.479 1.00 45.97 466 PRO A N 1
ATOM 3739 C CA . PRO A 1 466 ? 15.425 4.627 7.751 1.00 45.97 466 PRO A CA 1
ATOM 3740 C C . PRO A 1 466 ? 15.683 3.856 9.063 1.00 45.97 466 PRO A C 1
ATOM 3742 O O . PRO A 1 466 ? 14.795 3.651 9.887 1.00 45.97 466 PRO A O 1
ATOM 3745 N N . SER A 1 467 ? 16.930 3.417 9.233 1.00 47.84 467 SER A N 1
ATOM 3746 C CA . SER A 1 467 ? 17.458 2.696 10.396 1.00 47.84 467 SER A CA 1
ATOM 3747 C C . SER A 1 467 ? 17.084 3.324 11.746 1.00 47.84 467 SER A C 1
ATOM 3749 O O . SER A 1 467 ? 17.329 4.511 11.958 1.00 47.84 467 SER A O 1
ATOM 3751 N N . SER A 1 468 ? 16.636 2.504 12.701 1.00 36.41 468 SER A N 1
ATOM 3752 C CA . SER A 1 468 ? 16.706 2.827 14.132 1.00 36.41 468 SER A CA 1
ATOM 3753 C C . SER A 1 468 ? 17.660 1.864 14.836 1.00 36.41 468 SER A C 1
ATOM 3755 O O . SER A 1 468 ? 17.466 0.652 14.848 1.00 36.41 468 SER A O 1
ATOM 3757 N N . SER A 1 469 ? 18.711 2.450 15.396 1.00 39.53 469 SER A N 1
ATOM 3758 C CA . SER A 1 469 ? 19.688 1.882 16.324 1.00 39.53 469 SER A CA 1
ATOM 3759 C C . SER A 1 469 ? 19.080 1.519 17.686 1.00 39.53 469 SER A C 1
ATOM 3761 O O . SER A 1 469 ? 18.235 2.273 18.170 1.00 39.53 469 SER A O 1
ATOM 3763 N N . PRO A 1 470 ? 19.618 0.512 18.396 1.00 40.53 470 PRO A N 1
ATOM 3764 C CA . PRO A 1 470 ? 19.622 0.475 19.857 1.00 40.53 470 PRO A CA 1
ATOM 3765 C C . PRO A 1 470 ? 20.964 0.987 20.410 1.00 40.53 470 PRO A C 1
ATOM 3767 O O . PRO A 1 470 ? 22.024 0.738 19.837 1.00 40.53 470 PRO A O 1
ATOM 3770 N N . GLY A 1 471 ? 20.898 1.739 21.510 1.00 32.06 471 GLY A N 1
ATOM 3771 C CA . GLY A 1 471 ? 21.994 2.529 22.069 1.00 32.06 471 GLY A CA 1
ATOM 3772 C C . GLY A 1 471 ? 23.154 1.773 22.741 1.00 32.06 471 GLY A C 1
ATOM 3773 O O . GLY A 1 471 ? 23.010 0.681 23.276 1.00 32.06 471 GLY A O 1
ATOM 3774 N N . THR A 1 472 ? 24.298 2.463 22.695 1.00 37.59 472 THR A N 1
ATOM 3775 C CA . THR A 1 472 ? 25.379 2.657 23.684 1.00 37.59 472 THR A CA 1
ATOM 3776 C C . THR A 1 472 ? 25.866 1.489 24.563 1.00 37.59 472 THR A C 1
ATOM 3778 O O . THR A 1 472 ? 25.309 1.246 25.627 1.00 37.59 472 THR A O 1
ATOM 3781 N N . CYS A 1 473 ? 27.022 0.901 24.198 1.00 28.95 473 CYS A N 1
ATOM 3782 C CA . CYS A 1 473 ? 28.210 0.667 25.059 1.00 28.95 473 CYS A CA 1
ATOM 3783 C C . CYS A 1 473 ? 29.437 0.193 24.206 1.00 28.95 473 CYS A C 1
ATOM 3785 O O . CYS A 1 473 ? 29.244 -0.131 23.037 1.00 28.95 473 CYS A O 1
ATOM 3787 N N . PRO A 1 474 ? 30.694 0.243 24.715 1.00 36.50 474 PRO A N 1
ATOM 3788 C CA . PRO A 1 474 ? 31.915 0.673 23.989 1.00 36.50 474 PRO A CA 1
ATOM 3789 C C . PRO A 1 474 ? 32.583 -0.387 23.071 1.00 36.50 474 PRO A C 1
ATOM 3791 O O . PRO A 1 474 ? 32.191 -1.554 23.096 1.00 36.50 474 PRO A O 1
ATOM 3794 N N . PRO A 1 475 ? 33.580 -0.006 22.231 1.00 38.00 475 PRO A N 1
ATOM 3795 C CA . PRO A 1 475 ? 33.948 -0.759 21.033 1.00 38.00 475 PRO A CA 1
ATOM 3796 C C . PRO A 1 475 ? 34.894 -1.936 21.323 1.00 38.00 475 PRO A C 1
ATOM 3798 O O . PRO A 1 475 ? 35.843 -1.824 22.095 1.00 38.00 475 PRO A O 1
ATOM 3801 N N . SER A 1 476 ? 34.657 -3.053 20.633 1.00 36.12 476 SER A N 1
ATOM 3802 C CA . SER A 1 476 ? 35.504 -4.254 20.589 1.00 36.12 476 SER A CA 1
ATOM 3803 C C . SER A 1 476 ? 35.615 -4.724 19.126 1.00 36.12 476 SER A C 1
ATOM 3805 O O . SER A 1 476 ? 34.655 -4.554 18.367 1.00 36.12 476 SER A O 1
ATOM 3807 N N . PRO A 1 477 ? 36.777 -5.229 18.671 1.00 44.47 477 PRO A N 1
ATOM 3808 C CA . PRO A 1 477 ? 37.128 -5.230 17.257 1.00 44.47 477 PRO A CA 1
ATOM 3809 C C . PRO A 1 477 ? 36.389 -6.313 16.456 1.00 44.47 477 PRO A C 1
ATOM 3811 O O . PRO A 1 477 ? 36.535 -7.510 16.690 1.00 44.47 477 PRO A O 1
ATOM 3814 N N . SER A 1 478 ? 35.635 -5.849 15.457 1.00 45.47 478 SER A N 1
ATOM 3815 C CA . SER A 1 478 ? 35.355 -6.497 14.166 1.00 45.47 478 SER A CA 1
ATOM 3816 C C . SER A 1 478 ? 35.092 -8.014 14.169 1.00 45.47 478 SER A C 1
ATOM 3818 O O . SER A 1 478 ? 35.966 -8.811 13.817 1.00 45.47 478 SER A O 1
ATOM 3820 N N . GLN A 1 479 ? 33.845 -8.423 14.414 1.00 52.94 479 GLN A N 1
ATOM 3821 C CA . GLN A 1 479 ? 33.344 -9.699 13.893 1.00 52.94 479 GLN A CA 1
ATOM 3822 C C . GLN A 1 479 ? 32.732 -9.469 12.505 1.00 52.94 479 GLN A C 1
ATOM 3824 O O . GLN A 1 479 ? 31.653 -8.898 12.379 1.00 52.94 479 GLN A O 1
ATOM 3829 N N . LYS A 1 480 ? 33.435 -9.909 11.454 1.00 62.03 480 LYS A N 1
ATOM 3830 C CA . LYS A 1 480 ? 32.926 -9.903 10.073 1.00 62.03 480 LYS A CA 1
ATOM 3831 C C . LYS A 1 480 ? 31.617 -10.694 9.976 1.00 62.03 480 LYS A C 1
ATOM 3833 O O . LYS A 1 480 ? 31.568 -11.846 10.428 1.00 62.03 480 LYS A O 1
ATOM 3838 N N . SER A 1 481 ? 30.599 -10.091 9.360 1.00 75.94 481 SER A N 1
ATOM 3839 C CA . SER A 1 481 ? 29.286 -10.704 9.106 1.00 75.94 481 SER A CA 1
ATOM 3840 C C . SER A 1 481 ? 29.428 -11.982 8.266 1.00 75.94 481 SER A C 1
ATOM 3842 O O . SER A 1 481 ? 30.335 -12.097 7.439 1.00 75.94 481 SER A O 1
ATOM 3844 N N . GLU A 1 482 ? 28.542 -12.964 8.451 1.00 73.44 482 GLU A N 1
ATOM 3845 C CA . GLU A 1 482 ? 28.558 -14.217 7.676 1.00 73.44 482 GLU A CA 1
ATOM 3846 C C . GLU A 1 482 ? 28.495 -13.978 6.161 1.00 73.44 482 GLU A C 1
ATOM 3848 O O . GLU A 1 482 ? 29.136 -14.702 5.397 1.00 73.44 482 GLU A O 1
ATOM 3853 N N . LEU A 1 483 ? 27.814 -12.910 5.734 1.00 66.12 483 LEU A N 1
ATOM 3854 C CA . LEU A 1 483 ? 27.770 -12.468 4.341 1.00 66.12 483 LEU A CA 1
ATOM 3855 C C . LEU A 1 483 ? 29.157 -12.045 3.836 1.00 66.12 483 LEU A C 1
ATOM 3857 O O . LEU A 1 483 ? 29.558 -12.390 2.728 1.00 66.12 483 LEU A O 1
ATOM 3861 N N . GLU A 1 484 ? 29.922 -11.339 4.662 1.00 73.25 484 GLU A N 1
ATOM 3862 C CA . GLU A 1 484 ? 31.267 -10.873 4.331 1.00 73.25 484 GLU A CA 1
ATOM 3863 C C . GLU A 1 484 ? 32.245 -12.054 4.237 1.00 73.25 484 GLU A C 1
ATOM 3865 O O . GLU A 1 484 ? 33.028 -12.145 3.292 1.00 73.25 484 GLU A O 1
ATOM 3870 N N . LYS A 1 485 ? 32.111 -13.041 5.133 1.00 81.50 485 LYS A N 1
ATOM 3871 C CA . LYS A 1 485 ? 32.845 -14.316 5.047 1.00 81.50 485 LYS A CA 1
ATOM 3872 C C . LYS A 1 485 ? 32.463 -15.110 3.794 1.00 81.50 485 LYS A C 1
ATOM 3874 O O . LYS A 1 485 ? 33.331 -15.718 3.167 1.00 81.50 485 LYS A O 1
ATOM 3879 N N . ALA A 1 486 ? 31.188 -15.107 3.405 1.00 77.25 486 ALA A N 1
ATOM 3880 C CA . ALA A 1 486 ? 30.721 -15.769 2.188 1.00 77.25 486 ALA A CA 1
ATOM 3881 C C . ALA A 1 486 ? 31.259 -15.084 0.917 1.00 77.25 486 ALA A C 1
ATOM 3883 O O . ALA A 1 486 ? 31.714 -15.764 -0.006 1.00 77.25 486 ALA A O 1
ATOM 3884 N N . LEU A 1 487 ? 31.288 -13.749 0.887 1.00 78.50 487 LEU A N 1
ATOM 3885 C CA . LEU A 1 487 ? 31.844 -12.969 -0.221 1.00 78.50 487 LEU A CA 1
ATOM 3886 C C . LEU A 1 487 ? 33.371 -13.099 -0.314 1.00 78.50 487 LEU A C 1
ATOM 3888 O O . LEU A 1 487 ? 33.899 -13.246 -1.417 1.00 78.50 487 LEU A O 1
ATOM 3892 N N . GLU A 1 488 ? 34.089 -13.137 0.811 1.00 81.56 488 GLU A N 1
ATOM 3893 C CA . GLU A 1 488 ? 35.535 -13.399 0.833 1.00 81.56 488 GLU A CA 1
ATOM 3894 C C . GLU A 1 488 ? 35.871 -14.821 0.366 1.00 81.56 488 GLU A C 1
ATOM 3896 O O . GLU A 1 488 ? 36.806 -14.989 -0.418 1.00 81.56 488 GLU A O 1
ATOM 3901 N N . ARG A 1 489 ? 35.075 -15.835 0.738 1.00 80.12 489 ARG A N 1
ATOM 3902 C CA . ARG A 1 489 ? 35.218 -17.202 0.199 1.00 80.12 489 ARG A CA 1
ATOM 3903 C C . ARG A 1 489 ? 34.975 -17.249 -1.308 1.00 80.12 489 ARG A C 1
ATOM 3905 O O . ARG A 1 489 ? 35.749 -17.880 -2.024 1.00 80.12 489 ARG A O 1
ATOM 3912 N N . ARG A 1 490 ? 33.958 -16.543 -1.815 1.00 78.06 490 ARG A N 1
ATOM 3913 C CA . ARG A 1 490 ? 33.649 -16.492 -3.256 1.00 78.06 490 ARG A CA 1
ATOM 3914 C C . ARG A 1 490 ? 34.733 -15.752 -4.047 1.00 78.06 490 ARG A C 1
ATOM 3916 O O . ARG A 1 490 ? 35.129 -16.194 -5.123 1.00 78.06 490 ARG A O 1
ATOM 3923 N N . ARG A 1 491 ? 35.278 -14.672 -3.481 1.00 80.81 491 ARG A N 1
ATOM 3924 C CA . ARG A 1 491 ? 36.418 -13.921 -4.030 1.00 80.81 491 ARG A CA 1
ATOM 3925 C C . ARG A 1 491 ? 37.717 -14.733 -3.984 1.00 80.81 491 ARG A C 1
ATOM 3927 O O . ARG A 1 491 ? 38.512 -14.648 -4.917 1.00 80.81 491 ARG A O 1
ATOM 3934 N N . GLY A 1 492 ? 37.914 -15.542 -2.943 1.00 77.38 492 GLY A N 1
ATOM 3935 C CA . GLY A 1 492 ? 39.006 -16.509 -2.838 1.00 77.38 492 GLY A CA 1
ATOM 3936 C C . GLY A 1 492 ? 38.910 -17.611 -3.893 1.00 77.38 492 GLY A C 1
ATOM 3937 O O . GLY A 1 492 ? 39.893 -17.876 -4.577 1.00 77.38 492 GLY A O 1
ATOM 3938 N N . ALA A 1 493 ? 37.718 -18.174 -4.106 1.00 71.38 493 ALA A N 1
ATOM 3939 C CA . ALA A 1 493 ? 37.468 -19.190 -5.129 1.00 71.38 493 ALA A CA 1
ATOM 3940 C C . ALA A 1 493 ? 37.683 -18.657 -6.559 1.00 71.38 493 ALA A C 1
ATOM 3942 O O . ALA A 1 493 ? 38.291 -19.338 -7.379 1.00 71.38 493 ALA A O 1
ATOM 3943 N N . LEU A 1 494 ? 37.275 -17.414 -6.848 1.00 70.50 494 LEU A N 1
ATOM 3944 C CA . LEU A 1 494 ? 37.53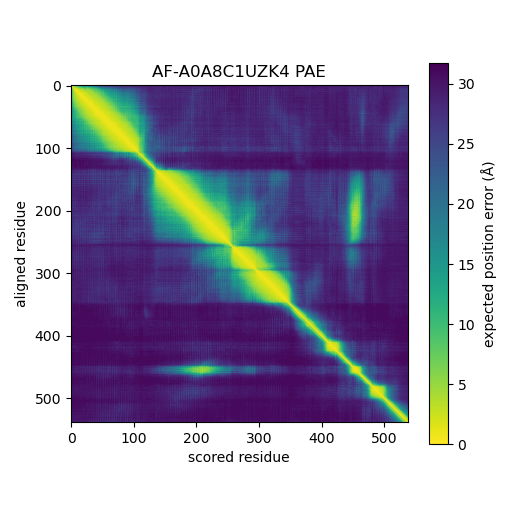8 -16.753 -8.136 1.00 70.50 494 LEU A CA 1
ATOM 3945 C C . LEU A 1 494 ? 39.029 -16.468 -8.364 1.00 70.50 494 LEU A C 1
ATOM 3947 O O . LEU A 1 494 ? 39.523 -16.635 -9.477 1.00 70.50 494 LEU A O 1
ATOM 3951 N N . LYS A 1 495 ? 39.765 -16.066 -7.319 1.00 71.62 495 LYS A N 1
ATOM 3952 C CA . LYS A 1 495 ? 41.225 -15.893 -7.399 1.00 71.62 495 LYS A CA 1
ATOM 3953 C C . LYS A 1 495 ? 41.956 -17.230 -7.557 1.00 71.62 495 LYS A C 1
ATOM 3955 O O . LYS A 1 495 ? 42.908 -17.300 -8.326 1.00 71.62 495 LYS A O 1
ATOM 3960 N N . ALA A 1 496 ? 41.491 -18.289 -6.896 1.00 66.75 496 ALA A N 1
ATOM 3961 C CA . ALA A 1 496 ? 42.032 -19.637 -7.051 1.00 66.75 496 ALA A CA 1
ATOM 3962 C C . ALA A 1 496 ? 41.761 -20.205 -8.456 1.00 66.75 496 ALA A C 1
ATOM 3964 O O . ALA A 1 496 ? 42.671 -20.756 -9.066 1.00 66.75 496 ALA A O 1
ATOM 3965 N N . ALA A 1 497 ? 40.567 -19.985 -9.017 1.00 64.50 497 ALA A N 1
ATOM 3966 C CA . ALA A 1 497 ? 40.238 -20.366 -10.394 1.00 64.50 497 ALA A CA 1
ATOM 3967 C C . ALA A 1 497 ? 41.107 -19.625 -11.428 1.00 64.50 497 ALA A C 1
ATOM 3969 O O . ALA A 1 497 ? 41.561 -20.217 -12.404 1.00 64.50 497 ALA A O 1
ATOM 3970 N N . LYS A 1 498 ? 41.417 -18.345 -11.178 1.00 61.25 498 LYS A N 1
ATOM 3971 C CA . LYS A 1 498 ? 42.278 -17.536 -12.054 1.00 61.25 498 LYS A CA 1
ATOM 3972 C C . LYS A 1 498 ? 43.756 -17.943 -11.985 1.00 61.25 498 LYS A C 1
ATOM 3974 O O . LYS A 1 498 ? 44.448 -17.867 -12.993 1.00 61.25 498 LYS A O 1
ATOM 3979 N N . ASN A 1 499 ? 44.220 -18.440 -10.838 1.00 53.72 499 ASN A N 1
ATOM 3980 C CA . ASN A 1 499 ? 45.583 -18.957 -10.683 1.00 53.72 499 ASN A CA 1
ATOM 3981 C C . ASN A 1 499 ? 45.753 -20.382 -11.236 1.00 53.72 499 ASN A C 1
ATOM 3983 O O . ASN A 1 499 ? 46.847 -20.722 -11.670 1.00 53.72 499 ASN A O 1
ATOM 3987 N N . ASN A 1 500 ? 44.687 -21.189 -11.287 1.00 49.44 500 ASN A N 1
ATOM 3988 C CA . ASN A 1 500 ? 44.735 -22.556 -11.827 1.00 49.44 500 ASN A CA 1
ATOM 3989 C C . ASN A 1 500 ? 44.622 -22.630 -13.363 1.00 49.44 500 ASN A C 1
ATOM 3991 O O . ASN A 1 500 ? 44.672 -23.717 -13.926 1.00 49.44 500 ASN A O 1
ATOM 3995 N N . THR A 1 501 ? 44.465 -21.487 -14.041 1.00 43.41 501 THR A N 1
ATOM 3996 C CA . THR A 1 501 ? 44.403 -21.415 -15.515 1.00 43.41 501 THR A CA 1
ATOM 3997 C C . THR A 1 501 ? 45.724 -20.924 -16.133 1.00 43.41 501 THR A C 1
ATOM 3999 O O . THR A 1 501 ? 45.886 -20.952 -17.346 1.00 43.41 501 THR A O 1
ATOM 4002 N N . ASN A 1 502 ? 46.711 -20.532 -15.315 1.00 44.44 502 ASN A N 1
ATOM 4003 C CA . ASN A 1 502 ? 47.973 -19.941 -15.780 1.00 44.44 502 ASN A CA 1
ATOM 4004 C C . ASN A 1 502 ? 49.179 -20.874 -15.591 1.00 44.44 502 ASN A C 1
ATOM 4006 O O . ASN A 1 502 ? 50.236 -20.462 -15.117 1.00 44.44 502 ASN A O 1
ATOM 4010 N N . SER A 1 503 ? 49.039 -22.132 -15.999 1.00 41.97 503 SER A N 1
ATOM 4011 C CA . SER A 1 503 ? 50.176 -23.040 -16.161 1.00 41.97 503 SER A CA 1
ATOM 4012 C C . SER A 1 503 ? 50.041 -23.824 -17.461 1.00 41.97 503 SER A C 1
ATOM 4014 O O . SER A 1 503 ? 49.726 -25.009 -17.442 1.00 41.97 503 SER A O 1
ATOM 4016 N N . ASN A 1 504 ? 50.211 -23.126 -18.589 1.00 36.50 504 ASN A N 1
ATOM 4017 C CA . ASN A 1 504 ? 51.054 -23.563 -19.704 1.00 36.50 504 ASN A CA 1
ATOM 4018 C C . ASN A 1 504 ? 51.090 -22.523 -20.834 1.00 36.50 504 ASN A C 1
ATOM 4020 O O . ASN A 1 504 ? 50.077 -21.936 -21.202 1.00 36.50 504 ASN A O 1
ATOM 4024 N N . THR A 1 505 ? 52.275 -22.425 -21.439 1.00 32.78 505 THR A N 1
ATOM 4025 C CA . THR A 1 505 ? 52.666 -21.674 -22.649 1.00 32.78 505 THR A CA 1
ATOM 4026 C C . THR A 1 505 ? 53.118 -20.228 -22.430 1.00 32.78 505 THR A C 1
ATOM 4028 O O . THR A 1 505 ? 52.352 -19.270 -22.464 1.00 32.78 505 THR A O 1
ATOM 4031 N N . ALA A 1 506 ? 54.431 -20.103 -22.234 1.00 36.44 506 ALA A N 1
ATOM 4032 C CA . ALA A 1 506 ? 55.202 -18.905 -22.517 1.00 36.44 506 ALA A CA 1
ATOM 4033 C C . ALA A 1 506 ? 55.239 -18.645 -24.034 1.00 36.44 506 ALA A C 1
ATOM 4035 O O . ALA A 1 506 ? 55.380 -19.600 -24.795 1.00 36.44 506 ALA A O 1
ATOM 4036 N N . LEU A 1 507 ? 55.149 -17.377 -24.448 1.00 35.34 507 LEU A N 1
ATOM 4037 C CA . LEU A 1 507 ? 56.174 -16.689 -25.247 1.00 35.34 507 LEU A CA 1
ATOM 4038 C C . LEU A 1 507 ? 55.783 -15.221 -25.528 1.00 35.34 507 LEU A C 1
ATOM 4040 O O . LEU A 1 507 ? 54.777 -14.929 -26.160 1.00 35.34 507 LEU A O 1
ATOM 4044 N N . ASP A 1 508 ? 56.658 -14.364 -25.012 1.00 32.19 508 ASP A N 1
ATOM 4045 C CA . ASP A 1 508 ? 57.192 -13.090 -25.501 1.00 32.19 508 ASP A CA 1
ATOM 4046 C C . ASP A 1 508 ? 56.337 -11.836 -25.781 1.00 32.19 508 ASP A C 1
ATOM 4048 O O . ASP A 1 508 ? 55.303 -11.822 -26.442 1.00 32.19 508 ASP A O 1
ATOM 4052 N N . LEU A 1 509 ? 56.881 -10.742 -25.251 1.00 37.56 509 LEU A N 1
ATOM 4053 C CA . LEU A 1 509 ? 56.411 -9.360 -25.263 1.00 37.56 509 LEU A CA 1
ATOM 4054 C C . LEU A 1 509 ? 56.989 -8.628 -26.498 1.00 37.56 509 LEU A C 1
ATOM 4056 O O . LEU A 1 509 ? 57.956 -9.091 -27.099 1.00 37.56 509 LEU A O 1
ATOM 4060 N N . PRO A 1 510 ? 56.522 -7.405 -26.813 1.00 42.81 510 PRO A N 1
ATOM 4061 C CA . PRO A 1 510 ? 57.444 -6.310 -26.511 1.00 42.81 510 PRO A CA 1
ATOM 4062 C C . PRO A 1 510 ? 56.800 -5.080 -25.859 1.00 42.81 510 PRO A C 1
ATOM 4064 O O . PRO A 1 510 ? 55.644 -4.721 -26.075 1.00 42.81 510 PRO A O 1
ATOM 4067 N N . GLN A 1 511 ? 57.632 -4.453 -25.028 1.00 37.75 511 GLN A N 1
ATOM 4068 C CA . GLN A 1 511 ? 57.422 -3.242 -24.240 1.00 37.75 511 GLN A CA 1
ATOM 4069 C C . GLN A 1 511 ? 56.956 -2.036 -25.067 1.00 37.75 511 GLN A C 1
ATOM 4071 O O . GLN A 1 511 ? 57.549 -1.718 -26.098 1.00 37.75 511 GLN A O 1
ATOM 4076 N N . ILE A 1 512 ? 56.034 -1.247 -24.502 1.00 32.72 512 ILE A N 1
ATOM 4077 C CA . ILE A 1 512 ? 55.921 0.187 -24.798 1.00 32.72 512 ILE A CA 1
ATOM 4078 C C . ILE A 1 512 ? 55.995 0.977 -23.486 1.00 32.72 512 ILE A C 1
ATOM 4080 O O . ILE A 1 512 ? 55.387 0.635 -22.475 1.00 32.72 512 ILE A O 1
ATOM 4084 N N . LYS A 1 513 ? 56.849 1.999 -23.544 1.00 31.56 513 LYS A N 1
ATOM 4085 C CA . LYS A 1 513 ? 57.441 2.801 -22.475 1.00 31.56 513 LYS A CA 1
ATOM 4086 C C . LYS A 1 513 ? 56.429 3.610 -21.658 1.00 31.56 513 LYS A C 1
ATOM 4088 O O . LYS A 1 513 ? 55.593 4.321 -22.205 1.00 31.56 513 LYS A O 1
ATOM 4093 N N . GLN A 1 514 ? 56.637 3.582 -20.346 1.00 32.78 514 GLN A N 1
ATOM 4094 C CA . GLN A 1 514 ? 56.182 4.575 -19.378 1.00 32.78 514 GLN A CA 1
ATOM 4095 C C . GLN A 1 514 ? 57.112 5.796 -19.450 1.00 32.78 514 GLN A C 1
ATOM 4097 O O . GLN A 1 514 ? 58.324 5.654 -19.289 1.00 32.78 514 GLN A O 1
ATOM 4102 N N . THR A 1 515 ? 56.565 6.990 -19.669 1.00 33.03 515 THR A N 1
ATOM 4103 C CA . THR A 1 515 ? 57.261 8.258 -19.405 1.00 33.03 515 THR A CA 1
ATOM 4104 C C . THR A 1 515 ? 56.739 8.855 -18.107 1.00 33.03 515 THR A C 1
ATOM 4106 O O . THR A 1 515 ? 55.555 9.164 -17.990 1.00 33.03 515 THR A O 1
ATOM 4109 N N . GLN A 1 516 ? 57.648 8.991 -17.144 1.00 33.84 516 GLN A N 1
ATOM 4110 C CA . GLN A 1 516 ? 57.504 9.791 -15.933 1.00 33.84 516 GLN A CA 1
ATOM 4111 C C . GLN A 1 516 ? 57.500 11.290 -16.262 1.00 33.84 516 GLN A C 1
ATOM 4113 O O . GLN A 1 516 ? 58.176 11.733 -17.191 1.00 33.84 516 GLN A O 1
ATOM 4118 N N . SER A 1 517 ? 56.827 12.080 -15.429 1.00 32.09 517 SER A N 1
ATOM 4119 C CA . SER A 1 517 ? 57.277 13.419 -15.039 1.00 32.09 517 SER A CA 1
ATOM 4120 C C . SER A 1 517 ? 56.799 13.693 -13.611 1.00 32.09 517 SER A C 1
ATOM 4122 O O . SER A 1 517 ? 55.673 13.364 -13.246 1.00 32.09 517 SER A O 1
ATOM 4124 N N . GLU A 1 518 ? 57.735 14.192 -12.816 1.00 36.69 518 GLU A N 1
ATOM 4125 C CA . GLU A 1 518 ? 57.766 14.291 -11.353 1.00 36.69 518 GLU A CA 1
ATOM 4126 C C . GLU A 1 518 ? 57.401 15.738 -10.884 1.00 36.69 518 GLU A C 1
ATOM 4128 O O . GLU A 1 518 ? 56.883 16.496 -11.707 1.00 36.69 518 GLU A O 1
ATOM 4133 N N . PRO A 1 519 ? 57.554 16.158 -9.602 1.00 46.31 519 PRO A N 1
ATOM 4134 C CA . PRO A 1 519 ? 56.529 16.913 -8.874 1.00 46.31 519 PRO A CA 1
ATOM 4135 C C . PRO A 1 519 ? 56.903 18.377 -8.541 1.00 46.31 519 PRO A C 1
ATOM 4137 O O . PRO A 1 519 ? 58.068 18.767 -8.538 1.00 46.31 519 PRO A O 1
ATOM 4140 N N . GLY A 1 520 ? 55.899 19.189 -8.188 1.00 29.66 520 GLY A N 1
ATOM 4141 C CA . GLY A 1 520 ? 56.053 20.581 -7.740 1.00 29.66 520 GLY A CA 1
ATOM 4142 C C . GLY A 1 520 ? 55.454 20.816 -6.349 1.00 29.66 520 GLY A C 1
ATOM 4143 O O . GLY A 1 520 ? 54.389 20.303 -6.025 1.00 29.66 520 GLY A O 1
ATOM 4144 N N . GLN A 1 521 ? 56.185 21.562 -5.527 1.00 34.34 521 GLN A N 1
ATOM 4145 C CA . GLN A 1 521 ? 56.130 21.632 -4.067 1.00 34.34 521 GLN A CA 1
ATOM 4146 C C . GLN A 1 521 ? 55.042 22.553 -3.477 1.00 34.34 521 GLN A C 1
ATOM 4148 O O . GLN A 1 521 ? 54.852 23.685 -3.900 1.00 34.34 521 GLN A O 1
ATOM 4153 N N . ASN A 1 522 ? 54.392 22.039 -2.432 1.00 31.78 522 ASN A N 1
ATOM 4154 C CA . ASN A 1 522 ? 54.216 22.585 -1.076 1.00 31.78 522 ASN A CA 1
ATOM 4155 C C . ASN A 1 522 ? 54.526 24.080 -0.789 1.00 31.78 522 ASN A C 1
ATOM 4157 O O . ASN A 1 522 ? 55.687 24.479 -0.835 1.00 31.78 522 ASN A O 1
ATOM 4161 N N . THR A 1 523 ? 53.540 24.803 -0.234 1.00 33.78 523 THR A N 1
ATOM 4162 C CA . THR A 1 523 ? 53.733 25.777 0.866 1.00 33.78 523 THR A CA 1
ATOM 4163 C C . THR A 1 523 ? 52.531 25.774 1.828 1.00 33.78 523 THR A C 1
ATOM 4165 O O . THR A 1 523 ? 51.433 26.194 1.471 1.00 33.78 523 THR A O 1
ATOM 4168 N N . ARG A 1 524 ? 52.796 25.284 3.050 1.00 32.00 524 ARG A N 1
ATOM 4169 C CA . ARG A 1 524 ? 52.395 25.791 4.390 1.00 32.00 524 ARG A CA 1
ATOM 4170 C C . ARG A 1 524 ? 52.029 27.294 4.416 1.00 32.00 524 ARG A C 1
ATOM 4172 O O . ARG A 1 524 ? 52.594 28.042 3.634 1.00 32.00 524 ARG A O 1
ATOM 4179 N N . ASP A 1 525 ? 51.206 27.853 5.308 1.00 32.44 525 ASP A N 1
ATOM 4180 C CA . ASP A 1 525 ? 50.981 27.590 6.739 1.00 32.44 525 ASP A CA 1
ATOM 4181 C C . ASP A 1 525 ? 49.783 28.441 7.255 1.00 32.44 525 ASP A C 1
ATOM 4183 O O . ASP A 1 525 ? 49.395 29.417 6.617 1.00 32.44 525 ASP A O 1
ATOM 4187 N N . GLN A 1 526 ? 49.345 28.124 8.483 1.00 33.78 526 GLN A N 1
ATOM 4188 C CA . GLN A 1 526 ? 48.656 28.969 9.487 1.00 33.78 526 GLN A CA 1
ATOM 4189 C C . GLN A 1 526 ? 47.119 28.947 9.646 1.00 33.78 526 GLN A C 1
ATOM 4191 O O . GLN A 1 526 ? 46.356 29.768 9.150 1.00 33.78 526 GLN A O 1
ATOM 4196 N N . VAL A 1 527 ? 46.742 28.005 10.515 1.00 35.25 527 VAL A N 1
ATOM 4197 C CA . VAL A 1 527 ? 45.749 28.051 11.602 1.00 35.25 527 VAL A CA 1
ATOM 4198 C C . VAL A 1 527 ? 45.798 29.354 12.419 1.00 35.25 527 VAL A C 1
ATOM 4200 O O . VAL A 1 527 ? 46.885 29.739 12.846 1.00 35.25 527 VAL A O 1
ATOM 4203 N N . GLN A 1 528 ? 44.635 29.917 12.784 1.00 32.16 528 GLN A N 1
ATOM 4204 C CA . GLN A 1 528 ? 44.420 30.374 14.165 1.00 32.16 528 GLN A CA 1
ATOM 4205 C C . GLN A 1 528 ? 42.942 30.450 14.575 1.00 32.16 528 GLN A C 1
ATOM 4207 O O . GLN A 1 528 ? 42.134 31.158 13.978 1.00 32.16 528 GLN A O 1
ATOM 4212 N N . ASP A 1 529 ? 42.644 29.701 15.636 1.00 35.09 529 ASP A N 1
ATOM 4213 C CA . ASP A 1 529 ? 41.472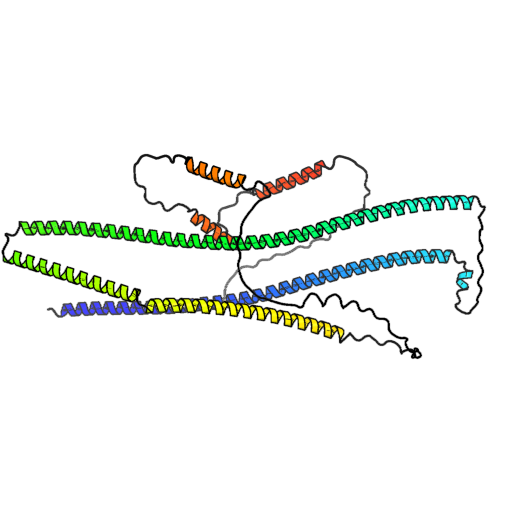 29.799 16.497 1.00 35.09 529 ASP A CA 1
ATOM 4214 C C . ASP A 1 529 ? 41.350 31.185 17.146 1.00 35.09 529 ASP A C 1
ATOM 4216 O O . ASP A 1 529 ? 42.348 31.770 17.574 1.00 35.09 529 ASP A O 1
ATOM 4220 N N . GLN A 1 530 ? 40.116 31.646 17.365 1.00 32.19 530 GLN A N 1
ATOM 4221 C CA . GLN A 1 530 ? 39.814 32.501 18.512 1.00 32.19 530 GLN A CA 1
ATOM 4222 C C . GLN A 1 530 ? 38.383 32.263 19.006 1.00 32.19 530 GLN A C 1
ATOM 4224 O O . GLN A 1 530 ? 37.399 32.490 18.307 1.00 32.19 530 GLN A O 1
ATOM 4229 N N . VAL A 1 531 ? 38.299 31.793 20.249 1.00 37.19 531 VAL A N 1
ATOM 4230 C CA . VAL A 1 531 ? 37.094 31.631 21.064 1.00 37.19 531 VAL A CA 1
ATOM 4231 C C . VAL A 1 531 ? 37.404 32.308 22.413 1.00 37.19 531 VAL A C 1
ATOM 4233 O O . VAL A 1 531 ? 38.508 32.136 22.924 1.00 37.19 531 VAL A O 1
ATOM 4236 N N . HIS A 1 532 ? 36.406 33.010 22.980 1.00 34.75 532 HIS A N 1
ATOM 4237 C CA . HIS A 1 532 ? 36.358 33.759 24.266 1.00 34.75 532 HIS A CA 1
ATOM 4238 C C . HIS A 1 532 ? 36.974 35.182 24.233 1.00 34.75 532 HIS A C 1
ATOM 4240 O O . HIS A 1 532 ? 38.048 35.374 23.689 1.00 34.75 532 HIS A O 1
ATOM 4246 N N . ASN A 1 533 ? 36.387 36.245 24.808 1.00 33.59 533 ASN A N 1
ATOM 4247 C CA . ASN A 1 533 ? 35.409 36.333 25.896 1.00 33.59 533 ASN A CA 1
ATOM 4248 C C . ASN A 1 533 ? 34.769 37.749 26.009 1.00 33.59 533 ASN A C 1
ATOM 4250 O O . ASN A 1 533 ? 35.396 38.738 25.645 1.00 33.59 533 ASN A O 1
ATOM 4254 N N . THR A 1 534 ? 33.596 37.811 26.659 1.00 36.94 534 THR A N 1
ATOM 4255 C CA . THR A 1 534 ? 33.075 38.878 27.565 1.00 36.94 534 THR A CA 1
ATOM 4256 C C . THR A 1 534 ? 32.774 40.324 27.112 1.00 36.94 534 THR A C 1
ATOM 4258 O O . THR A 1 534 ? 33.667 41.104 26.817 1.00 36.94 534 THR A O 1
ATOM 4261 N N . HIS A 1 535 ? 31.490 40.692 27.291 1.00 40.06 535 HIS A N 1
ATOM 4262 C CA . HIS A 1 535 ? 30.962 41.801 28.124 1.00 40.06 535 HIS A CA 1
ATOM 4263 C C . HIS A 1 535 ? 31.675 43.174 28.091 1.00 40.06 535 HIS A C 1
ATOM 4265 O O . HIS A 1 535 ? 32.735 43.311 28.689 1.00 40.06 535 HIS A O 1
ATOM 4271 N N . ASN A 1 536 ? 30.991 44.228 27.607 1.00 40.97 536 ASN A N 1
ATOM 4272 C CA . ASN A 1 536 ? 30.492 45.330 28.460 1.00 40.97 536 ASN A CA 1
ATOM 4273 C C . ASN A 1 536 ? 29.681 46.395 27.682 1.00 40.97 536 ASN A C 1
ATOM 4275 O O . ASN A 1 536 ? 30.129 46.887 26.655 1.00 40.97 536 ASN A O 1
ATOM 4279 N N . MET A 1 537 ? 28.533 46.773 28.257 1.00 46.41 537 MET A N 1
ATOM 4280 C CA . MET A 1 537 ? 27.999 48.141 28.425 1.00 46.41 537 MET A CA 1
ATOM 4281 C C . MET A 1 537 ? 28.245 49.188 27.317 1.00 46.41 537 MET A C 1
ATOM 4283 O O . MET A 1 537 ? 29.306 49.808 27.286 1.00 46.41 537 MET A O 1
ATOM 4287 N N . ARG A 1 538 ? 27.204 49.544 26.552 1.00 48.62 538 ARG A N 1
ATOM 4288 C CA . ARG A 1 538 ? 26.364 50.745 26.769 1.00 48.62 538 ARG A CA 1
ATOM 4289 C C . ARG A 1 538 ? 25.246 50.823 25.734 1.00 48.62 538 ARG A C 1
ATOM 4291 O O . ARG A 1 538 ? 25.516 50.477 24.566 1.00 48.62 538 ARG A O 1
#